Protein AF-0000000076611320 (afdb_homodimer)

Sequence (416 aa):
MTYILYSYWQSSSAWRVRIALNIKKVPYTYKAIDLITKEHFSQLYSIKNPMLQVPLLETPTFSISQSLAIFKYLEGKYKFPTMIPNDIQTEAKMWEICEIINSGIQPLQNLSLLKKIKKLGGDPMEWAQENIIKGFGFIEDLLDHKKVYSVEDFVTFADACILPQLNNAKKYGVNVEKYPKILRVCENLIKVQEIIEAMPENQPDAKKMTYILYSYWQSSSAWRVRIALNIKKVPYTYKAIDLITKEHFSQLYSIKNPMLQVPLLETPTFSISQSLAIFKYLEGKYKFPTMIPNDIQTEAKMWEICEIINSGIQPLQNLSLLKKIKKLGGDPMEWAQENIIKGFGFIEDLLDHKKVYSVEDFVTFADACILPQLNNAKKYGVNVEKYPKILRVCENLIKVQEIIEAMPENQPDAKK

Structure (mmCIF, N/CA/C/O backbone):
data_AF-0000000076611320-model_v1
#
loop_
_entity.id
_entity.type
_entity.pdbx_description
1 polymer 'Maleylacetoacetate isomerase'
#
loop_
_atom_site.group_PDB
_atom_site.id
_atom_site.type_symbol
_atom_site.label_atom_id
_atom_site.label_alt_id
_atom_site.label_comp_id
_atom_site.label_asym_id
_atom_site.label_entity_id
_atom_site.label_seq_id
_atom_site.pdbx_PDB_ins_code
_atom_site.Cartn_x
_atom_site.Cartn_y
_atom_site.Cartn_z
_atom_site.occupancy
_atom_site.B_iso_or_equiv
_atom_site.auth_seq_id
_atom_site.auth_comp_id
_atom_site.auth_asym_id
_atom_site.auth_atom_id
_atom_site.pdbx_PDB_model_num
ATOM 1 N N . MET A 1 1 ? 14.078 24.75 -7.105 1 59.41 1 MET A N 1
ATOM 2 C CA . MET A 1 1 ? 13.102 23.938 -7.812 1 59.41 1 MET A CA 1
ATOM 3 C C . MET A 1 1 ? 11.938 23.547 -6.895 1 59.41 1 MET A C 1
ATOM 5 O O . MET A 1 1 ? 12.156 23.047 -5.789 1 59.41 1 MET A O 1
ATOM 9 N N . THR A 1 2 ? 10.617 24.188 -6.949 1 86 2 THR A N 1
ATOM 10 C CA . THR A 1 2 ? 9.68 24.234 -5.832 1 86 2 THR A CA 1
ATOM 11 C C . THR A 1 2 ? 8.609 23.156 -5.969 1 86 2 THR A C 1
ATOM 13 O O . THR A 1 2 ? 8.023 22.984 -7.043 1 86 2 THR A O 1
ATOM 16 N N . TYR A 1 3 ? 8.508 22.156 -5.133 1 97.44 3 TYR A N 1
ATOM 17 C CA . TYR A 1 3 ? 7.434 21.172 -5.043 1 97.44 3 TYR A CA 1
ATOM 18 C C . TYR A 1 3 ? 6.125 21.844 -4.621 1 97.44 3 TYR A C 1
ATOM 20 O O . TYR A 1 3 ? 6.129 22.812 -3.869 1 97.44 3 TYR A O 1
ATOM 28 N N . ILE A 1 4 ? 5.066 21.375 -5.273 1 98.19 4 ILE A N 1
ATOM 29 C CA . ILE A 1 4 ? 3.736 21.703 -4.766 1 98.19 4 ILE A CA 1
ATOM 30 C C . ILE A 1 4 ? 3.086 20.438 -4.195 1 98.19 4 ILE A C 1
ATOM 32 O O . ILE A 1 4 ? 3.037 19.406 -4.859 1 98.19 4 ILE A O 1
ATOM 36 N N . LEU A 1 5 ? 2.643 20.531 -2.979 1 98.5 5 LEU A N 1
ATOM 37 C CA . LEU A 1 5 ? 1.897 19.438 -2.363 1 98.5 5 LEU A CA 1
ATOM 38 C C . LEU A 1 5 ? 0.412 19.766 -2.273 1 98.5 5 LEU A C 1
ATOM 40 O O . LEU A 1 5 ? 0.021 20.688 -1.537 1 98.5 5 LEU A O 1
ATOM 44 N N . TYR A 1 6 ? -0.415 19.125 -3.059 1 98.12 6 TYR A N 1
ATOM 45 C CA . TYR A 1 6 ? -1.858 19.156 -2.848 1 98.12 6 TYR A CA 1
ATOM 46 C C . TYR A 1 6 ? -2.256 18.281 -1.659 1 98.12 6 TYR A C 1
ATOM 48 O O . TYR A 1 6 ? -1.998 17.078 -1.649 1 98.12 6 TYR A O 1
ATOM 56 N N . SER A 1 7 ? -2.867 18.969 -0.697 1 97.75 7 SER A N 1
ATOM 57 C CA . SER A 1 7 ? -3.045 18.328 0.604 1 97.75 7 SER A CA 1
ATOM 58 C C . SER A 1 7 ? -4.383 18.719 1.227 1 97.75 7 SER A C 1
ATOM 60 O O . SER A 1 7 ? -5.113 19.547 0.683 1 97.75 7 SER A O 1
ATOM 62 N N . TYR A 1 8 ? -4.762 18.031 2.195 1 97.44 8 TYR A N 1
ATOM 63 C CA . TYR A 1 8 ? -5.852 18.312 3.125 1 97.44 8 TYR A CA 1
ATOM 64 C C . TYR A 1 8 ? -5.414 18.062 4.566 1 97.44 8 TYR A C 1
ATOM 66 O O . TYR A 1 8 ? -4.789 17.047 4.871 1 97.44 8 TYR A O 1
ATOM 74 N N . TRP A 1 9 ? -5.773 18.922 5.48 1 97.5 9 TRP A N 1
ATOM 75 C CA . TRP A 1 9 ? -5.125 18.969 6.789 1 97.5 9 TRP A CA 1
ATOM 76 C C . TRP A 1 9 ? -5.461 17.719 7.598 1 97.5 9 TRP A C 1
ATOM 78 O O . TRP A 1 9 ? -4.66 17.266 8.422 1 97.5 9 TRP A O 1
ATOM 88 N N . GLN A 1 10 ? -6.602 17.094 7.266 1 96.25 10 GLN A N 1
ATOM 89 C CA . GLN A 1 10 ? -6.996 15.961 8.086 1 96.25 10 GLN A CA 1
ATOM 90 C C . GLN A 1 10 ? -6.695 14.641 7.371 1 96.25 10 GLN A C 1
ATOM 92 O O . GLN A 1 10 ? -6.945 13.562 7.914 1 96.25 10 GLN A O 1
ATOM 97 N N . SER A 1 11 ? -6.215 14.719 6.18 1 97.06 11 SER A N 1
ATOM 98 C CA . SER A 1 11 ? -5.906 13.5 5.441 1 97.06 11 SER A CA 1
ATOM 99 C C . SER A 1 11 ? -4.691 12.789 6.031 1 97.06 11 SER A C 1
ATOM 101 O O . SER A 1 11 ? -3.598 13.352 6.078 1 97.06 11 SER A O 1
ATOM 103 N N . SER A 1 12 ? -4.941 11.531 6.457 1 98.19 12 SER A N 1
ATOM 104 C CA . SER A 1 12 ? -3.84 10.766 7.027 1 98.19 12 SER A CA 1
ATOM 105 C C . SER A 1 12 ? -2.758 10.5 5.984 1 98.19 12 SER A C 1
ATOM 107 O O . SER A 1 12 ? -1.565 10.547 6.297 1 98.19 12 SER A O 1
ATOM 109 N N . SER A 1 13 ? -3.104 10.227 4.734 1 98.31 13 SER A N 1
ATOM 110 C CA . SER A 1 13 ? -2.139 9.969 3.672 1 98.31 13 SER A CA 1
ATOM 111 C C . SER A 1 13 ? -1.339 11.219 3.33 1 98.31 13 SER A C 1
ATOM 113 O O . SER A 1 13 ? -0.138 11.141 3.062 1 98.31 13 SER A O 1
ATOM 115 N N . ALA A 1 14 ? -2.021 12.383 3.303 1 98.62 14 ALA A N 1
ATOM 116 C CA . ALA A 1 14 ? -1.305 13.633 3.061 1 98.62 14 ALA A CA 1
ATOM 117 C C . ALA A 1 14 ? -0.377 13.969 4.223 1 98.62 14 ALA A C 1
ATOM 119 O O . ALA A 1 14 ? 0.71 14.516 4.023 1 98.62 14 ALA A O 1
ATOM 120 N N . TRP A 1 15 ? -0.814 13.648 5.441 1 98.88 15 TRP A N 1
ATOM 121 C CA . TRP A 1 15 ? -0.011 13.875 6.637 1 98.88 15 TRP A CA 1
ATOM 122 C C . TRP A 1 15 ? 1.293 13.086 6.57 1 98.88 15 TRP A C 1
ATOM 124 O O . TRP A 1 15 ? 2.357 13.602 6.914 1 98.88 15 TRP A O 1
ATOM 134 N N . ARG A 1 16 ? 1.268 11.844 6.117 1 98.94 16 ARG A N 1
ATOM 135 C CA . ARG A 1 16 ? 2.465 11.031 5.902 1 98.94 16 ARG A CA 1
ATOM 136 C C . ARG A 1 16 ? 3.494 11.797 5.074 1 98.94 16 ARG A C 1
ATOM 138 O O . ARG A 1 16 ? 4.676 11.828 5.422 1 98.94 16 ARG A O 1
ATOM 145 N N . VAL A 1 17 ? 2.979 12.367 4 1 98.94 17 VAL A N 1
ATOM 146 C CA . VAL A 1 17 ? 3.861 13 3.027 1 98.94 17 VAL A CA 1
ATOM 147 C C . VAL A 1 17 ? 4.41 14.305 3.604 1 98.94 17 VAL A C 1
ATOM 149 O O . VAL A 1 17 ? 5.586 14.625 3.412 1 98.94 17 VAL A O 1
ATOM 152 N N . ARG A 1 18 ? 3.598 15.055 4.348 1 98.94 18 ARG A N 1
ATOM 153 C CA . ARG A 1 18 ? 4.102 16.25 5.012 1 98.94 18 ARG A CA 1
ATOM 154 C C . ARG A 1 18 ? 5.242 15.906 5.965 1 98.94 18 ARG A C 1
ATOM 156 O O . ARG A 1 18 ? 6.266 16.594 5.996 1 98.94 18 ARG A O 1
ATOM 163 N N . ILE A 1 19 ? 5.059 14.844 6.707 1 98.94 19 ILE A N 1
ATOM 164 C CA . ILE A 1 19 ? 6.098 14.406 7.633 1 98.94 19 ILE A CA 1
ATOM 165 C C . ILE A 1 19 ? 7.387 14.117 6.863 1 98.94 19 ILE A C 1
ATOM 167 O O . ILE A 1 19 ? 8.461 14.602 7.234 1 98.94 19 ILE A O 1
ATOM 171 N N . ALA A 1 20 ? 7.309 13.367 5.805 1 98.94 20 ALA A N 1
ATOM 172 C CA . ALA A 1 20 ? 8.484 12.992 5.027 1 98.94 20 ALA A CA 1
ATOM 173 C C . ALA A 1 20 ? 9.188 14.219 4.453 1 98.94 20 ALA A C 1
ATOM 175 O O . ALA A 1 20 ? 10.414 14.336 4.531 1 98.94 20 ALA A O 1
ATOM 176 N N . LEU A 1 21 ? 8.391 15.094 3.859 1 98.81 21 LEU A N 1
ATOM 177 C CA . LEU A 1 21 ? 8.953 16.312 3.277 1 98.81 21 LEU A CA 1
ATOM 178 C C . LEU A 1 21 ? 9.688 17.125 4.336 1 98.81 21 LEU A C 1
ATOM 180 O O . LEU A 1 21 ? 10.789 17.625 4.094 1 98.81 21 LEU A O 1
ATOM 184 N N . ASN A 1 22 ? 9.086 17.234 5.48 1 98.81 22 ASN A N 1
ATOM 185 C CA . ASN A 1 22 ? 9.68 18.031 6.559 1 98.81 22 ASN A CA 1
ATOM 186 C C . ASN A 1 22 ? 10.961 17.391 7.074 1 98.81 22 ASN A C 1
ATOM 188 O O . ASN A 1 22 ? 11.977 18.078 7.254 1 98.81 22 ASN A O 1
ATOM 192 N N . ILE A 1 23 ? 10.906 16.094 7.371 1 98.88 23 ILE A N 1
ATOM 193 C CA . ILE A 1 23 ? 12.07 15.398 7.898 1 98.88 23 ILE A CA 1
ATOM 194 C C . ILE A 1 23 ? 13.234 15.5 6.91 1 98.88 23 ILE A C 1
ATOM 196 O O . ILE A 1 23 ? 14.383 15.695 7.309 1 98.88 23 ILE A O 1
ATOM 200 N N . LYS A 1 24 ? 12.922 15.43 5.629 1 98.44 24 LYS A N 1
ATOM 201 C CA . LYS A 1 24 ? 13.953 15.453 4.594 1 98.44 24 LYS A CA 1
ATOM 202 C C . LYS A 1 24 ? 14.352 16.891 4.246 1 98.44 24 LYS A C 1
ATOM 204 O O . LYS A 1 24 ? 15.25 17.109 3.438 1 98.44 24 LYS A O 1
ATOM 209 N N . LYS A 1 25 ? 13.727 17.844 4.848 1 97.69 25 LYS A N 1
ATOM 210 C CA . LYS A 1 25 ? 14.031 19.266 4.676 1 97.69 25 LYS A CA 1
ATOM 211 C C . LYS A 1 25 ? 13.852 19.688 3.225 1 97.69 25 LYS A C 1
ATOM 213 O O . LYS A 1 25 ? 14.688 20.406 2.674 1 97.69 25 LYS A O 1
ATOM 218 N N . VAL A 1 26 ? 12.82 19.219 2.604 1 97.75 26 VAL A N 1
ATOM 219 C CA . VAL A 1 26 ? 12.484 19.578 1.23 1 97.75 26 VAL A CA 1
ATOM 220 C C . VAL A 1 26 ? 11.414 20.672 1.227 1 97.75 26 VAL A C 1
ATOM 222 O O . VAL A 1 26 ? 10.289 20.438 1.663 1 97.75 26 VAL A O 1
ATOM 225 N N . PRO A 1 27 ? 11.789 21.781 0.779 1 97.31 27 PRO A N 1
ATOM 226 C CA . PRO A 1 27 ? 10.773 22.844 0.722 1 97.31 27 PRO A CA 1
ATOM 227 C C . PRO A 1 27 ? 9.656 22.531 -0.273 1 97.31 27 PRO A C 1
ATOM 229 O O . PRO A 1 27 ? 9.906 21.953 -1.328 1 97.31 27 PRO A O 1
ATOM 232 N N . TYR A 1 28 ? 8.492 22.969 0.05 1 98.12 28 TYR A N 1
ATOM 233 C CA . TYR A 1 28 ? 7.348 22.797 -0.839 1 98.12 28 TYR A CA 1
ATOM 234 C C . TYR A 1 28 ? 6.301 23.875 -0.603 1 98.12 28 TYR A C 1
ATOM 236 O O . TYR A 1 28 ? 6.273 24.5 0.459 1 98.12 28 TYR A O 1
ATOM 244 N N . THR A 1 29 ? 5.504 24.062 -1.643 1 98.12 29 THR A N 1
ATOM 245 C CA . THR A 1 29 ? 4.309 24.891 -1.524 1 98.12 29 THR A CA 1
ATOM 246 C C . THR A 1 29 ? 3.086 24.031 -1.199 1 98.12 29 THR A C 1
ATOM 248 O O . THR A 1 29 ? 2.852 23.016 -1.841 1 98.12 29 THR A O 1
ATOM 251 N N . TYR A 1 30 ? 2.373 24.453 -0.17 1 98 30 TYR A N 1
ATOM 252 C CA . TYR A 1 30 ? 1.163 23.766 0.265 1 98 30 TYR A CA 1
ATOM 253 C C . TYR A 1 30 ? -0.063 24.297 -0.464 1 98 30 TYR A C 1
ATOM 255 O O . TYR A 1 30 ? -0.329 25.5 -0.442 1 98 30 TYR A O 1
ATOM 263 N N . LYS A 1 31 ? -0.76 23.422 -1.19 1 96.94 31 LYS A N 1
ATOM 264 C CA . LYS A 1 31 ? -2.035 23.766 -1.811 1 96.94 31 LYS A CA 1
ATOM 265 C C . LYS A 1 31 ? -3.172 22.938 -1.229 1 96.94 31 LYS A C 1
ATOM 267 O O . LYS A 1 31 ? -3.217 21.719 -1.422 1 96.94 31 LYS A O 1
ATOM 272 N N . ALA A 1 32 ? -4.129 23.594 -0.604 1 96.62 32 ALA A N 1
ATOM 273 C CA . ALA A 1 32 ? -5.227 22.922 0.083 1 96.62 32 ALA A CA 1
ATOM 274 C C . ALA A 1 32 ? -6.293 22.469 -0.907 1 96.62 32 ALA A C 1
ATOM 276 O O . ALA A 1 32 ? -6.648 23.203 -1.831 1 96.62 32 ALA A O 1
ATOM 277 N N . ILE A 1 33 ? -6.695 21.219 -0.771 1 95.06 33 ILE A N 1
ATOM 278 C CA . ILE A 1 33 ? -7.863 20.656 -1.431 1 95.06 33 ILE A CA 1
ATOM 279 C C . ILE A 1 33 ? -8.922 20.297 -0.388 1 95.06 33 ILE A C 1
ATOM 281 O O . ILE A 1 33 ? -8.75 19.328 0.371 1 95.06 33 ILE A O 1
ATOM 285 N N . ASP A 1 34 ? -10.023 21.031 -0.337 1 89.25 34 ASP A N 1
ATOM 286 C CA . ASP A 1 34 ? -11.055 20.797 0.675 1 89.25 34 ASP A CA 1
ATOM 287 C C . ASP A 1 34 ? -11.891 19.562 0.33 1 89.25 34 ASP A C 1
ATOM 289 O O . ASP A 1 34 ? -12.758 19.625 -0.546 1 89.25 34 ASP A O 1
ATOM 293 N N . LEU A 1 35 ? -11.766 18.547 1.132 1 83.88 35 LEU A N 1
ATOM 294 C CA . LEU A 1 35 ? -12.445 17.281 0.854 1 83.88 35 LEU A CA 1
ATOM 295 C C . LEU A 1 35 ? -13.898 17.328 1.327 1 83.88 35 LEU A C 1
ATOM 297 O O . LEU A 1 35 ? -14.734 16.562 0.844 1 83.88 35 LEU A O 1
ATOM 301 N N . ILE A 1 36 ? -14.164 18.203 2.262 1 81.88 36 ILE A N 1
ATOM 302 C CA . ILE A 1 36 ? -15.516 18.328 2.793 1 81.88 36 ILE A CA 1
ATOM 303 C C . ILE A 1 36 ? -16.438 18.953 1.746 1 81.88 36 ILE A C 1
ATOM 305 O O . ILE A 1 36 ? -17.547 18.484 1.516 1 81.88 36 ILE A O 1
ATOM 309 N N . THR A 1 37 ? -15.93 19.984 1.093 1 82.5 37 THR A N 1
ATOM 310 C CA . THR A 1 37 ? -16.703 20.656 0.049 1 82.5 37 THR A CA 1
ATOM 311 C C . THR A 1 37 ? -16.516 19.953 -1.293 1 82.5 37 THR A C 1
ATOM 313 O O . THR A 1 37 ? -17.031 20.406 -2.316 1 82.5 37 THR A O 1
ATOM 316 N N . LYS A 1 38 ? -15.734 18.844 -1.346 1 84.44 38 LYS A N 1
ATOM 317 C CA . LYS A 1 38 ? -15.531 17.969 -2.5 1 84.44 38 LYS A CA 1
ATOM 318 C C . LYS A 1 38 ? -14.727 18.672 -3.586 1 84.44 38 LYS A C 1
ATOM 320 O O . LYS A 1 38 ? -14.992 18.5 -4.777 1 84.44 38 LYS A O 1
ATOM 325 N N . GLU A 1 39 ? -13.914 19.484 -3.154 1 84.62 39 GLU A N 1
ATOM 326 C CA . GLU A 1 39 ? -13.055 20.188 -4.105 1 84.62 39 GLU A CA 1
ATOM 327 C C . GLU A 1 39 ? -12.227 19.219 -4.926 1 84.62 39 GLU A C 1
ATOM 329 O O . GLU A 1 39 ? -11.75 19.547 -6.012 1 84.62 39 GLU A O 1
ATOM 334 N N . HIS A 1 40 ? -12.039 18.109 -4.457 1 84.06 40 HIS A N 1
ATOM 335 C CA . HIS A 1 40 ? -11.273 17.094 -5.168 1 84.06 40 HIS A CA 1
ATOM 336 C C . HIS A 1 40 ? -12.031 16.578 -6.391 1 84.06 40 HIS A C 1
ATOM 338 O O . HIS A 1 40 ? -11.453 15.906 -7.25 1 84.06 40 HIS A O 1
ATOM 344 N N . PHE A 1 41 ? -13.242 16.953 -6.547 1 84.44 41 PHE A N 1
ATOM 345 C CA . PHE A 1 41 ? -14.031 16.609 -7.719 1 84.44 41 PHE A CA 1
ATOM 346 C C . PHE A 1 41 ? -14.031 17.734 -8.734 1 84.44 41 PHE A C 1
ATOM 348 O O . PHE A 1 41 ? -14.602 17.594 -9.82 1 84.44 41 PHE A O 1
ATOM 355 N N . SER A 1 42 ? -13.43 18.828 -8.352 1 84.69 42 SER A N 1
ATOM 356 C CA . SER A 1 42 ? -13.375 19.938 -9.297 1 84.69 42 SER A CA 1
ATOM 357 C C . SER A 1 42 ? -12.695 19.531 -10.594 1 84.69 42 SER A C 1
ATOM 359 O O . SER A 1 42 ? -11.82 18.656 -10.602 1 84.69 42 SER A O 1
ATOM 361 N N . GLN A 1 43 ? -13.078 20.188 -11.625 1 84.19 43 GLN A N 1
ATOM 362 C CA . GLN A 1 43 ? -12.531 19.891 -12.945 1 84.19 43 GLN A CA 1
ATOM 363 C C . GLN A 1 43 ? -11.023 20.062 -12.969 1 84.19 43 GLN A C 1
ATOM 365 O O . GLN A 1 43 ? -10.297 19.219 -13.5 1 84.19 43 GLN A O 1
ATOM 370 N N . LEU A 1 44 ? -10.602 21.125 -12.398 1 83.69 44 LEU A N 1
ATOM 371 C CA . LEU A 1 44 ? -9.18 21.453 -12.422 1 83.69 44 LEU A CA 1
ATOM 372 C C . LEU A 1 44 ? -8.367 20.391 -11.695 1 83.69 44 LEU A C 1
ATOM 374 O O . LEU A 1 44 ? -7.34 19.938 -12.195 1 83.69 44 LEU A O 1
ATOM 378 N N . TYR A 1 45 ? -8.836 20.016 -10.508 1 87.94 45 TYR A N 1
ATOM 379 C CA . TYR A 1 45 ? -8.062 19.047 -9.742 1 87.94 45 TYR A CA 1
ATOM 380 C C . TYR A 1 45 ? -8.18 17.641 -10.352 1 87.94 45 TYR A C 1
ATOM 382 O O . TYR A 1 45 ? -7.211 16.875 -10.352 1 87.94 45 TYR A O 1
ATOM 390 N N . SER A 1 46 ? -9.352 17.344 -10.883 1 86.88 46 SER A N 1
ATOM 391 C CA . SER A 1 46 ? -9.578 16.016 -11.453 1 86.88 46 SER A CA 1
ATOM 392 C C . SER A 1 46 ? -8.703 15.781 -12.68 1 86.88 46 SER A C 1
ATOM 394 O O . SER A 1 46 ? -8.312 14.648 -12.961 1 86.88 46 SER A O 1
ATOM 396 N N . ILE A 1 47 ? -8.359 16.797 -13.352 1 84.31 47 ILE A N 1
ATOM 397 C CA . ILE A 1 47 ? -7.453 16.703 -14.492 1 84.31 47 ILE A CA 1
ATOM 398 C C . ILE A 1 47 ? -6.043 16.375 -14 1 84.31 47 ILE A C 1
ATOM 400 O O . ILE A 1 47 ? -5.328 15.594 -14.625 1 84.31 47 ILE A O 1
ATOM 404 N N . LYS A 1 48 ? -5.715 16.938 -12.891 1 85.06 48 LYS A N 1
ATOM 405 C CA . LYS A 1 48 ? -4.383 16.734 -12.328 1 85.06 48 LYS A CA 1
ATOM 406 C C . LYS A 1 48 ? -4.254 15.359 -11.695 1 85.06 48 LYS A C 1
ATOM 408 O O . LYS A 1 48 ? -3.18 14.75 -11.727 1 85.06 48 LYS A O 1
ATOM 413 N N . ASN A 1 49 ? -5.285 14.977 -10.992 1 88.81 49 ASN A N 1
ATOM 414 C CA . ASN A 1 49 ? -5.316 13.68 -10.32 1 88.81 49 ASN A CA 1
ATOM 415 C C . ASN A 1 49 ? -6.656 12.984 -10.516 1 88.81 49 ASN A C 1
ATOM 417 O O . ASN A 1 49 ? -7.543 13.086 -9.664 1 88.81 49 ASN A O 1
ATOM 421 N N . PRO A 1 50 ? -6.707 12.188 -11.453 1 82.88 50 PRO A N 1
ATOM 422 C CA . PRO A 1 50 ? -7.977 11.531 -11.789 1 82.88 50 PRO A CA 1
ATOM 423 C C . PRO A 1 50 ? -8.461 10.594 -10.68 1 82.88 50 PRO A C 1
ATOM 425 O O . PRO A 1 50 ? -9.617 10.164 -10.695 1 82.88 50 PRO A O 1
ATOM 428 N N . MET A 1 51 ? -7.625 10.219 -9.695 1 85.5 51 MET A N 1
ATOM 429 C CA . MET A 1 51 ? -8.055 9.406 -8.562 1 85.5 51 MET A CA 1
ATOM 430 C C . MET A 1 51 ? -8.875 10.227 -7.578 1 85.5 51 MET A C 1
ATOM 432 O O . MET A 1 51 ? -9.531 9.664 -6.695 1 85.5 51 MET A O 1
ATOM 436 N N . LEU A 1 52 ? -8.805 11.539 -7.719 1 90.31 52 LEU A N 1
ATOM 437 C CA . LEU A 1 52 ? -9.594 12.461 -6.902 1 90.31 52 LEU A CA 1
ATOM 438 C C . LEU A 1 52 ? -9.242 12.312 -5.426 1 90.31 52 LEU A C 1
ATOM 440 O O . LEU A 1 52 ? -10.133 12.242 -4.578 1 90.31 52 LEU A O 1
ATOM 444 N N . GLN A 1 53 ? -7.949 12.125 -5.152 1 93.25 53 GLN A N 1
ATOM 445 C CA . GLN A 1 53 ? -7.449 11.945 -3.793 1 93.25 53 GLN A CA 1
ATOM 446 C C . GLN A 1 53 ? -6.332 12.938 -3.484 1 93.25 53 GLN A C 1
ATOM 448 O O . GLN A 1 53 ? -5.855 13.641 -4.375 1 93.25 53 GLN A O 1
ATOM 453 N N . VAL A 1 54 ? -6.055 13.117 -2.307 1 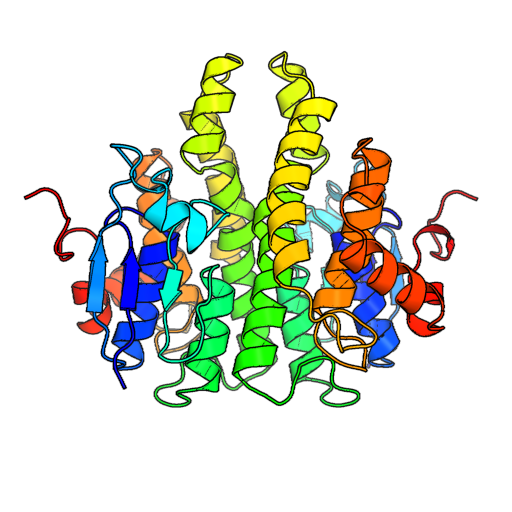96.38 54 VAL A N 1
ATOM 454 C CA . VAL A 1 54 ? -4.801 13.695 -1.833 1 96.38 54 VAL A CA 1
ATOM 455 C C . VAL A 1 54 ? -4.004 12.641 -1.062 1 96.38 54 VAL A C 1
ATOM 457 O O . VAL A 1 54 ? -4.578 11.68 -0.541 1 96.38 54 VAL A O 1
ATOM 460 N N . PRO A 1 55 ? -2.699 12.742 -1.061 1 98.12 55 PRO A N 1
ATOM 461 C CA . PRO A 1 55 ? -1.813 13.797 -1.555 1 98.12 55 PRO A CA 1
ATOM 462 C C . PRO A 1 55 ? -1.504 13.664 -3.043 1 98.12 55 PRO A C 1
ATOM 464 O O . PRO A 1 55 ? -1.648 12.57 -3.609 1 98.12 55 PRO A O 1
ATOM 467 N N . LEU A 1 56 ? -1.219 14.695 -3.66 1 98.25 56 LEU A N 1
ATOM 468 C CA . LEU A 1 56 ? -0.526 14.781 -4.941 1 98.25 56 LEU A CA 1
ATOM 469 C C . LEU A 1 56 ? 0.698 15.688 -4.84 1 98.25 56 LEU A C 1
ATOM 471 O O . LEU A 1 56 ? 0.593 16.828 -4.398 1 98.25 56 LEU A O 1
ATOM 475 N N . LEU A 1 57 ? 1.878 15.164 -5.129 1 98.5 57 LEU A N 1
ATOM 476 C CA . LEU A 1 57 ? 3.105 15.953 -5.148 1 98.5 57 LEU A CA 1
ATOM 477 C C . LEU A 1 57 ? 3.479 16.344 -6.574 1 98.5 57 LEU A C 1
ATOM 479 O O . LEU A 1 57 ? 3.734 15.469 -7.41 1 98.5 57 LEU A O 1
ATOM 483 N N . GLU A 1 58 ? 3.492 17.578 -6.844 1 97.5 58 GLU A N 1
ATOM 484 C CA . GLU A 1 58 ? 3.857 18.078 -8.164 1 97.5 58 GLU A CA 1
ATOM 485 C C . GLU A 1 58 ? 5.309 18.562 -8.188 1 97.5 58 GLU A C 1
ATOM 487 O O . GLU A 1 58 ? 5.715 19.375 -7.352 1 97.5 58 GLU A O 1
ATOM 492 N N . THR A 1 59 ? 6.074 17.969 -9.039 1 95.81 59 THR A N 1
ATOM 493 C CA . THR A 1 59 ? 7.422 18.438 -9.352 1 95.81 59 THR A CA 1
ATOM 494 C C . THR A 1 59 ? 7.41 19.375 -10.555 1 95.81 59 THR A C 1
ATOM 496 O O . THR A 1 59 ? 6.367 19.578 -11.18 1 95.81 59 THR A O 1
ATOM 499 N N . PRO A 1 60 ? 8.57 19.891 -10.898 1 91.56 60 PRO A N 1
ATOM 500 C CA . PRO A 1 60 ? 8.594 20.75 -12.086 1 91.56 60 PRO A CA 1
ATOM 501 C C . PRO A 1 60 ? 8.258 20 -13.367 1 91.56 60 PRO A C 1
ATOM 503 O O . PRO A 1 60 ? 7.707 20.578 -14.312 1 91.56 60 PRO A O 1
ATOM 506 N N . THR A 1 61 ? 8.461 18.656 -13.367 1 91.88 61 THR A N 1
ATOM 507 C CA . THR A 1 61 ? 8.359 17.953 -14.641 1 91.88 61 THR A CA 1
ATOM 508 C C . THR A 1 61 ? 7.262 16.891 -14.602 1 91.88 61 THR A C 1
ATOM 510 O O . THR A 1 61 ? 6.816 16.422 -15.641 1 91.88 61 THR A O 1
ATOM 513 N N . PHE A 1 62 ? 6.785 16.547 -13.445 1 94.38 62 PHE A N 1
ATOM 514 C CA . PHE A 1 62 ? 5.766 15.508 -13.344 1 94.38 62 PHE A CA 1
ATOM 515 C C . PHE A 1 62 ? 5.094 15.547 -11.977 1 94.38 62 PHE A C 1
ATOM 517 O O . PHE A 1 62 ? 5.477 16.344 -11.109 1 94.38 62 PHE A O 1
ATOM 524 N N . SER A 1 63 ? 4.008 14.828 -11.781 1 96.5 63 SER A N 1
ATOM 525 C CA . SER A 1 63 ? 3.314 14.695 -10.5 1 96.5 63 SER A CA 1
ATOM 526 C C . SER A 1 63 ? 3.258 13.234 -10.062 1 96.5 63 SER A C 1
ATOM 528 O O . SER A 1 63 ? 3.318 12.328 -10.891 1 96.5 63 SER A O 1
ATOM 530 N N . ILE A 1 64 ? 3.225 13.062 -8.789 1 97.81 64 ILE A N 1
ATOM 531 C CA . ILE A 1 64 ? 3.17 11.719 -8.227 1 97.81 64 ILE A CA 1
ATOM 532 C C . ILE A 1 64 ? 2.074 11.656 -7.16 1 97.81 64 ILE A C 1
ATOM 534 O O . ILE A 1 64 ? 2.029 12.492 -6.254 1 97.81 64 ILE A O 1
ATOM 538 N N . SER A 1 65 ? 1.206 10.672 -7.309 1 97.5 65 SER A N 1
ATOM 539 C CA . SER A 1 65 ? 0.2 10.391 -6.289 1 97.5 65 SER A CA 1
ATOM 540 C C . SER A 1 65 ? 0.589 9.18 -5.449 1 97.5 65 SER A C 1
ATOM 542 O O . SER A 1 65 ? 1.653 8.594 -5.656 1 97.5 65 SER A O 1
ATOM 544 N N . GLN A 1 66 ? -0.272 8.875 -4.512 1 98.31 66 GLN A N 1
ATOM 545 C CA . GLN A 1 66 ? -0.053 7.758 -3.596 1 98.31 66 GLN A CA 1
ATOM 546 C C . GLN A 1 66 ? 1.093 8.055 -2.633 1 98.31 66 GLN A C 1
ATOM 548 O O . GLN A 1 66 ? 2.24 8.219 -3.055 1 98.31 66 GLN A O 1
ATOM 553 N N . SER A 1 67 ? 0.842 7.965 -1.397 1 98.81 67 SER A N 1
ATOM 554 C CA . SER A 1 67 ? 1.777 8.445 -0.386 1 98.81 67 SER A CA 1
ATOM 555 C C . SER A 1 67 ? 3.051 7.605 -0.367 1 98.81 67 SER A C 1
ATOM 557 O O . SER A 1 67 ? 4.156 8.148 -0.312 1 98.81 67 SER A O 1
ATOM 559 N N . LEU A 1 68 ? 2.932 6.262 -0.496 1 98.88 68 LEU A N 1
ATOM 560 C CA . LEU A 1 68 ? 4.129 5.434 -0.426 1 98.88 68 LEU A CA 1
ATOM 561 C C . LEU A 1 68 ? 4.969 5.582 -1.691 1 98.88 68 LEU A C 1
ATOM 563 O O . LEU A 1 68 ? 6.195 5.453 -1.648 1 98.88 68 LEU A O 1
ATOM 567 N N . ALA A 1 69 ? 4.332 5.855 -2.842 1 98.69 69 ALA A N 1
ATOM 568 C CA . ALA A 1 69 ? 5.094 6.168 -4.047 1 98.69 69 ALA A CA 1
ATOM 569 C C . ALA A 1 69 ? 5.867 7.473 -3.889 1 98.69 69 ALA A C 1
ATOM 571 O O . ALA A 1 69 ? 7.02 7.574 -4.312 1 98.69 69 ALA A O 1
ATOM 572 N N . ILE A 1 70 ? 5.258 8.43 -3.271 1 98.81 70 ILE A N 1
ATOM 573 C CA . ILE A 1 70 ? 5.91 9.711 -3.006 1 98.81 70 ILE A CA 1
ATOM 574 C C . ILE A 1 70 ? 7.098 9.492 -2.068 1 98.81 70 ILE A C 1
ATOM 576 O O . ILE A 1 70 ? 8.164 10.086 -2.258 1 98.81 70 ILE A O 1
ATOM 580 N N . PHE A 1 71 ? 6.906 8.625 -1.024 1 98.81 71 PHE A N 1
ATOM 581 C CA . PHE A 1 71 ? 8.008 8.273 -0.137 1 98.81 71 PHE A CA 1
ATOM 582 C C . PHE A 1 71 ? 9.219 7.805 -0.936 1 98.81 71 PHE A C 1
ATOM 584 O O . PHE A 1 71 ? 10.328 8.289 -0.725 1 98.81 71 PHE A O 1
ATOM 591 N N . LYS A 1 72 ? 8.945 6.902 -1.851 1 97.81 72 LYS A N 1
ATOM 592 C CA . LYS A 1 72 ? 10.031 6.301 -2.619 1 97.81 72 LYS A CA 1
ATOM 593 C C . LYS A 1 72 ? 10.719 7.336 -3.508 1 97.81 72 LYS A C 1
ATOM 595 O O . LYS A 1 72 ? 11.945 7.344 -3.633 1 97.81 72 LYS A O 1
ATOM 600 N N . TYR A 1 73 ? 9.953 8.18 -4.09 1 98.56 73 TYR A N 1
ATOM 601 C CA . TYR A 1 73 ? 10.523 9.25 -4.898 1 98.56 73 TYR A CA 1
ATOM 602 C C . TYR A 1 73 ? 11.43 10.141 -4.066 1 98.56 73 TYR A C 1
ATOM 604 O O . TYR A 1 73 ? 12.57 10.414 -4.457 1 98.56 73 TYR A O 1
ATOM 612 N N . LEU A 1 74 ? 10.938 10.578 -2.891 1 98.44 74 LEU A N 1
ATOM 613 C CA . LEU A 1 74 ? 11.68 11.492 -2.037 1 98.44 74 LEU A CA 1
ATOM 614 C C . LEU A 1 74 ? 12.977 10.859 -1.557 1 98.44 74 LEU A C 1
ATOM 616 O O . LEU A 1 74 ? 14.023 11.516 -1.526 1 98.44 74 LEU A O 1
ATOM 620 N N . GLU A 1 75 ? 12.836 9.586 -1.183 1 97.5 75 GLU A N 1
ATOM 621 C CA . GLU A 1 75 ? 14.039 8.898 -0.713 1 97.5 75 GLU A CA 1
ATOM 622 C C . GLU A 1 75 ? 15.055 8.734 -1.84 1 97.5 75 GLU A C 1
ATOM 624 O O . GLU A 1 75 ? 16.266 8.781 -1.605 1 97.5 75 GLU A O 1
ATOM 629 N N . GLY A 1 76 ? 14.57 8.469 -3.045 1 95.94 76 GLY A N 1
ATOM 630 C CA . GLY A 1 76 ? 15.469 8.359 -4.188 1 95.94 76 GLY A CA 1
ATOM 631 C C . GLY A 1 76 ? 16.125 9.672 -4.555 1 95.94 76 GLY A C 1
ATOM 632 O O . GLY A 1 76 ? 17.297 9.695 -4.941 1 95.94 76 GLY A O 1
ATOM 633 N N . LYS A 1 77 ? 15.445 10.695 -4.414 1 96.81 77 LYS A N 1
ATOM 634 C CA . LYS A 1 77 ? 15.914 12.016 -4.828 1 96.81 77 LYS A CA 1
ATOM 635 C C . LYS A 1 77 ? 16.781 12.656 -3.746 1 96.81 77 LYS A C 1
ATOM 637 O O . LYS A 1 77 ? 17.781 13.305 -4.051 1 96.81 77 LYS A O 1
ATOM 642 N N . TYR A 1 78 ? 16.359 12.492 -2.494 1 97.06 78 TYR A N 1
ATOM 643 C CA . TYR A 1 78 ? 17.047 13.07 -1.342 1 97.06 78 TYR A CA 1
ATOM 644 C C . TYR A 1 78 ? 17.5 11.984 -0.373 1 97.06 78 TYR A C 1
ATOM 646 O O . TYR A 1 78 ? 16.766 11.648 0.569 1 97.06 78 TYR A O 1
ATOM 654 N N . LYS A 1 79 ? 18.688 11.609 -0.454 1 95 79 LYS A N 1
ATOM 655 C CA . LYS A 1 79 ? 19.188 10.445 0.267 1 95 79 LYS A CA 1
ATOM 656 C C . LYS A 1 79 ? 19.422 10.766 1.742 1 95 79 LYS A C 1
ATOM 658 O O . LYS A 1 79 ? 19.359 9.875 2.592 1 95 79 LYS A O 1
ATOM 663 N N . PHE A 1 80 ? 19.641 12.125 1.961 1 96.31 80 PHE A N 1
ATOM 664 C CA . PHE A 1 80 ? 19.859 12.531 3.344 1 96.31 80 PHE A CA 1
ATOM 665 C C . PHE A 1 80 ? 18.953 13.688 3.729 1 96.31 80 PHE A C 1
ATOM 667 O O . PHE A 1 80 ? 18.734 14.594 2.926 1 96.31 80 PHE A O 1
ATOM 674 N N . PRO A 1 81 ? 18.516 13.711 5 1 97.81 81 PRO A N 1
ATOM 675 C CA . PRO A 1 81 ? 18.609 12.562 5.906 1 97.81 81 PRO A CA 1
ATOM 676 C C . PRO A 1 81 ? 17.797 11.367 5.422 1 97.81 81 PRO A C 1
ATOM 678 O O . PRO A 1 81 ? 16.781 11.539 4.75 1 97.81 81 PRO A O 1
ATOM 681 N N . THR A 1 82 ? 18.281 10.164 5.719 1 98.19 82 THR A N 1
ATOM 682 C CA . THR A 1 82 ? 17.562 8.969 5.281 1 98.19 82 THR A CA 1
ATOM 683 C C . THR A 1 82 ? 16.375 8.68 6.199 1 98.19 82 THR A C 1
ATOM 685 O O . THR A 1 82 ? 16.438 8.953 7.402 1 98.19 82 THR A O 1
ATOM 688 N N . MET A 1 83 ? 15.375 8.164 5.633 1 98.69 83 MET A N 1
ATOM 689 C CA . MET A 1 83 ? 14.242 7.691 6.418 1 98.69 83 MET A CA 1
ATOM 690 C C . MET A 1 83 ? 14.062 6.184 6.266 1 98.69 83 MET A C 1
ATOM 692 O O . MET A 1 83 ? 12.992 5.648 6.543 1 98.69 83 MET A O 1
ATOM 696 N N . ILE A 1 84 ? 15.031 5.535 5.711 1 98.56 84 ILE A N 1
ATOM 697 C CA . ILE A 1 84 ? 15.008 4.09 5.523 1 98.56 84 ILE A CA 1
ATOM 698 C C . ILE A 1 84 ? 16.156 3.447 6.289 1 98.56 84 ILE A C 1
ATOM 700 O O . ILE A 1 84 ? 17.281 3.949 6.262 1 98.56 84 ILE A O 1
ATOM 704 N N . PRO A 1 85 ? 15.859 2.32 7 1 98.12 85 PRO A N 1
ATOM 705 C CA . PRO A 1 85 ? 16.938 1.6 7.684 1 98.12 85 PRO A CA 1
ATOM 706 C C . PRO A 1 85 ? 18.031 1.113 6.723 1 98.12 85 PRO A C 1
ATOM 708 O O . PRO A 1 85 ? 17.734 0.811 5.562 1 98.12 85 PRO A O 1
ATOM 711 N N . ASN A 1 86 ? 19.25 0.992 7.215 1 96.12 86 ASN A N 1
ATOM 712 C CA . ASN A 1 86 ? 20.375 0.486 6.422 1 96.12 86 ASN A CA 1
ATOM 713 C C . ASN A 1 86 ? 20.328 -1.036 6.316 1 96.12 86 ASN A C 1
ATOM 715 O O . ASN A 1 86 ? 20.75 -1.6 5.297 1 96.12 86 ASN A O 1
ATOM 719 N N . ASP A 1 87 ? 19.859 -1.65 7.316 1 96.62 87 ASP A N 1
ATOM 720 C CA . ASP A 1 87 ? 19.781 -3.107 7.344 1 96.62 87 ASP A CA 1
ATOM 721 C C . ASP A 1 87 ? 18.578 -3.605 6.539 1 96.62 87 ASP A C 1
ATOM 723 O O . ASP A 1 87 ? 17.453 -3.109 6.711 1 96.62 87 ASP A O 1
ATOM 727 N N . ILE A 1 88 ? 18.797 -4.57 5.738 1 96.25 88 ILE A N 1
ATOM 728 C CA . ILE A 1 88 ? 17.797 -5.059 4.785 1 96.25 88 ILE A CA 1
ATOM 729 C C . ILE A 1 88 ? 16.594 -5.617 5.535 1 96.25 88 ILE A C 1
ATOM 731 O O . ILE A 1 88 ? 15.445 -5.375 5.145 1 96.25 88 ILE A O 1
ATOM 735 N N . GLN A 1 89 ? 16.828 -6.434 6.543 1 96.25 89 GLN A N 1
ATOM 736 C CA . GLN A 1 89 ? 15.727 -7.008 7.316 1 96.25 89 GLN A CA 1
ATOM 737 C C . GLN A 1 89 ? 14.898 -5.918 7.988 1 96.25 89 GLN A C 1
ATOM 739 O O . GLN A 1 89 ? 13.672 -5.973 7.98 1 96.25 89 GLN A O 1
ATOM 744 N N . THR A 1 90 ? 15.547 -4.918 8.617 1 98 90 THR A N 1
ATOM 745 C CA . THR A 1 90 ? 14.852 -3.828 9.297 1 98 90 THR A CA 1
ATOM 746 C C . THR A 1 90 ? 14.062 -2.986 8.297 1 98 90 THR A C 1
ATOM 748 O O . THR A 1 90 ? 12.961 -2.523 8.594 1 98 90 THR A O 1
ATOM 751 N N . GLU A 1 91 ? 14.656 -2.799 7.137 1 98.19 91 GLU A N 1
ATOM 752 C CA . GLU A 1 91 ? 13.938 -2.072 6.098 1 98.19 91 GLU A CA 1
ATOM 753 C C . GLU A 1 91 ? 12.672 -2.816 5.68 1 98.19 91 GLU A C 1
ATOM 755 O O . GLU A 1 91 ? 11.617 -2.203 5.484 1 98.19 91 GLU A O 1
ATOM 760 N N . ALA A 1 92 ? 12.781 -4.09 5.516 1 97.56 92 ALA A N 1
ATOM 761 C CA . ALA A 1 92 ? 11.625 -4.902 5.152 1 97.56 92 ALA A CA 1
ATOM 762 C C . ALA A 1 92 ? 10.508 -4.77 6.188 1 97.56 92 ALA A C 1
ATOM 764 O O . ALA A 1 92 ? 9.336 -4.625 5.836 1 97.56 92 ALA A O 1
ATOM 765 N N . LYS A 1 93 ? 10.898 -4.812 7.41 1 97.5 93 LYS A N 1
ATOM 766 C CA . LYS A 1 93 ? 9.938 -4.645 8.5 1 97.5 93 LYS A CA 1
ATOM 767 C C . LYS A 1 93 ? 9.266 -3.273 8.43 1 97.5 93 LYS A C 1
ATOM 769 O O . LYS A 1 93 ? 8.062 -3.152 8.672 1 97.5 93 LYS A O 1
ATOM 774 N N . MET A 1 94 ? 10.023 -2.303 8.156 1 98.69 94 MET A N 1
ATOM 775 C CA . MET A 1 94 ? 9.508 -0.943 8.023 1 98.69 94 MET A CA 1
ATOM 776 C C . MET A 1 94 ? 8.43 -0.871 6.953 1 98.69 94 MET A C 1
ATOM 778 O O . MET A 1 94 ? 7.34 -0.357 7.199 1 98.69 94 MET A O 1
ATOM 782 N N . TRP A 1 95 ? 8.711 -1.414 5.805 1 98.75 95 TRP A N 1
ATOM 783 C CA . TRP A 1 95 ? 7.758 -1.367 4.703 1 98.75 95 TRP A CA 1
ATOM 784 C C . TRP A 1 95 ? 6.539 -2.234 5 1 98.75 95 TRP A C 1
ATOM 786 O O . TRP A 1 95 ? 5.422 -1.909 4.59 1 98.75 95 TRP A O 1
ATOM 796 N N . GLU A 1 96 ? 6.785 -3.34 5.691 1 98.56 96 GLU A N 1
ATOM 797 C CA . GLU A 1 96 ? 5.664 -4.164 6.129 1 98.56 96 GLU A CA 1
ATOM 798 C C . GLU A 1 96 ? 4.68 -3.361 6.973 1 98.56 96 GLU A C 1
ATOM 800 O O . GLU A 1 96 ? 3.469 -3.416 6.746 1 98.56 96 GLU A O 1
ATOM 805 N N . ILE A 1 97 ? 5.219 -2.582 7.93 1 98.75 97 ILE A N 1
ATOM 806 C CA . ILE A 1 97 ? 4.395 -1.731 8.781 1 98.75 97 ILE A CA 1
ATOM 807 C C . ILE A 1 97 ? 3.66 -0.701 7.926 1 98.75 97 ILE A C 1
ATOM 809 O O . ILE A 1 97 ? 2.453 -0.501 8.086 1 98.75 97 ILE A O 1
ATOM 813 N N . CYS A 1 98 ? 4.359 -0.068 6.988 1 98.94 98 CYS A N 1
ATOM 814 C CA . CYS A 1 98 ? 3.744 0.909 6.098 1 98.94 98 CYS A CA 1
ATOM 815 C C . CYS A 1 98 ? 2.566 0.297 5.352 1 98.94 98 CYS A C 1
ATOM 817 O O . CYS A 1 98 ? 1.485 0.888 5.297 1 98.94 98 CYS A O 1
ATOM 819 N N . GLU A 1 99 ? 2.734 -0.881 4.871 1 98.81 99 GLU A N 1
ATOM 820 C CA . GLU A 1 99 ? 1.733 -1.5 4.004 1 98.81 99 GLU A CA 1
ATOM 821 C C . GLU A 1 99 ? 0.534 -1.989 4.812 1 98.81 99 GLU A C 1
ATOM 823 O O . GLU A 1 99 ? -0.599 -1.965 4.328 1 98.81 99 GLU A O 1
ATOM 828 N N . ILE A 1 100 ? 0.771 -2.471 6.039 1 98.5 100 ILE A N 1
ATOM 829 C CA . ILE A 1 100 ? -0.343 -2.859 6.898 1 98.5 100 ILE A CA 1
ATOM 830 C C . ILE A 1 100 ? -1.292 -1.676 7.078 1 98.5 100 ILE A C 1
ATOM 832 O O . ILE A 1 100 ? -2.514 -1.846 7.07 1 98.5 100 ILE A O 1
ATOM 836 N N . ILE A 1 101 ? -0.735 -0.537 7.195 1 98.81 101 ILE A N 1
ATOM 837 C CA . ILE A 1 101 ? -1.556 0.657 7.359 1 98.81 101 ILE A CA 1
ATOM 838 C C . ILE A 1 101 ? -2.1 1.101 6.004 1 98.81 101 ILE A C 1
ATOM 840 O O . ILE A 1 101 ? -3.312 1.242 5.832 1 98.81 101 ILE A O 1
ATOM 844 N N . ASN A 1 102 ? -1.269 1.245 5.012 1 98.81 102 ASN A N 1
ATOM 845 C CA . ASN A 1 102 ? -1.559 1.864 3.723 1 98.81 102 ASN A CA 1
ATOM 846 C C . ASN A 1 102 ? -2.537 1.025 2.906 1 98.81 102 ASN A C 1
ATOM 848 O O . ASN A 1 102 ? -3.375 1.568 2.184 1 98.81 102 ASN A O 1
ATOM 852 N N . SER A 1 103 ? -2.41 -0.265 3.02 1 98.25 103 SER A N 1
ATOM 853 C CA . SER A 1 103 ? -3.246 -1.135 2.199 1 98.25 103 SER A CA 1
ATOM 854 C C . SER A 1 103 ? -4.184 -1.976 3.062 1 98.25 103 SER A C 1
ATOM 856 O O . SER A 1 103 ? -5.242 -2.404 2.602 1 98.25 103 SER A O 1
ATOM 858 N N . GLY A 1 104 ? -3.838 -2.145 4.289 1 97.5 104 GLY A N 1
ATOM 859 C CA . GLY A 1 104 ? -4.586 -3.08 5.117 1 97.5 104 GLY A CA 1
ATOM 860 C C . GLY A 1 104 ? -5.594 -2.402 6.023 1 97.5 104 GLY A C 1
ATOM 861 O O . GLY A 1 104 ? -6.578 -3.02 6.434 1 97.5 104 GLY A O 1
ATOM 862 N N . ILE A 1 105 ? -5.371 -1.141 6.406 1 98.38 105 ILE A N 1
ATOM 863 C CA . ILE A 1 105 ? -6.258 -0.44 7.332 1 98.38 105 ILE A CA 1
ATOM 864 C C . ILE A 1 105 ? -6.922 0.737 6.617 1 98.38 105 ILE A C 1
ATOM 866 O O . ILE A 1 105 ? -8.141 0.765 6.453 1 98.38 105 ILE A O 1
ATOM 870 N N . GLN A 1 106 ? -6.137 1.617 6.051 1 98.12 106 GLN A N 1
ATOM 871 C CA . GLN A 1 106 ? -6.57 2.945 5.629 1 98.12 106 GLN A CA 1
ATOM 872 C C . GLN A 1 106 ? -7.648 2.857 4.555 1 98.12 106 GLN A C 1
ATOM 874 O O . GLN A 1 106 ? -8.695 3.504 4.66 1 98.12 106 GLN A O 1
ATOM 879 N N . PRO A 1 107 ? -7.523 2.047 3.508 1 97.62 107 PRO A N 1
ATOM 880 C CA . PRO A 1 107 ? -8.57 2.008 2.484 1 97.62 107 PRO A CA 1
ATOM 881 C C . PRO A 1 107 ? -9.906 1.492 3.021 1 97.62 107 PRO A C 1
ATOM 883 O O . PRO A 1 107 ? -10.961 1.824 2.482 1 97.62 107 PRO A O 1
ATOM 886 N N . LEU A 1 108 ? -9.836 0.74 4.121 1 97.88 108 LEU A N 1
ATOM 887 C CA . LEU A 1 108 ? -11.016 0.086 4.668 1 97.88 108 LEU A CA 1
ATOM 888 C C . LEU A 1 108 ? -11.68 0.96 5.73 1 97.88 108 LEU A C 1
ATOM 890 O O . LEU A 1 108 ? -12.758 0.634 6.223 1 97.88 108 LEU A O 1
ATOM 894 N N . GLN A 1 109 ? -11.031 2.076 6.031 1 97.5 109 GLN A N 1
ATOM 895 C CA . GLN A 1 109 ? -11.633 2.982 7.004 1 97.5 109 GLN A CA 1
ATOM 896 C C . GLN A 1 109 ? -11.766 4.395 6.434 1 97.5 109 GLN A C 1
ATOM 898 O O . GLN A 1 109 ? -12.086 5.336 7.16 1 97.5 109 GLN A O 1
ATOM 903 N N . ASN A 1 110 ? -11.406 4.547 5.195 1 94.31 110 ASN A N 1
ATOM 904 C CA . ASN A 1 110 ? -11.547 5.855 4.57 1 94.31 110 ASN A CA 1
ATOM 905 C C . ASN A 1 110 ? -13.008 6.312 4.559 1 94.31 110 ASN A C 1
ATOM 907 O O . ASN A 1 110 ? -13.922 5.488 4.5 1 94.31 110 ASN A O 1
ATOM 911 N N . LEU A 1 111 ? -13.203 7.625 4.547 1 91.81 111 LEU A N 1
ATOM 912 C CA . LEU A 1 111 ? -14.523 8.227 4.688 1 91.81 111 LEU A CA 1
ATOM 913 C C . LEU A 1 111 ? -15.445 7.789 3.551 1 91.81 111 LEU A C 1
ATOM 915 O O . LEU A 1 111 ? -16.625 7.508 3.773 1 91.81 111 LEU A O 1
ATOM 919 N N . SER A 1 112 ? -14.93 7.758 2.316 1 91.62 112 SER A N 1
ATOM 920 C CA . SER A 1 112 ? -15.742 7.387 1.165 1 91.62 112 SER A CA 1
ATOM 921 C C . SER A 1 112 ? -16.297 5.973 1.31 1 91.62 112 SER A C 1
ATOM 923 O O . SER A 1 112 ? -17.453 5.719 0.984 1 91.62 112 SER A O 1
ATOM 925 N N . LEU A 1 113 ? -15.484 5.059 1.772 1 96.12 113 LEU A N 1
ATOM 926 C CA . LEU A 1 113 ? -15.938 3.691 2.002 1 96.12 113 LEU A CA 1
ATOM 927 C C . LEU A 1 113 ? -16.953 3.643 3.135 1 96.12 113 LEU A C 1
ATOM 929 O O . LEU A 1 113 ? -18 2.984 3.016 1 96.12 113 LEU A O 1
ATOM 933 N N . LEU A 1 114 ? -16.734 4.328 4.246 1 97.12 114 LEU A N 1
ATOM 934 C CA . LEU A 1 114 ? -17.609 4.285 5.418 1 97.12 114 LEU A CA 1
ATOM 935 C C . LEU A 1 114 ? -18.984 4.859 5.102 1 97.12 114 LEU A C 1
ATOM 937 O O . LEU A 1 114 ? -19.984 4.387 5.625 1 97.12 114 LEU A O 1
ATOM 941 N N . LYS A 1 115 ? -18.984 5.879 4.258 1 96 115 LYS A N 1
ATOM 942 C CA . LYS A 1 115 ? -20.266 6.426 3.812 1 96 115 LYS A CA 1
ATOM 943 C C . LYS A 1 115 ? -21.078 5.379 3.057 1 96 115 LYS A C 1
ATOM 945 O O . LYS A 1 115 ? -22.297 5.281 3.232 1 96 115 LYS A O 1
ATOM 950 N N . LYS A 1 116 ? -20.422 4.602 2.225 1 96.88 116 LYS A N 1
ATOM 951 C CA . LYS A 1 116 ? -21.094 3.551 1.469 1 96.88 116 LYS A CA 1
ATOM 952 C C . LYS A 1 116 ? -21.578 2.436 2.391 1 96.88 116 LYS A C 1
ATOM 954 O O . LYS A 1 116 ? -22.656 1.881 2.186 1 96.88 116 LYS A O 1
ATOM 959 N N . ILE A 1 117 ? -20.797 2.107 3.402 1 98 117 ILE A N 1
ATOM 960 C CA . ILE A 1 117 ? -21.172 1.101 4.391 1 98 117 ILE A CA 1
ATOM 961 C C . ILE A 1 117 ? -22.438 1.545 5.125 1 98 117 ILE A C 1
ATOM 963 O O . ILE A 1 117 ? -23.359 0.75 5.32 1 98 117 ILE A O 1
ATOM 967 N N . LYS A 1 118 ? -22.438 2.814 5.465 1 98 118 LYS A N 1
ATOM 968 C CA . LYS A 1 118 ? -23.594 3.361 6.152 1 98 118 LYS A CA 1
ATOM 969 C C . LYS A 1 118 ? -24.844 3.277 5.277 1 98 118 LYS A C 1
ATOM 971 O O . LYS A 1 118 ? -25.922 2.906 5.754 1 98 118 LYS A O 1
ATOM 976 N N . LYS A 1 119 ? -24.703 3.568 4.062 1 97.88 119 LYS A N 1
ATOM 977 C CA . LYS A 1 119 ? -25.812 3.521 3.113 1 97.88 119 LYS A CA 1
ATOM 978 C C . LYS A 1 119 ? -26.359 2.104 2.975 1 97.88 119 LYS A C 1
ATOM 980 O O . LYS A 1 119 ? -27.547 1.914 2.734 1 97.88 119 LYS A O 1
ATOM 985 N N . LEU A 1 120 ? -25.547 1.099 3.184 1 97.69 120 LEU A N 1
ATOM 986 C CA . LEU A 1 120 ? -25.938 -0.302 3.066 1 97.69 120 LEU A CA 1
ATOM 987 C C . LEU A 1 120 ? -26.516 -0.819 4.383 1 97.69 120 LEU A C 1
ATOM 989 O O . LEU A 1 120 ? -26.875 -1.991 4.488 1 97.69 120 LEU A O 1
ATOM 993 N N . GLY A 1 121 ? -26.484 0.077 5.367 1 97.75 121 GLY A N 1
ATOM 994 C CA . GLY A 1 121 ? -27.078 -0.291 6.641 1 97.75 121 GLY A CA 1
ATOM 995 C C . GLY A 1 121 ? -26.062 -0.781 7.656 1 97.75 121 GLY A C 1
ATOM 996 O O . GLY A 1 121 ? -26.438 -1.265 8.727 1 97.75 121 GLY A O 1
ATOM 997 N N . GLY A 1 122 ? -24.781 -0.664 7.266 1 97.75 122 GLY A N 1
ATOM 998 C CA . GLY A 1 122 ? -23.75 -1.04 8.211 1 97.75 122 GLY A CA 1
ATOM 999 C C . GLY A 1 122 ? -23.391 0.073 9.18 1 97.75 122 GLY A C 1
ATOM 1000 O O . GLY A 1 122 ? -23.828 1.211 9.016 1 97.75 122 GLY A O 1
ATOM 1001 N N . ASP A 1 123 ? -22.656 -0.253 10.227 1 97.94 123 ASP A N 1
ATOM 1002 C CA . ASP A 1 123 ? -22.141 0.72 11.18 1 97.94 123 ASP A CA 1
ATOM 1003 C C . ASP A 1 123 ? -20.719 1.131 10.82 1 97.94 123 ASP A C 1
ATOM 1005 O O . ASP A 1 123 ? -19.766 0.383 11.07 1 97.94 123 ASP A O 1
ATOM 1009 N N . PRO A 1 124 ? -20.578 2.33 10.32 1 97.44 124 PRO A N 1
ATOM 1010 C CA . PRO A 1 124 ? -19.25 2.752 9.875 1 97.44 124 PRO A CA 1
ATOM 1011 C C . PRO A 1 124 ? -18.219 2.744 11.008 1 97.44 124 PRO A C 1
ATOM 1013 O O . PRO A 1 124 ? -17.047 2.455 10.773 1 97.44 124 PRO A O 1
ATOM 1016 N N . MET A 1 125 ? -18.625 3.041 12.203 1 97.5 125 MET A N 1
ATOM 1017 C CA . MET A 1 125 ? -17.703 3.061 13.336 1 97.5 125 MET A CA 1
ATOM 1018 C C . MET A 1 125 ? -17.203 1.655 13.656 1 97.5 125 MET A C 1
ATOM 1020 O O . MET A 1 125 ? -16 1.438 13.812 1 97.5 125 MET A O 1
ATOM 1024 N N . GLU A 1 126 ? -18.062 0.747 13.703 1 97.94 126 GLU A N 1
ATOM 1025 C CA . GLU A 1 126 ? -17.672 -0.64 13.953 1 97.94 126 GLU A CA 1
ATOM 1026 C C . GLU A 1 126 ? -16.797 -1.182 12.836 1 97.94 126 GLU A C 1
ATOM 1028 O O . GLU A 1 126 ? -15.836 -1.912 13.102 1 97.94 126 GLU A O 1
ATOM 1033 N N . TRP A 1 127 ? -17.203 -0.806 11.633 1 98.12 127 TRP A N 1
ATOM 1034 C CA . TRP A 1 127 ? -16.438 -1.232 10.469 1 98.12 127 TRP A CA 1
ATOM 1035 C C . TRP A 1 127 ? -14.992 -0.74 10.555 1 98.12 127 TRP A C 1
ATOM 1037 O O . TRP A 1 127 ? -14.047 -1.518 10.383 1 98.12 127 TRP A O 1
ATOM 1047 N N . ALA A 1 128 ? -14.844 0.55 10.844 1 98.38 128 ALA A N 1
ATOM 1048 C CA . ALA A 1 128 ? -13.523 1.147 10.969 1 98.38 128 ALA A CA 1
ATOM 1049 C C . ALA A 1 128 ? -12.734 0.515 12.109 1 98.38 128 ALA A C 1
ATOM 1051 O O . ALA A 1 128 ? -11.562 0.176 11.953 1 98.38 128 ALA A O 1
ATOM 1052 N N . GLN A 1 129 ? -13.375 0.301 13.219 1 98.56 129 GLN A N 1
ATOM 1053 C CA . GLN A 1 129 ? -12.727 -0.239 14.406 1 98.56 129 GLN A CA 1
ATOM 1054 C C . GLN A 1 129 ? -12.195 -1.646 14.148 1 98.56 129 GLN A C 1
ATOM 1056 O O . GLN A 1 129 ? -11.078 -1.971 14.547 1 98.56 129 GLN A O 1
ATOM 1061 N N . GLU A 1 130 ? -12.93 -2.439 13.523 1 97.12 130 GLU A N 1
ATOM 1062 C CA . GLU A 1 130 ? -12.516 -3.811 13.242 1 97.12 130 GLU A CA 1
ATOM 1063 C C . GLU A 1 130 ? -11.219 -3.848 12.445 1 97.12 130 GLU A C 1
ATOM 1065 O O . GLU A 1 130 ? -10.312 -4.617 12.766 1 97.12 130 GLU A O 1
ATOM 1070 N N . ASN A 1 131 ? -11.219 -3.037 11.438 1 96.75 131 ASN A N 1
ATOM 1071 C CA . ASN A 1 131 ? -10.039 -3.027 10.578 1 96.75 131 ASN A CA 1
ATOM 1072 C C . ASN A 1 131 ? -8.828 -2.432 11.289 1 96.75 131 ASN A C 1
ATOM 1074 O O . ASN A 1 131 ? -7.707 -2.918 11.133 1 96.75 131 ASN A O 1
ATOM 1078 N N . ILE A 1 132 ? -9.016 -1.394 12.047 1 98.44 132 ILE A N 1
ATOM 1079 C CA . ILE A 1 132 ? -7.926 -0.761 12.781 1 98.44 132 ILE A CA 1
ATOM 1080 C C . ILE A 1 132 ? -7.391 -1.725 13.836 1 98.44 132 ILE A C 1
ATOM 1082 O O . ILE A 1 132 ? -6.176 -1.891 13.977 1 98.44 132 ILE A O 1
ATOM 1086 N N . ILE A 1 133 ? -8.273 -2.412 14.57 1 97.81 133 ILE A N 1
ATOM 1087 C CA . ILE A 1 133 ? -7.895 -3.32 15.641 1 97.81 133 ILE A CA 1
ATOM 1088 C C . ILE A 1 133 ? -7.062 -4.469 15.078 1 97.81 133 ILE A C 1
ATOM 1090 O O . ILE A 1 133 ? -6.016 -4.816 15.641 1 97.81 133 ILE A O 1
ATOM 1094 N N . LYS A 1 134 ? -7.484 -4.977 13.977 1 94.12 134 LYS A N 1
ATOM 1095 C CA . LYS A 1 134 ? -6.75 -6.066 13.336 1 94.12 134 LYS A CA 1
ATOM 1096 C C . LYS A 1 134 ? -5.34 -5.629 12.953 1 94.12 134 LYS A C 1
ATOM 1098 O O . LYS A 1 134 ? -4.363 -6.305 13.281 1 94.12 134 LYS A O 1
ATOM 1103 N N . GLY A 1 135 ? -5.191 -4.504 12.289 1 96.94 135 GLY A N 1
ATOM 1104 C CA . GLY A 1 135 ? -3.898 -4.02 11.844 1 96.94 135 GLY A CA 1
ATOM 1105 C C . GLY A 1 135 ? -2.994 -3.588 12.984 1 96.94 135 GLY A C 1
ATOM 1106 O O . GLY A 1 135 ? -1.79 -3.852 12.961 1 96.94 135 GLY A O 1
ATOM 1107 N N . PHE A 1 136 ? -3.578 -2.896 13.992 1 98 136 PHE A N 1
ATOM 1108 C CA . PHE A 1 136 ? -2.795 -2.385 15.109 1 98 136 PHE A CA 1
ATOM 1109 C C . PHE A 1 136 ? -2.219 -3.527 15.938 1 98 136 PHE A C 1
ATOM 1111 O O . PHE A 1 136 ? -1.107 -3.424 16.453 1 98 136 PHE A O 1
ATOM 1118 N N . GLY A 1 137 ? -3.008 -4.559 16.062 1 95.69 137 GLY A N 1
ATOM 1119 C CA . GLY A 1 137 ? -2.469 -5.715 16.75 1 95.69 137 GLY A CA 1
ATOM 1120 C C . GLY A 1 137 ? -1.194 -6.246 16.125 1 95.69 137 GLY A C 1
ATOM 1121 O O . GLY A 1 137 ? -0.21 -6.5 16.828 1 95.69 137 GLY A O 1
ATOM 1122 N N . PHE A 1 138 ? -1.184 -6.336 14.852 1 94.69 138 PHE A N 1
ATOM 1123 C CA . PHE A 1 138 ? -0.023 -6.844 14.133 1 94.69 138 PHE A CA 1
ATOM 1124 C C . PHE A 1 138 ? 1.138 -5.859 14.211 1 94.69 138 PHE A C 1
ATOM 1126 O O . PHE A 1 138 ? 2.279 -6.254 14.461 1 94.69 138 PHE A O 1
ATOM 1133 N N . ILE A 1 139 ? 0.861 -4.621 14.039 1 97.88 139 ILE A N 1
ATOM 1134 C CA . ILE A 1 139 ? 1.893 -3.592 14.078 1 97.88 139 ILE A CA 1
ATOM 1135 C C . ILE A 1 139 ? 2.541 -3.561 15.461 1 97.88 139 ILE A C 1
ATOM 1137 O O . ILE A 1 139 ? 3.764 -3.453 15.578 1 97.88 139 ILE A O 1
ATOM 1141 N N . GLU A 1 140 ? 1.754 -3.658 16.516 1 97.62 140 GLU A N 1
ATOM 1142 C CA . GLU A 1 140 ? 2.26 -3.676 17.875 1 97.62 140 GLU A CA 1
ATOM 1143 C C . GLU A 1 140 ? 3.311 -4.766 18.062 1 97.62 140 GLU A C 1
ATOM 1145 O O . GLU A 1 140 ? 4.336 -4.543 18.703 1 97.62 140 GLU A O 1
ATOM 1150 N N . ASP A 1 141 ? 3.07 -5.848 17.422 1 93.94 141 ASP A N 1
ATOM 1151 C CA . ASP A 1 141 ? 3.971 -6.988 17.547 1 93.94 141 ASP A CA 1
ATOM 1152 C C . ASP A 1 141 ? 5.254 -6.766 16.75 1 93.94 141 ASP A C 1
ATOM 1154 O O . ASP A 1 141 ? 6.309 -7.305 17.094 1 93.94 141 ASP A O 1
ATOM 1158 N N . LEU A 1 142 ? 5.211 -5.961 15.75 1 95.69 142 LEU A N 1
ATOM 1159 C CA . LEU A 1 142 ? 6.34 -5.773 14.844 1 95.69 142 LEU A CA 1
ATOM 1160 C C . LEU A 1 142 ? 7.289 -4.703 15.375 1 95.69 142 LEU A C 1
ATOM 1162 O O . LEU A 1 142 ? 8.445 -4.633 14.961 1 95.69 142 LEU A O 1
ATOM 1166 N N . LEU A 1 143 ? 6.816 -3.848 16.219 1 97.69 143 LEU A N 1
ATOM 1167 C CA . LEU A 1 143 ? 7.629 -2.725 16.672 1 97.69 143 LEU A CA 1
ATOM 1168 C C . LEU A 1 143 ? 8.82 -3.213 17.484 1 97.69 143 LEU A C 1
ATOM 1170 O O . LEU A 1 143 ? 8.703 -4.18 18.25 1 97.69 143 LEU A O 1
ATOM 1174 N N . ASP A 1 144 ? 9.945 -2.566 17.297 1 94.69 144 ASP A N 1
ATOM 1175 C CA . ASP A 1 144 ? 11.156 -2.855 18.062 1 94.69 144 ASP A CA 1
ATOM 1176 C C . ASP A 1 144 ? 11.18 -2.068 19.375 1 94.69 144 ASP A C 1
ATOM 1178 O O . ASP A 1 144 ? 11.453 -0.866 19.375 1 94.69 144 ASP A O 1
ATOM 1182 N N . HIS A 1 145 ? 11.109 -2.727 20.453 1 91.44 145 HIS A N 1
ATOM 1183 C CA . HIS A 1 145 ? 10.992 -2.076 21.75 1 91.44 145 HIS A CA 1
ATOM 1184 C C . HIS A 1 145 ? 12.32 -1.463 22.188 1 91.44 145 HIS A C 1
ATOM 1186 O O . HIS A 1 145 ? 12.359 -0.652 23.109 1 91.44 145 HIS A O 1
ATOM 1192 N N . LYS A 1 146 ? 13.352 -1.817 21.484 1 95.12 146 LYS A N 1
ATOM 1193 C CA . LYS A 1 146 ? 14.68 -1.323 21.859 1 95.12 146 LYS A CA 1
ATOM 1194 C C . LYS A 1 146 ? 15 -0.023 21.125 1 95.12 146 LYS A C 1
ATOM 1196 O O . LYS A 1 146 ? 16.031 0.594 21.375 1 95.12 146 LYS A O 1
ATOM 1201 N N . LYS A 1 147 ? 14.117 0.407 20.281 1 97.19 147 LYS A N 1
ATOM 1202 C CA . LYS A 1 147 ? 14.367 1.594 19.453 1 97.19 147 LYS A CA 1
ATOM 1203 C C . LYS A 1 147 ? 13.523 2.773 19.938 1 97.19 147 LYS A C 1
ATOM 1205 O O . LYS A 1 147 ? 12.461 2.584 20.531 1 97.19 147 LYS A O 1
ATOM 1210 N N . VAL A 1 148 ? 13.977 3.959 19.672 1 98.06 148 VAL A N 1
ATOM 1211 C CA . VAL A 1 148 ? 13.312 5.191 20.078 1 98.06 148 VAL A CA 1
ATOM 1212 C C . VAL A 1 148 ? 11.984 5.336 19.312 1 98.06 148 VAL A C 1
ATOM 1214 O O . VAL A 1 148 ? 10.992 5.789 19.891 1 98.06 148 VAL A O 1
ATOM 1217 N N . TYR A 1 149 ? 11.992 4.957 18.125 1 98.62 149 TYR A N 1
ATOM 1218 C CA . TYR A 1 149 ? 10.789 5.062 17.312 1 98.62 149 TYR A CA 1
ATOM 1219 C C . TYR A 1 149 ? 10.273 3.686 16.922 1 98.62 149 TYR A C 1
ATOM 1221 O O . TYR A 1 149 ? 10.164 2.791 17.766 1 98.62 149 TYR A O 1
ATOM 1229 N N . SER A 1 150 ? 9.844 3.486 15.68 1 98.75 150 SER A N 1
ATOM 1230 C CA . SER A 1 150 ? 9.234 2.213 15.32 1 98.75 150 SER A CA 1
ATOM 1231 C C . SER A 1 150 ? 10.281 1.123 15.133 1 98.75 150 SER A C 1
ATOM 1233 O O . SER A 1 150 ? 10.297 0.136 15.875 1 98.75 150 SER A O 1
ATOM 1235 N N . VAL A 1 151 ? 11.281 1.408 14.164 1 98.62 151 VAL A N 1
ATOM 1236 C CA . VAL A 1 151 ? 12.211 0.337 13.82 1 98.62 151 VAL A CA 1
ATOM 1237 C C . VAL A 1 151 ? 13.648 0.833 13.977 1 98.62 151 VAL A C 1
ATOM 1239 O O . VAL A 1 151 ? 14.594 0.043 13.914 1 98.62 151 VAL A O 1
ATOM 1242 N N . GLU A 1 152 ? 13.859 2.121 14.148 1 98.62 152 GLU A N 1
ATOM 1243 C CA . GLU A 1 152 ? 15.156 2.77 14.273 1 98.62 152 GLU A CA 1
ATOM 1244 C C . GLU A 1 152 ? 15.141 3.838 15.359 1 98.62 152 GLU A C 1
ATOM 1246 O O . GLU A 1 152 ? 14.094 4.121 15.945 1 98.62 152 GLU A O 1
ATOM 1251 N N . ASP A 1 153 ? 16.375 4.352 15.586 1 98.56 153 ASP A N 1
ATOM 1252 C CA . ASP A 1 153 ? 16.469 5.469 16.516 1 98.56 153 ASP A CA 1
ATOM 1253 C C . ASP A 1 153 ? 16.344 6.805 15.789 1 98.56 153 ASP A C 1
ATOM 1255 O O . ASP A 1 153 ? 16.516 7.867 16.391 1 98.56 153 ASP A O 1
ATOM 1259 N N . PHE A 1 154 ? 16.047 6.816 14.508 1 98.62 154 PHE A N 1
ATOM 1260 C CA . PHE A 1 154 ? 15.648 7.98 13.727 1 98.62 154 PHE A CA 1
ATOM 1261 C C . PHE A 1 154 ? 14.297 7.758 13.07 1 98.62 154 PHE A C 1
ATOM 1263 O O . PHE A 1 154 ? 13.82 6.621 12.969 1 9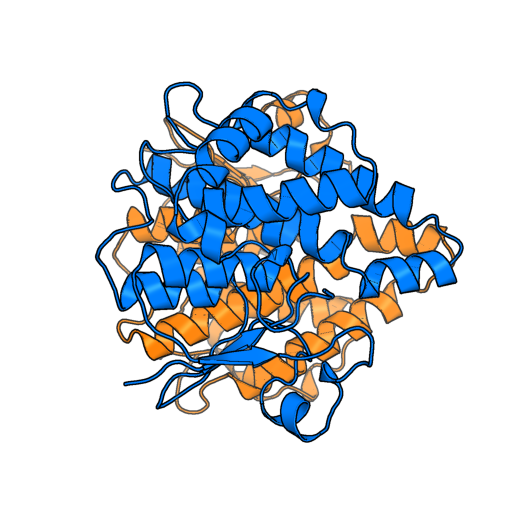8.62 154 PHE A O 1
ATOM 1270 N N . VAL A 1 155 ? 13.648 8.82 12.641 1 98.81 155 VAL A N 1
ATOM 1271 C CA . VAL A 1 155 ? 12.297 8.758 12.086 1 98.81 155 VAL A CA 1
ATOM 1272 C C . VAL A 1 155 ? 12.336 8.078 10.719 1 98.81 155 VAL A C 1
ATOM 1274 O O . VAL A 1 155 ? 13.078 8.5 9.828 1 98.81 155 VAL A O 1
ATOM 1277 N N . THR A 1 156 ? 11.602 7.012 10.562 1 98.94 156 THR A N 1
ATOM 1278 C CA . THR A 1 156 ? 11.5 6.312 9.281 1 98.94 156 THR A CA 1
ATOM 1279 C C . THR A 1 156 ? 10.117 6.512 8.672 1 98.94 156 THR A C 1
ATOM 1281 O O . THR A 1 156 ? 9.25 7.152 9.273 1 98.94 156 THR A O 1
ATOM 1284 N N . PHE A 1 157 ? 9.852 5.922 7.496 1 98.94 157 PHE A N 1
ATOM 1285 C CA . PHE A 1 157 ? 8.562 6.023 6.824 1 98.94 157 PHE A CA 1
ATOM 1286 C C . PHE A 1 157 ? 7.484 5.289 7.609 1 98.94 157 PHE A C 1
ATOM 1288 O O . PHE A 1 157 ? 6.312 5.66 7.559 1 98.94 157 PHE A O 1
ATOM 1295 N N . ALA A 1 158 ? 7.867 4.242 8.336 1 98.94 158 ALA A N 1
ATOM 1296 C CA . ALA A 1 158 ? 6.898 3.57 9.195 1 98.94 158 ALA A CA 1
ATOM 1297 C C . ALA A 1 158 ? 6.324 4.531 10.234 1 98.94 158 ALA A C 1
ATOM 1299 O O . ALA A 1 158 ? 5.125 4.5 10.516 1 98.94 158 ALA A O 1
ATOM 1300 N N . ASP A 1 159 ? 7.16 5.371 10.781 1 98.94 159 ASP A N 1
ATOM 1301 C CA . ASP A 1 159 ? 6.715 6.352 11.766 1 98.94 159 ASP A CA 1
ATOM 1302 C C . ASP A 1 159 ? 5.727 7.34 11.156 1 98.94 159 ASP A C 1
ATOM 1304 O O . ASP A 1 159 ? 4.719 7.684 11.773 1 98.94 159 ASP A O 1
ATOM 1308 N N . ALA A 1 160 ? 6.039 7.734 9.93 1 98.94 160 ALA A N 1
ATOM 1309 C CA . ALA A 1 160 ? 5.176 8.664 9.211 1 98.94 160 ALA A CA 1
ATOM 1310 C C . ALA A 1 160 ? 3.811 8.047 8.93 1 98.94 160 ALA A C 1
ATOM 1312 O O . ALA A 1 160 ? 2.832 8.758 8.703 1 98.94 160 ALA A O 1
ATOM 1313 N N . CYS A 1 161 ? 3.705 6.75 8.914 1 98.94 161 CYS A N 1
ATOM 1314 C CA . CYS A 1 161 ? 2.438 6.062 8.703 1 98.94 161 CYS A CA 1
ATOM 1315 C C . CYS A 1 161 ? 1.72 5.824 10.023 1 98.94 161 CYS A C 1
ATOM 1317 O O . CYS A 1 161 ? 0.496 5.945 10.102 1 98.94 161 CYS A O 1
ATOM 1319 N N . ILE A 1 162 ? 2.5 5.508 11.062 1 98.94 162 ILE A N 1
ATOM 1320 C CA . ILE A 1 162 ? 1.938 5.094 12.344 1 98.94 162 ILE A CA 1
ATOM 1321 C C . ILE A 1 162 ? 1.232 6.273 13 1 98.94 162 ILE A C 1
ATOM 1323 O O . ILE A 1 162 ? 0.107 6.141 13.492 1 98.94 162 ILE A O 1
ATOM 1327 N N . LEU A 1 163 ? 1.818 7.422 13 1 98.94 163 LEU A N 1
ATOM 1328 C CA . LEU A 1 163 ? 1.31 8.555 13.766 1 98.94 163 LEU A CA 1
ATOM 1329 C C . LEU A 1 163 ? -0.051 9 13.234 1 98.94 163 LEU A C 1
ATOM 1331 O O . LEU A 1 163 ? -1.016 9.094 14 1 98.94 163 LEU A O 1
ATOM 1335 N N . PRO A 1 164 ? -0.214 9.273 11.898 1 98.94 164 PRO A N 1
ATOM 1336 C CA . PRO A 1 164 ? -1.549 9.617 11.406 1 98.94 164 PRO A CA 1
ATOM 1337 C C . PRO A 1 164 ? -2.578 8.523 11.672 1 98.94 164 PRO A C 1
ATOM 1339 O O . PRO A 1 164 ? -3.744 8.82 11.938 1 98.94 164 PRO A O 1
ATOM 1342 N N . GLN A 1 165 ? -2.168 7.273 11.609 1 98.94 165 GLN A N 1
ATOM 1343 C CA . GLN A 1 165 ? -3.111 6.18 11.812 1 98.94 165 GLN A CA 1
ATOM 1344 C C . GLN A 1 165 ? -3.57 6.113 13.266 1 98.94 165 GLN A C 1
ATOM 1346 O O . GLN A 1 165 ? -4.719 5.758 13.547 1 98.94 165 GLN A O 1
ATOM 1351 N N . LEU A 1 166 ? -2.639 6.367 14.195 1 98.88 166 LEU A N 1
ATOM 1352 C CA . LEU A 1 166 ? -3.053 6.438 15.594 1 98.88 166 LEU A CA 1
ATOM 1353 C C . LEU A 1 166 ? -4.145 7.484 15.781 1 98.88 166 LEU A C 1
ATOM 1355 O O . LEU A 1 166 ? -5.102 7.262 16.531 1 98.88 166 LEU A O 1
ATOM 1359 N N . ASN A 1 167 ? -3.992 8.609 15.148 1 98.38 167 ASN A N 1
ATOM 1360 C CA . ASN A 1 167 ? -5.016 9.648 15.203 1 98.38 167 ASN A CA 1
ATOM 1361 C C . ASN A 1 167 ? -6.355 9.148 14.68 1 98.38 167 ASN A C 1
ATOM 1363 O O . ASN A 1 167 ? -7.402 9.438 15.258 1 98.38 167 ASN A O 1
ATOM 1367 N N . ASN A 1 168 ? -6.344 8.43 13.594 1 98.38 168 ASN A N 1
ATOM 1368 C CA . ASN A 1 168 ? -7.57 7.844 13.07 1 98.38 168 ASN A CA 1
ATOM 1369 C C . ASN A 1 168 ? -8.18 6.852 14.055 1 98.38 168 ASN A C 1
ATOM 1371 O O . ASN A 1 168 ? -9.406 6.777 14.188 1 98.38 168 ASN A O 1
ATOM 1375 N N . ALA A 1 169 ? -7.305 6.027 14.68 1 98.75 169 ALA A N 1
ATOM 1376 C CA . ALA A 1 169 ? -7.785 5.078 15.672 1 98.75 169 ALA A CA 1
ATOM 1377 C C . ALA A 1 169 ? -8.555 5.785 16.781 1 98.75 169 ALA A C 1
ATOM 1379 O O . ALA A 1 169 ? -9.641 5.344 17.172 1 98.75 169 ALA A O 1
ATOM 1380 N N . LYS A 1 170 ? -8 6.887 17.25 1 98.44 170 LYS A N 1
ATOM 1381 C CA . LYS A 1 170 ? -8.664 7.68 18.281 1 98.44 170 LYS A CA 1
ATOM 1382 C C . LYS A 1 170 ? -9.977 8.258 17.766 1 98.44 170 LYS A C 1
ATOM 1384 O O . LYS A 1 170 ? -11 8.203 18.453 1 98.44 170 LYS A O 1
ATOM 1389 N N . LYS A 1 171 ? -9.945 8.789 16.578 1 97.25 171 LYS A N 1
ATOM 1390 C CA . LYS A 1 171 ? -11.125 9.383 15.953 1 97.25 171 LYS A CA 1
ATOM 1391 C C . LYS A 1 171 ? -12.266 8.375 15.875 1 97.25 171 LYS A C 1
ATOM 1393 O O . LYS A 1 171 ? -13.43 8.734 16.062 1 97.25 171 LYS A O 1
ATOM 1398 N N . TYR A 1 172 ? -11.953 7.094 15.625 1 97.88 172 TYR A N 1
ATOM 1399 C CA . TYR A 1 172 ? -12.984 6.078 15.438 1 97.88 172 TYR A CA 1
ATOM 1400 C C . TYR A 1 172 ? -13.234 5.309 16.734 1 97.88 172 TYR A C 1
ATOM 1402 O O . TYR A 1 172 ? -13.891 4.262 16.719 1 97.88 172 TYR A O 1
ATOM 1410 N N . GLY A 1 173 ? -12.625 5.75 17.797 1 98 173 GLY A N 1
ATOM 1411 C CA . GLY A 1 173 ? -13 5.25 19.109 1 98 173 GLY A CA 1
ATOM 1412 C C . GLY A 1 173 ? -12.305 3.953 19.469 1 98 173 GLY A C 1
ATOM 1413 O O . GLY A 1 173 ? -12.781 3.203 20.328 1 98 173 GLY A O 1
ATOM 1414 N N . VAL A 1 174 ? -11.25 3.629 18.828 1 98.62 174 VAL A N 1
ATOM 1415 C CA . VAL A 1 174 ? -10.461 2.455 19.188 1 98.62 174 VAL A CA 1
ATOM 1416 C C . VAL A 1 174 ? -9.742 2.703 20.516 1 98.62 174 VAL A C 1
ATOM 1418 O O . VAL A 1 174 ? -9.219 3.797 20.75 1 98.62 174 VAL A O 1
ATOM 1421 N N . ASN A 1 175 ? -9.758 1.741 21.438 1 98.5 175 ASN A N 1
ATOM 1422 C CA . ASN A 1 175 ? -9 1.843 22.672 1 98.5 175 ASN A CA 1
ATOM 1423 C C . ASN A 1 175 ? -7.5 1.715 22.422 1 98.5 175 ASN A C 1
ATOM 1425 O O . ASN A 1 175 ? -6.949 0.613 22.469 1 98.5 175 ASN A O 1
ATOM 1429 N N . VAL A 1 176 ? -6.832 2.801 22.281 1 98.56 176 VAL A N 1
ATOM 1430 C CA . VAL A 1 176 ? -5.445 2.814 21.828 1 98.56 176 VAL A CA 1
ATOM 1431 C C . VAL A 1 176 ? -4.52 2.428 22.984 1 98.56 176 VAL A C 1
ATOM 1433 O O . VAL A 1 176 ? -3.344 2.125 22.766 1 98.56 176 VAL A O 1
ATOM 1436 N N . GLU A 1 177 ? -4.984 2.354 24.219 1 98.44 177 GLU A N 1
ATOM 1437 C CA . GLU A 1 177 ? -4.18 1.936 25.359 1 98.44 177 GLU A CA 1
ATOM 1438 C C . GLU A 1 177 ? -3.746 0.479 25.219 1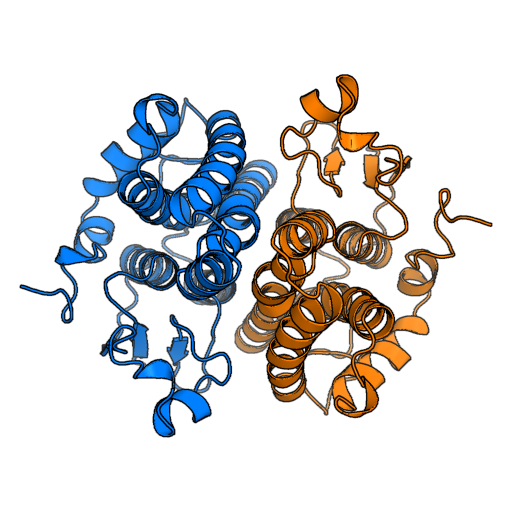 98.44 177 GLU A C 1
ATOM 1440 O O . GLU A 1 177 ? -2.803 0.045 25.891 1 98.44 177 GLU A O 1
ATOM 1445 N N . LYS A 1 178 ? -4.395 -0.263 24.391 1 98.31 178 LYS A N 1
ATOM 1446 C CA . LYS A 1 178 ? -4.074 -1.668 24.141 1 98.31 178 LYS A CA 1
ATOM 1447 C C . LYS A 1 178 ? -2.799 -1.811 23.328 1 98.31 178 LYS A C 1
ATOM 1449 O O . LYS A 1 178 ? -2.266 -2.912 23.188 1 98.31 178 LYS A O 1
ATOM 1454 N N . TYR A 1 179 ? -2.279 -0.711 22.906 1 98.44 179 TYR A N 1
ATOM 1455 C CA . TYR A 1 179 ? -1.102 -0.718 22.047 1 98.44 179 TYR A CA 1
ATOM 1456 C C . TYR A 1 179 ? -0.011 0.187 22.609 1 98.44 179 TYR A C 1
ATOM 1458 O O . TYR A 1 179 ? 0.334 1.203 22 1 98.44 179 TYR A O 1
ATOM 1466 N N . PRO A 1 180 ? 0.619 -0.255 23.656 1 98.31 180 PRO A N 1
ATOM 1467 C CA . PRO A 1 180 ? 1.564 0.608 24.359 1 98.31 180 PRO A CA 1
ATOM 1468 C C . PRO A 1 180 ? 2.809 0.925 23.531 1 98.31 180 PRO A C 1
ATOM 1470 O O . PRO A 1 180 ? 3.393 2.004 23.688 1 98.31 180 PRO A O 1
ATOM 1473 N N . LYS A 1 181 ? 3.293 -0.006 22.75 1 98.5 181 LYS A N 1
ATOM 1474 C CA . LYS A 1 181 ? 4.469 0.284 21.938 1 98.5 181 LYS A CA 1
ATOM 1475 C C . LYS A 1 181 ? 4.164 1.354 20.891 1 98.5 181 LYS A C 1
ATOM 1477 O O . LYS A 1 181 ? 4.984 2.242 20.641 1 98.5 181 LYS A O 1
ATOM 1482 N N . ILE A 1 182 ? 2.963 1.27 20.234 1 98.81 182 ILE A N 1
ATOM 1483 C CA . ILE A 1 182 ? 2.541 2.287 19.28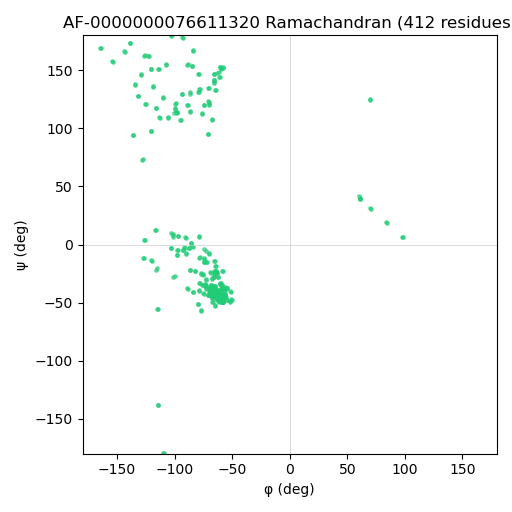1 1 98.81 182 ILE A CA 1
ATOM 1484 C C . ILE A 1 182 ? 2.455 3.645 19.984 1 98.81 182 ILE A C 1
ATOM 1486 O O . ILE A 1 182 ? 2.939 4.648 19.453 1 98.81 182 ILE A O 1
ATOM 1490 N N . LEU A 1 183 ? 1.867 3.68 21.141 1 98.69 183 LEU A N 1
ATOM 1491 C CA . LEU A 1 183 ? 1.724 4.922 21.891 1 98.69 183 LEU A CA 1
ATOM 1492 C C . LEU A 1 183 ? 3.088 5.52 22.219 1 98.69 183 LEU A C 1
ATOM 1494 O O . LEU A 1 183 ? 3.289 6.727 22.094 1 98.69 183 LEU A O 1
ATOM 1498 N N . ARG A 1 184 ? 3.986 4.691 22.641 1 98.44 184 ARG A N 1
ATOM 1499 C CA . ARG A 1 184 ? 5.332 5.156 22.969 1 98.44 184 ARG A CA 1
ATOM 1500 C C . ARG A 1 184 ? 6 5.801 21.766 1 98.44 184 ARG A C 1
ATOM 1502 O O . ARG A 1 184 ? 6.594 6.875 21.875 1 98.44 184 ARG A O 1
ATOM 1509 N N . VAL A 1 185 ? 5.949 5.094 20.672 1 98.81 185 VAL A N 1
ATOM 1510 C CA . VAL A 1 185 ? 6.535 5.617 19.438 1 98.81 185 VAL A CA 1
ATOM 1511 C C . VAL A 1 185 ? 5.949 6.992 19.125 1 98.81 185 VAL A C 1
ATOM 1513 O O . VAL A 1 185 ? 6.688 7.945 18.859 1 98.81 185 VAL A O 1
ATOM 1516 N N . CYS A 1 186 ? 4.633 7.113 19.188 1 98.81 186 CYS A N 1
ATOM 1517 C CA . CYS A 1 186 ? 3.957 8.352 18.828 1 98.81 186 CYS A CA 1
ATOM 1518 C C . CYS A 1 186 ? 4.262 9.461 19.828 1 98.81 186 CYS A C 1
ATOM 1520 O O . CYS A 1 186 ? 4.383 10.625 19.438 1 98.81 186 CYS A O 1
ATOM 1522 N N . GLU A 1 187 ? 4.375 9.141 21.078 1 98.56 187 GLU A N 1
ATOM 1523 C CA . GLU A 1 187 ? 4.758 10.117 22.094 1 98.56 187 GLU A CA 1
ATOM 1524 C C . GLU A 1 187 ? 6.137 10.703 21.812 1 98.56 187 GLU A C 1
ATOM 1526 O O . GLU A 1 187 ? 6.387 11.883 22.078 1 98.56 187 GLU A O 1
ATOM 1531 N N . ASN A 1 188 ? 7.02 9.898 21.344 1 98.75 188 ASN A N 1
ATOM 1532 C CA . ASN A 1 188 ? 8.352 10.367 20.984 1 98.75 188 ASN A CA 1
ATOM 1533 C C . ASN A 1 188 ? 8.328 11.195 19.703 1 98.75 188 ASN A C 1
ATOM 1535 O O . ASN A 1 188 ? 9.07 12.172 19.562 1 98.75 188 ASN A O 1
ATOM 1539 N N . LEU A 1 189 ? 7.469 10.828 18.781 1 98.88 189 LEU A N 1
ATOM 1540 C CA . LEU A 1 189 ? 7.41 11.492 17.484 1 98.88 189 LEU A CA 1
ATOM 1541 C C . LEU A 1 189 ? 6.934 12.93 17.625 1 98.88 189 LEU A C 1
ATOM 1543 O O . LEU A 1 189 ? 7.457 13.836 16.969 1 98.88 189 LEU A O 1
ATOM 1547 N N . ILE A 1 190 ? 6.02 13.188 18.484 1 98.5 190 ILE A N 1
ATOM 1548 C CA . ILE A 1 190 ? 5.398 14.508 18.562 1 98.5 190 ILE A CA 1
ATOM 1549 C C . ILE A 1 190 ? 6.32 15.469 19.312 1 98.5 190 ILE A C 1
ATOM 1551 O O . ILE A 1 190 ? 5.949 16.609 19.578 1 98.5 190 ILE A O 1
ATOM 1555 N N . LYS A 1 191 ? 7.527 15.047 19.625 1 98.44 191 LYS A N 1
ATOM 1556 C CA . LYS A 1 191 ? 8.555 15.914 20.188 1 98.44 191 LYS A CA 1
ATOM 1557 C C . LYS A 1 191 ? 9.516 16.406 19.125 1 98.44 191 LYS A C 1
ATOM 1559 O O . LYS A 1 191 ? 10.344 17.281 19.375 1 98.44 191 LYS A O 1
ATOM 1564 N N . VAL A 1 192 ? 9.422 15.883 17.969 1 98.62 192 VAL A N 1
ATOM 1565 C CA . VAL A 1 192 ? 10.289 16.25 16.859 1 98.62 192 VAL A CA 1
ATOM 1566 C C . VAL A 1 192 ? 9.711 17.453 16.125 1 98.62 192 VAL A C 1
ATOM 1568 O O . VAL A 1 192 ? 8.555 17.438 15.695 1 98.62 192 VAL A O 1
ATOM 1571 N N . GLN A 1 193 ? 10.477 18.484 15.883 1 98.69 193 GLN A N 1
ATOM 1572 C CA . GLN A 1 193 ? 10 19.734 15.32 1 98.69 193 GLN A CA 1
ATOM 1573 C C . GLN A 1 193 ? 9.391 19.531 13.945 1 98.69 193 GLN A C 1
ATOM 1575 O O . GLN A 1 193 ? 8.328 20.078 13.641 1 98.69 193 GLN A O 1
ATOM 1580 N N . GLU A 1 194 ? 10.039 18.766 13.086 1 98.75 194 GLU A N 1
ATOM 1581 C CA . GLU A 1 194 ? 9.562 18.5 11.734 1 98.75 194 GLU A CA 1
ATOM 1582 C C . GLU A 1 194 ? 8.203 17.812 11.766 1 98.75 194 GLU A C 1
ATOM 1584 O O . GLU A 1 194 ? 7.383 18 10.859 1 98.75 194 GLU A O 1
ATOM 1589 N N . ILE A 1 195 ? 7.953 16.984 12.781 1 98.88 195 ILE A N 1
ATOM 1590 C CA . ILE A 1 195 ? 6.691 16.266 12.922 1 98.88 195 ILE A CA 1
ATOM 1591 C C . ILE A 1 195 ? 5.621 17.203 13.477 1 98.88 195 ILE A C 1
ATOM 1593 O O . ILE A 1 195 ? 4.477 17.188 13.023 1 98.88 195 ILE A O 1
ATOM 1597 N N . ILE A 1 196 ? 5.996 18.047 14.422 1 98.81 196 ILE A N 1
ATOM 1598 C CA . ILE A 1 196 ? 5.078 19.047 14.961 1 98.81 196 ILE A CA 1
ATOM 1599 C C . ILE A 1 196 ? 4.562 19.938 13.836 1 98.81 196 ILE A C 1
ATOM 1601 O O . ILE A 1 196 ? 3.361 20.188 13.734 1 98.81 196 ILE A O 1
ATOM 1605 N N . GLU A 1 197 ? 5.426 20.328 12.984 1 98.69 197 GLU A N 1
ATOM 1606 C CA . GLU A 1 197 ? 5.074 21.219 11.875 1 98.69 197 GLU A CA 1
ATOM 1607 C C . GLU A 1 197 ? 4.113 20.531 10.906 1 98.69 197 GLU A C 1
ATOM 1609 O O . GLU A 1 197 ? 3.334 21.203 10.227 1 98.69 197 GLU A O 1
ATOM 1614 N N . ALA A 1 198 ? 4.141 19.219 10.859 1 98.81 198 ALA A N 1
ATOM 1615 C CA . ALA A 1 198 ? 3.326 18.453 9.914 1 98.81 198 ALA A CA 1
ATOM 1616 C C . ALA A 1 198 ? 1.965 18.109 10.516 1 98.81 198 ALA A C 1
ATOM 1618 O O . ALA A 1 198 ? 1.085 17.594 9.828 1 98.81 198 ALA A O 1
ATOM 1619 N N . MET A 1 199 ? 1.743 18.391 11.805 1 98.75 199 MET A N 1
ATOM 1620 C CA . MET A 1 199 ? 0.505 18.047 12.492 1 98.75 199 MET A CA 1
ATOM 1621 C C . MET A 1 199 ? -0.691 18.734 11.852 1 98.75 199 MET A C 1
ATOM 1623 O O . MET A 1 199 ? -0.581 19.875 11.391 1 98.75 199 MET A O 1
ATOM 1627 N N . PRO A 1 200 ? -1.851 18.031 11.82 1 98.19 200 PRO A N 1
ATOM 1628 C CA . PRO A 1 200 ? -3.043 18.594 11.18 1 98.19 200 PRO A CA 1
ATOM 1629 C C . PRO A 1 200 ? -3.371 20 11.688 1 98.19 200 PRO A C 1
ATOM 1631 O O . PRO A 1 200 ? -3.645 20.891 10.883 1 98.19 200 PRO A O 1
ATOM 1634 N N . GLU A 1 201 ? -3.244 20.25 12.922 1 97.81 201 GLU A N 1
ATOM 1635 C CA . GLU A 1 201 ? -3.652 21.516 13.516 1 97.81 201 GLU A CA 1
ATOM 1636 C C . GLU A 1 201 ? -2.697 22.641 13.125 1 97.81 201 GLU A C 1
ATOM 1638 O O . GLU A 1 201 ? -3.012 23.828 13.297 1 97.81 201 GLU A O 1
ATOM 1643 N N . ASN A 1 202 ? -1.536 22.328 12.609 1 98.31 202 ASN A N 1
ATOM 1644 C CA . ASN A 1 202 ? -0.53 23.312 12.258 1 98.31 202 ASN A CA 1
ATOM 1645 C C . ASN A 1 202 ? -0.519 23.594 10.75 1 98.31 202 ASN A C 1
ATOM 1647 O O . ASN A 1 202 ? 0.37 24.266 10.25 1 98.31 202 ASN A O 1
ATOM 1651 N N . GLN A 1 203 ? -1.494 23.016 10 1 98.5 203 GLN A N 1
ATOM 1652 C CA . GLN A 1 203 ? -1.549 23.234 8.555 1 98.5 203 GLN A CA 1
ATOM 1653 C C . GLN A 1 203 ? -2.363 24.469 8.203 1 98.5 203 GLN A C 1
ATOM 1655 O O . GLN A 1 203 ? -3.229 24.891 8.977 1 98.5 203 GLN A O 1
ATOM 1660 N N . PRO A 1 204 ? -2.059 25.047 7.027 1 97.31 204 PRO A N 1
ATOM 1661 C CA . PRO A 1 204 ? -2.688 26.328 6.664 1 97.31 204 PRO A CA 1
ATOM 1662 C C . PRO A 1 204 ? -4.203 26.219 6.512 1 97.31 204 PRO A C 1
ATOM 1664 O O . PRO A 1 204 ? -4.918 27.203 6.66 1 97.31 204 PRO A O 1
ATOM 1667 N N . ASP A 1 205 ? -4.73 25.016 6.223 1 97.25 205 ASP A N 1
ATOM 1668 C CA . ASP A 1 205 ? -6.16 24.844 5.98 1 97.25 205 ASP A CA 1
ATOM 1669 C C . ASP A 1 205 ? -6.848 24.219 7.195 1 97.25 205 ASP A C 1
ATOM 1671 O O . ASP A 1 205 ? -8.008 23.812 7.113 1 97.25 205 ASP A O 1
ATOM 1675 N N . ALA A 1 206 ? -6.094 24.141 8.312 1 96.06 206 ALA A N 1
ATOM 1676 C CA . ALA A 1 206 ? -6.707 23.625 9.531 1 96.06 206 ALA A CA 1
ATOM 1677 C C . ALA A 1 206 ? -7.832 24.531 10.016 1 96.06 206 ALA A C 1
ATOM 1679 O O . ALA A 1 206 ? -7.73 25.766 9.906 1 96.06 206 ALA A O 1
ATOM 1680 N N . LYS A 1 207 ? -8.867 23.938 10.312 1 86.5 207 LYS A N 1
ATOM 1681 C CA . LYS A 1 207 ? -9.945 24.766 10.836 1 86.5 207 LYS A CA 1
ATOM 1682 C C . LYS A 1 207 ? -9.578 25.344 12.203 1 86.5 207 LYS A C 1
ATOM 1684 O O . LYS A 1 207 ? -9.086 24.625 13.07 1 86.5 207 LYS A O 1
ATOM 1689 N N . LYS A 1 208 ? -9.289 26.781 12.203 1 67.25 208 LYS A N 1
ATOM 1690 C CA . LYS A 1 208 ? -8.961 27.547 13.406 1 67.25 208 LYS A CA 1
ATOM 1691 C C . LYS A 1 208 ? -10.125 27.547 14.398 1 67.25 208 LYS A C 1
ATOM 1693 O O . LYS A 1 208 ? -11.289 27.469 13.992 1 67.25 208 LYS A O 1
ATOM 1698 N N . MET B 1 1 ? 20.422 -21.266 1.07 1 58.91 1 MET B N 1
ATOM 1699 C CA . MET B 1 1 ? 19.547 -20.625 2.057 1 58.91 1 MET B CA 1
ATOM 1700 C C . MET B 1 1 ? 18.125 -20.547 1.546 1 58.91 1 MET B C 1
ATOM 1702 O O . MET B 1 1 ? 17.875 -20.062 0.434 1 58.91 1 MET B O 1
ATOM 1706 N N . THR B 1 2 ? 17.016 -21.422 1.991 1 85.81 2 THR B N 1
ATOM 1707 C CA . THR B 1 2 ? 15.82 -21.734 1.218 1 85.81 2 THR B CA 1
ATOM 1708 C C . THR B 1 2 ? 14.641 -20.891 1.689 1 85.81 2 THR B C 1
ATOM 1710 O O . THR B 1 2 ? 14.383 -20.781 2.891 1 85.81 2 THR B O 1
ATOM 1713 N N . TYR B 1 3 ? 14.094 -19.984 0.941 1 97.38 3 TYR B N 1
ATOM 1714 C CA . TYR B 1 3 ? 12.852 -19.25 1.196 1 97.38 3 TYR B CA 1
ATOM 1715 C C . TYR B 1 3 ? 11.648 -20.188 1.159 1 97.38 3 TYR B C 1
ATOM 1717 O O . TYR B 1 3 ? 11.633 -21.156 0.403 1 97.38 3 TYR B O 1
ATOM 1725 N N . ILE B 1 4 ? 10.758 -19.938 2.111 1 98.19 4 ILE B N 1
ATOM 1726 C CA . ILE B 1 4 ? 9.438 -20.547 2.014 1 98.19 4 ILE B CA 1
ATOM 1727 C C . ILE B 1 4 ? 8.398 -19.484 1.702 1 98.19 4 ILE B C 1
ATOM 1729 O O . ILE B 1 4 ? 8.328 -18.453 2.387 1 98.19 4 ILE B O 1
ATOM 1733 N N . LEU B 1 5 ? 7.645 -19.703 0.674 1 98.5 5 LEU B N 1
ATOM 1734 C CA . LEU B 1 5 ? 6.535 -18.812 0.343 1 98.5 5 LEU B CA 1
ATOM 1735 C C . LEU B 1 5 ? 5.199 -19.469 0.69 1 98.5 5 LEU B C 1
ATOM 1737 O O . LEU B 1 5 ? 4.809 -20.453 0.073 1 98.5 5 LEU B O 1
ATOM 1741 N N . TYR B 1 6 ? 4.527 -18.984 1.699 1 98.12 6 TYR B N 1
ATOM 1742 C CA . TYR B 1 6 ? 3.129 -19.328 1.93 1 98.12 6 TYR B CA 1
ATOM 1743 C C . TYR B 1 6 ? 2.219 -18.609 0.942 1 98.12 6 TYR B C 1
ATOM 1745 O O . TYR B 1 6 ? 2.197 -17.375 0.895 1 98.12 6 TYR B O 1
ATOM 1753 N N . SER B 1 7 ? 1.505 -19.438 0.194 1 97.75 7 SER B N 1
ATOM 1754 C CA . SER B 1 7 ? 0.815 -18.891 -0.974 1 97.75 7 SER B CA 1
ATOM 1755 C C . SER B 1 7 ? -0.534 -19.578 -1.182 1 97.75 7 SER B C 1
ATOM 1757 O O . SER B 1 7 ? -0.873 -20.531 -0.471 1 97.75 7 SER B O 1
ATOM 1759 N N . TYR B 1 8 ? -1.318 -19.031 -1.976 1 97.38 8 TYR B N 1
ATOM 1760 C CA . TYR B 1 8 ? -2.551 -19.562 -2.547 1 97.38 8 TYR B CA 1
ATOM 1761 C C . TYR B 1 8 ? -2.619 -19.297 -4.043 1 97.38 8 TYR B C 1
ATOM 1763 O O . TYR B 1 8 ? -2.346 -18.172 -4.492 1 97.38 8 TYR B O 1
ATOM 1771 N N . TRP B 1 9 ? -3.041 -20.234 -4.844 1 97.44 9 TRP B N 1
ATOM 1772 C CA . TRP B 1 9 ? -2.818 -20.172 -6.281 1 97.44 9 TRP B CA 1
ATOM 1773 C C . TRP B 1 9 ? -3.639 -19.062 -6.918 1 97.44 9 TRP B C 1
ATOM 1775 O O . TRP B 1 9 ? -3.232 -18.484 -7.926 1 97.44 9 TRP B O 1
ATOM 1785 N N . GLN B 1 10 ? -4.727 -18.688 -6.246 1 96.19 10 GLN B N 1
ATOM 1786 C CA . GLN B 1 10 ? -5.582 -17.688 -6.871 1 96.19 10 GLN B CA 1
ATOM 1787 C C . GLN B 1 10 ? -5.371 -16.312 -6.242 1 96.19 10 GLN B C 1
ATOM 1789 O O . GLN B 1 10 ? -6 -15.336 -6.652 1 96.19 10 GLN B O 1
ATOM 1794 N N . SER B 1 11 ? -4.555 -16.25 -5.246 1 96.94 11 SER B N 1
ATOM 1795 C CA . SER B 1 11 ? -4.312 -14.961 -4.598 1 96.94 11 SER B CA 1
ATOM 1796 C C . SER B 1 11 ? -3.512 -14.031 -5.5 1 96.94 11 SER B C 1
ATOM 1798 O O . SER B 1 11 ? -2.387 -14.352 -5.891 1 96.94 11 SER B O 1
ATOM 1800 N N . SER B 1 12 ? -4.137 -12.867 -5.797 1 98.12 12 SER B N 1
ATOM 1801 C CA . SER B 1 12 ? -3.447 -11.898 -6.645 1 98.12 12 SER B CA 1
ATOM 1802 C C . SER B 1 12 ? -2.188 -11.367 -5.969 1 98.12 12 SER B C 1
ATOM 1804 O O . SER B 1 12 ? -1.161 -11.172 -6.621 1 98.12 12 SER B O 1
ATOM 1806 N N . SER B 1 13 ? -2.201 -11.141 -4.652 1 98.25 13 SER B N 1
ATOM 1807 C CA . SER B 1 13 ? -1.043 -10.641 -3.92 1 98.25 13 SER B CA 1
ATOM 1808 C C . SER B 1 13 ? 0.07 -11.68 -3.865 1 98.25 13 SER B C 1
ATOM 1810 O O . SER B 1 13 ? 1.251 -11.336 -3.963 1 98.25 13 SER B O 1
ATOM 1812 N N . ALA B 1 14 ? -0.302 -12.961 -3.68 1 98.56 14 ALA B N 1
ATOM 1813 C CA . ALA B 1 14 ? 0.707 -14.016 -3.697 1 98.56 14 ALA B CA 1
ATOM 1814 C C . ALA B 1 14 ? 1.297 -14.188 -5.094 1 98.56 14 ALA B C 1
ATOM 1816 O O . ALA B 1 14 ? 2.486 -14.477 -5.242 1 98.56 14 ALA B O 1
ATOM 1817 N N . TRP B 1 15 ? 0.461 -14.008 -6.113 1 98.88 15 TRP B N 1
ATOM 1818 C CA . TRP B 1 15 ? 0.901 -14.094 -7.504 1 98.88 15 TRP B CA 1
ATOM 1819 C C . TRP B 1 15 ? 1.964 -13.039 -7.805 1 98.88 15 TRP B C 1
ATOM 1821 O O . TRP B 1 15 ? 2.965 -13.336 -8.461 1 98.88 15 TRP B O 1
ATOM 1831 N N . ARG B 1 16 ? 1.819 -11.812 -7.324 1 98.94 16 ARG B N 1
ATOM 1832 C CA . ARG B 1 16 ? 2.824 -10.758 -7.445 1 98.94 16 ARG B CA 1
ATOM 1833 C C . ARG B 1 16 ? 4.191 -11.25 -6.984 1 98.94 16 ARG B C 1
ATOM 1835 O O . ARG B 1 16 ? 5.195 -11.039 -7.664 1 98.94 16 ARG B O 1
ATOM 1842 N N . VAL B 1 17 ? 4.145 -11.891 -5.832 1 98.94 17 VAL B N 1
ATOM 1843 C CA . VAL B 1 17 ? 5.387 -12.289 -5.184 1 98.94 17 VAL B CA 1
ATOM 1844 C C . VAL B 1 17 ? 6.012 -13.461 -5.938 1 98.94 17 VAL B C 1
ATOM 1846 O O . VAL B 1 17 ? 7.23 -13.516 -6.113 1 98.94 17 VAL B O 1
ATOM 1849 N N . ARG B 1 18 ? 5.191 -14.398 -6.43 1 98.94 18 ARG B N 1
ATOM 1850 C CA . ARG B 1 18 ? 5.723 -15.477 -7.25 1 98.94 18 ARG B CA 1
ATOM 1851 C C . ARG B 1 18 ? 6.426 -14.93 -8.492 1 98.94 18 ARG B C 1
ATOM 1853 O O . ARG B 1 18 ? 7.516 -15.383 -8.844 1 98.94 18 ARG B O 1
ATOM 1860 N N . ILE B 1 19 ? 5.812 -13.945 -9.109 1 98.94 19 ILE B N 1
ATOM 1861 C CA . ILE B 1 19 ? 6.41 -13.328 -10.281 1 98.94 19 ILE B CA 1
ATOM 1862 C C . ILE B 1 19 ? 7.777 -12.75 -9.922 1 98.94 19 ILE B C 1
ATOM 1864 O O . ILE B 1 19 ? 8.766 -13.008 -10.617 1 98.94 19 ILE B O 1
ATOM 1868 N N . ALA B 1 20 ? 7.852 -12 -8.867 1 98.94 20 ALA B N 1
ATOM 1869 C CA . ALA B 1 20 ? 9.102 -11.352 -8.461 1 98.94 20 ALA B CA 1
ATOM 1870 C C . ALA B 1 20 ? 10.18 -12.383 -8.156 1 98.94 20 ALA B C 1
ATOM 1872 O O . ALA B 1 20 ? 11.32 -12.242 -8.602 1 98.94 20 ALA B O 1
ATOM 1873 N N . LEU B 1 21 ? 9.805 -13.398 -7.391 1 98.81 21 LEU B N 1
ATOM 1874 C CA . LEU B 1 21 ? 10.766 -14.445 -7.043 1 98.81 21 LEU B CA 1
ATOM 1875 C C . LEU B 1 21 ? 11.305 -15.125 -8.297 1 98.81 21 LEU B C 1
ATOM 1877 O O . LEU B 1 21 ? 12.508 -15.359 -8.406 1 98.81 21 LEU B O 1
ATOM 1881 N N . ASN B 1 22 ? 10.43 -15.391 -9.211 1 98.81 22 ASN B N 1
ATOM 1882 C CA . ASN B 1 22 ? 10.828 -16.062 -10.445 1 98.81 22 ASN B CA 1
ATOM 1883 C C . ASN B 1 22 ? 11.734 -15.188 -11.297 1 98.81 22 ASN B C 1
ATOM 1885 O O . ASN B 1 22 ? 12.766 -15.641 -11.789 1 98.81 22 ASN B O 1
ATOM 1889 N N . ILE B 1 23 ? 11.32 -13.945 -11.523 1 98.81 23 ILE B N 1
ATOM 1890 C CA . ILE B 1 23 ? 12.094 -13.023 -12.344 1 98.81 23 ILE B CA 1
ATOM 1891 C C . ILE B 1 23 ? 13.492 -12.844 -11.742 1 98.81 23 ILE B C 1
ATOM 1893 O O . ILE B 1 23 ? 14.484 -12.805 -12.477 1 98.81 23 ILE B O 1
ATOM 1897 N N . LYS B 1 24 ? 13.57 -12.797 -10.422 1 98.38 24 LYS B N 1
ATOM 1898 C CA . LYS B 1 24 ? 14.844 -12.562 -9.742 1 98.38 24 LYS B CA 1
ATOM 1899 C C . LYS B 1 24 ? 15.617 -13.867 -9.57 1 98.38 24 LYS B C 1
ATOM 1901 O O . LYS B 1 24 ? 16.75 -13.859 -9.062 1 98.38 24 LYS B O 1
ATOM 1906 N N . LYS B 1 25 ? 15.07 -14.961 -10 1 97.69 25 LYS B N 1
ATOM 1907 C CA . LYS B 1 25 ? 15.719 -16.266 -9.969 1 97.69 25 LYS B CA 1
ATOM 1908 C C . LYS B 1 25 ? 16.062 -16.688 -8.539 1 97.69 25 LYS B C 1
ATOM 1910 O O . LYS B 1 25 ? 17.172 -17.172 -8.289 1 97.69 25 LYS B O 1
ATOM 1915 N N . VAL B 1 26 ? 15.188 -16.422 -7.625 1 97.69 26 VAL B N 1
ATOM 1916 C CA . VAL B 1 26 ? 15.359 -16.797 -6.223 1 97.69 26 VAL B CA 1
ATOM 1917 C C . VAL B 1 26 ? 14.594 -18.094 -5.941 1 97.69 26 VAL B C 1
ATOM 1919 O O . VAL B 1 26 ? 13.359 -18.125 -6.016 1 97.69 26 VAL B O 1
ATOM 1922 N N . PRO B 1 27 ? 15.32 -19.094 -5.664 1 97.31 27 PRO B N 1
ATOM 1923 C CA . PRO B 1 27 ? 14.617 -20.344 -5.348 1 97.31 27 PRO B CA 1
ATOM 1924 C C . PRO B 1 27 ? 13.805 -20.25 -4.055 1 97.31 27 PRO B C 1
ATOM 1926 O O . PRO B 1 27 ? 14.227 -19.594 -3.104 1 97.31 27 PRO B O 1
ATOM 1929 N N . TYR B 1 28 ? 12.711 -20.938 -4.031 1 98.12 28 TYR B N 1
ATOM 1930 C CA . TYR B 1 28 ? 11.875 -20.969 -2.838 1 98.12 28 TYR B CA 1
ATOM 1931 C C . TYR B 1 28 ? 11.055 -22.266 -2.787 1 98.12 28 TYR B C 1
ATOM 1933 O O . TYR B 1 28 ? 10.852 -22.922 -3.812 1 98.12 28 TYR B O 1
ATOM 1941 N N . THR B 1 29 ? 10.672 -22.578 -1.568 1 98.12 29 THR B N 1
ATOM 1942 C CA . THR B 1 29 ? 9.703 -23.656 -1.351 1 98.12 29 THR B CA 1
ATOM 1943 C C . THR B 1 29 ? 8.289 -23.094 -1.27 1 98.12 29 THR B C 1
ATOM 1945 O O . THR B 1 29 ? 8.039 -22.109 -0.555 1 98.12 29 THR B O 1
ATOM 1948 N N . TYR B 1 30 ? 7.391 -23.688 -2.047 1 97.94 30 TYR B N 1
ATOM 1949 C CA . TYR B 1 30 ? 5.988 -23.281 -2.082 1 97.94 30 TYR B CA 1
ATOM 1950 C C . TYR B 1 30 ? 5.18 -24.047 -1.036 1 97.94 30 TYR B C 1
ATOM 1952 O O . TYR B 1 30 ? 5.184 -25.281 -1.014 1 97.94 30 TYR B O 1
ATOM 1960 N N . LYS B 1 31 ? 4.566 -23.312 -0.11 1 96.94 31 LYS B N 1
ATOM 1961 C CA . LYS B 1 31 ? 3.635 -23.906 0.852 1 96.94 31 LYS B CA 1
ATOM 1962 C C . LYS B 1 31 ? 2.227 -23.344 0.661 1 96.94 31 LYS B C 1
ATOM 1964 O O . LYS B 1 31 ? 1.983 -22.156 0.896 1 96.94 31 LYS 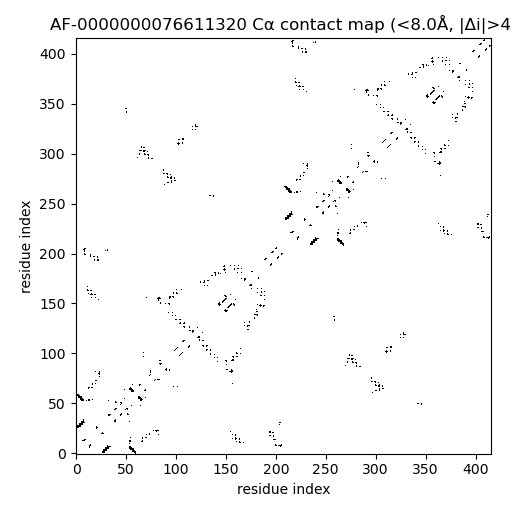B O 1
ATOM 1969 N N . ALA B 1 32 ? 1.298 -24.219 0.321 1 96.62 32 ALA B N 1
ATOM 1970 C CA . ALA B 1 32 ? -0.073 -23.828 0.015 1 96.62 32 ALA B CA 1
ATOM 1971 C C . ALA B 1 32 ? -0.869 -23.578 1.292 1 96.62 32 ALA B C 1
ATOM 1973 O O . ALA B 1 32 ? -0.77 -24.344 2.254 1 96.62 32 ALA B O 1
ATOM 1974 N N . ILE B 1 33 ? -1.54 -22.453 1.325 1 95 33 ILE B N 1
ATOM 1975 C CA . ILE B 1 33 ? -2.555 -22.125 2.32 1 95 33 ILE B CA 1
ATOM 1976 C C . ILE B 1 33 ? -3.926 -22.047 1.651 1 95 33 ILE B C 1
ATOM 1978 O O . ILE B 1 33 ? -4.199 -21.109 0.897 1 95 33 ILE B O 1
ATOM 1982 N N . ASP B 1 34 ? -4.812 -23 1.906 1 89.12 34 ASP B N 1
ATOM 1983 C CA . ASP B 1 34 ? -6.117 -23.031 1.256 1 89.12 34 ASP B CA 1
ATOM 1984 C C . ASP B 1 34 ? -7.059 -22 1.872 1 89.12 34 ASP B C 1
ATOM 1986 O O . ASP B 1 34 ? -7.582 -22.203 2.971 1 89.12 34 ASP B O 1
ATOM 1990 N N . LEU B 1 35 ? -7.406 -21 1.112 1 83.94 35 LEU B N 1
ATOM 1991 C CA . LEU B 1 35 ? -8.227 -19.906 1.616 1 83.94 35 LEU B CA 1
ATOM 1992 C C . LEU B 1 35 ? -9.703 -20.281 1.596 1 83.94 35 LEU B C 1
ATOM 1994 O O . LEU B 1 35 ? -10.508 -19.719 2.332 1 83.94 35 LEU B O 1
ATOM 1998 N N . ILE B 1 36 ? -10.047 -21.234 0.759 1 81.75 36 ILE B N 1
ATOM 1999 C CA . ILE B 1 36 ? -11.438 -21.672 0.654 1 81.75 36 ILE B CA 1
ATOM 2000 C C . ILE B 1 36 ? -11.836 -22.453 1.907 1 81.75 36 ILE B C 1
ATOM 2002 O O . ILE B 1 36 ? -12.898 -22.219 2.479 1 81.75 36 ILE B O 1
ATOM 2006 N N . THR B 1 37 ? -10.961 -23.328 2.344 1 82.5 37 THR B N 1
ATOM 2007 C CA . THR B 1 37 ? -11.219 -24.094 3.553 1 82.5 37 THR B CA 1
ATOM 2008 C C . THR B 1 37 ? -10.797 -23.328 4.793 1 82.5 37 THR B C 1
ATOM 2010 O O . THR B 1 37 ? -10.867 -23.844 5.91 1 82.5 37 THR B O 1
ATOM 2013 N N . LYS B 1 38 ? -10.289 -22.078 4.645 1 84.5 38 LYS B N 1
ATOM 2014 C CA . LYS B 1 38 ? -9.953 -21.141 5.707 1 84.5 38 LYS B CA 1
ATOM 2015 C C . LYS B 1 38 ? -8.719 -21.609 6.48 1 84.5 38 LYS B C 1
ATOM 2017 O O . LYS B 1 38 ? -8.648 -21.453 7.703 1 84.5 38 LYS B O 1
ATOM 2022 N N . GLU B 1 39 ? -7.918 -22.25 5.809 1 84.62 39 GLU B N 1
ATOM 2023 C CA . GLU B 1 39 ? -6.688 -22.703 6.438 1 84.62 39 GLU B CA 1
ATOM 2024 C C . GLU B 1 39 ? -5.883 -21.547 7.008 1 84.62 39 GLU B C 1
ATOM 2026 O O . GLU B 1 39 ? -5.047 -21.734 7.891 1 84.62 39 GLU B O 1
ATOM 2031 N N . HIS B 1 40 ? -6.094 -20.438 6.527 1 84.19 40 HIS B N 1
ATOM 2032 C CA . HIS B 1 40 ? -5.383 -19.266 7.008 1 84.19 40 HIS B CA 1
ATOM 2033 C C . HIS B 1 40 ? -5.84 -18.875 8.414 1 84.19 40 HIS B C 1
ATOM 2035 O O . HIS B 1 40 ? -5.191 -18.062 9.078 1 84.19 40 HIS B O 1
ATOM 2041 N N . PHE B 1 41 ? -6.836 -19.5 8.914 1 84.44 41 PHE B N 1
ATOM 2042 C CA . PHE B 1 41 ? -7.305 -19.281 10.281 1 84.44 41 PHE B CA 1
ATOM 2043 C C . PHE B 1 41 ? -6.758 -20.344 11.219 1 84.44 41 PHE B C 1
ATOM 2045 O O . PHE B 1 41 ? -6.988 -20.297 12.43 1 84.44 41 PHE B O 1
ATOM 2052 N N . SER B 1 42 ? -6.07 -21.297 10.648 1 84.69 42 SER B N 1
ATOM 2053 C CA . SER B 1 42 ? -5.5 -22.328 11.5 1 84.69 42 SER B CA 1
ATOM 2054 C C . SER B 1 42 ? -4.578 -21.734 12.555 1 84.69 42 SER B C 1
ATOM 2056 O O . SER B 1 42 ? -3.957 -20.688 12.328 1 84.69 42 SER B O 1
ATOM 2058 N N . GLN B 1 43 ? -4.477 -22.406 13.625 1 84.5 43 GLN B N 1
ATOM 2059 C CA . GLN B 1 43 ? -3.645 -21.938 14.734 1 84.5 43 GLN B CA 1
ATOM 2060 C C . GLN B 1 43 ? -2.189 -21.7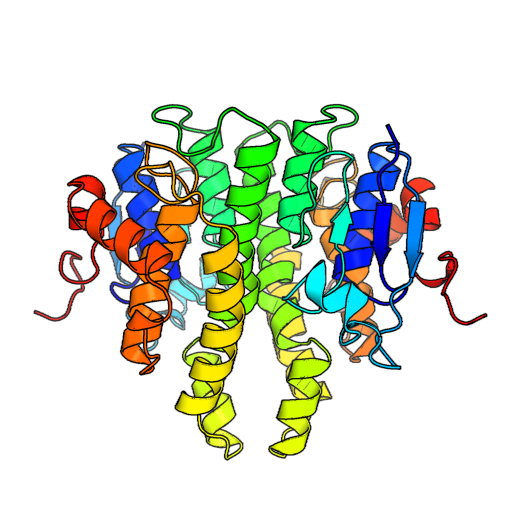97 14.297 1 84.5 43 GLN B C 1
ATOM 2062 O O . GLN B 1 43 ? -1.545 -20.781 14.617 1 84.5 43 GLN B O 1
ATOM 2067 N N . LEU B 1 44 ? -1.741 -22.766 13.602 1 84 44 LEU B N 1
ATOM 2068 C CA . LEU B 1 44 ? -0.34 -22.766 13.195 1 84 44 LEU B CA 1
ATOM 2069 C C . LEU B 1 44 ? -0.034 -21.578 12.289 1 84 44 LEU B C 1
ATOM 2071 O O . LEU B 1 44 ? 0.969 -20.891 12.484 1 84 44 LEU B O 1
ATOM 2075 N N . TYR B 1 45 ? -0.901 -21.359 11.297 1 88.69 45 TYR B N 1
ATOM 2076 C CA . TYR B 1 45 ? -0.618 -20.281 10.367 1 88.69 45 TYR B CA 1
ATOM 2077 C C . TYR B 1 45 ? -0.856 -18.922 11.016 1 88.69 45 TYR B C 1
ATOM 2079 O O . TYR B 1 45 ? -0.131 -17.953 10.75 1 88.69 45 TYR B O 1
ATOM 2087 N N . SER B 1 46 ? -1.846 -18.859 11.891 1 87 46 SER B N 1
ATOM 2088 C CA . SER B 1 46 ? -2.186 -17.594 12.539 1 87 46 SER B CA 1
ATOM 2089 C C . SER B 1 46 ? -1.06 -17.125 13.453 1 87 46 SER B C 1
ATOM 2091 O O . SER B 1 46 ? -0.871 -15.922 13.641 1 87 46 SER B O 1
ATOM 2093 N N . ILE B 1 47 ? -0.324 -18.016 13.961 1 84.44 47 ILE B N 1
ATOM 2094 C CA . ILE B 1 47 ? 0.833 -17.672 14.781 1 84.44 47 ILE B CA 1
ATOM 2095 C C . ILE B 1 47 ? 1.927 -17.062 13.906 1 84.44 47 ILE B C 1
ATOM 2097 O O . ILE B 1 47 ? 2.602 -16.125 14.32 1 84.44 47 ILE B O 1
ATOM 2101 N N . LYS B 1 48 ? 2.033 -17.594 12.742 1 85 48 LYS B N 1
ATOM 2102 C CA . LYS B 1 48 ? 3.066 -17.125 11.82 1 85 48 LYS B CA 1
ATOM 2103 C C . LYS B 1 48 ? 2.699 -15.773 11.219 1 85 48 LYS B C 1
ATOM 2105 O O . LYS B 1 48 ? 3.576 -14.953 10.945 1 85 48 LYS B O 1
ATOM 2110 N N . ASN B 1 49 ? 1.459 -15.656 10.859 1 89 49 ASN B N 1
ATOM 2111 C CA . ASN B 1 49 ? 0.947 -14.422 10.266 1 89 49 ASN B CA 1
ATOM 2112 C C . ASN B 1 49 ? -0.4 -14.031 10.859 1 89 49 ASN B C 1
ATOM 2114 O O . ASN B 1 49 ? -1.45 -14.352 10.297 1 89 49 ASN B O 1
ATOM 2118 N N . PRO B 1 50 ? -0.365 -13.234 11.805 1 83.25 50 PRO B N 1
ATOM 2119 C CA . PRO B 1 50 ? -1.591 -12.859 12.516 1 83.25 50 PRO B CA 1
ATOM 2120 C C . PRO B 1 50 ? -2.57 -12.086 11.633 1 83.25 50 PRO B C 1
ATOM 2122 O O . PRO B 1 50 ? -3.738 -11.922 11.992 1 83.25 50 PRO B O 1
ATOM 2125 N N . MET B 1 51 ? -2.166 -11.578 10.461 1 85.94 51 MET B N 1
ATOM 2126 C CA . MET B 1 51 ? -3.074 -10.914 9.523 1 85.94 51 MET B CA 1
ATOM 2127 C C . MET B 1 51 ? -3.949 -11.938 8.797 1 85.94 51 MET B C 1
ATOM 2129 O O . MET B 1 51 ? -4.941 -11.57 8.172 1 85.94 51 MET B O 1
ATOM 2133 N N . LEU B 1 52 ? -3.555 -13.195 8.883 1 90.44 52 LEU B N 1
ATOM 2134 C CA . LEU B 1 52 ? -4.324 -14.297 8.312 1 90.44 52 LEU B CA 1
ATOM 2135 C C . LEU B 1 52 ? -4.457 -14.141 6.805 1 90.44 52 LEU B C 1
ATOM 2137 O O . LEU B 1 52 ? -5.547 -14.305 6.254 1 90.44 52 LEU B O 1
ATOM 2141 N N . GLN B 1 53 ? -3.373 -13.688 6.164 1 93.25 53 GLN B N 1
ATOM 2142 C CA . GLN B 1 53 ? -3.346 -13.453 4.727 1 93.25 53 GLN B CA 1
ATOM 2143 C C . GLN B 1 53 ? -2.186 -14.195 4.07 1 93.25 53 GLN B C 1
ATOM 2145 O O . GLN B 1 53 ? -1.339 -14.773 4.758 1 93.25 53 GLN B O 1
ATOM 2150 N N . VAL B 1 54 ? -2.236 -14.344 2.854 1 96.38 54 VAL B N 1
ATOM 2151 C CA . VAL B 1 54 ? -1.085 -14.656 2.012 1 96.38 54 VAL B CA 1
ATOM 2152 C C . VAL B 1 54 ? -0.798 -13.484 1.074 1 96.38 54 VAL B C 1
ATOM 2154 O O . VAL B 1 54 ? -1.691 -12.688 0.775 1 96.38 54 VAL B O 1
ATOM 2157 N N . PRO B 1 55 ? 0.441 -13.297 0.678 1 98.19 55 PRO B N 1
ATOM 2158 C CA . PRO B 1 55 ? 1.637 -14.125 0.852 1 98.19 55 PRO B CA 1
ATOM 2159 C C . PRO B 1 55 ? 2.34 -13.875 2.184 1 98.19 55 PRO B C 1
ATOM 2161 O O . PRO B 1 55 ? 2.139 -12.828 2.805 1 98.19 55 PRO B O 1
ATOM 2164 N N . LEU B 1 56 ? 3.01 -14.812 2.658 1 98.25 56 LEU B N 1
ATOM 2165 C CA . LEU B 1 56 ? 4.055 -14.703 3.672 1 98.25 56 LEU B CA 1
ATOM 2166 C C . LEU B 1 56 ? 5.355 -15.328 3.182 1 98.25 56 LEU B C 1
ATOM 2168 O O . LEU B 1 56 ? 5.371 -16.484 2.748 1 98.25 56 LEU B O 1
ATOM 2172 N N . LEU B 1 57 ? 6.426 -14.555 3.121 1 98.5 57 LEU B N 1
ATOM 2173 C CA . LEU B 1 57 ? 7.742 -15.062 2.75 1 98.5 57 LEU B CA 1
ATOM 2174 C C . LEU B 1 57 ? 8.602 -15.312 3.988 1 98.5 57 LEU B C 1
ATOM 2176 O O . LEU B 1 57 ? 8.898 -14.375 4.738 1 98.5 57 LEU B O 1
ATOM 2180 N N . GLU B 1 58 ? 8.961 -16.5 4.203 1 97.44 58 GLU B N 1
ATOM 2181 C CA . GLU B 1 58 ? 9.805 -16.875 5.336 1 97.44 58 GLU B CA 1
ATOM 2182 C C . GLU B 1 58 ? 11.266 -17.031 4.91 1 97.44 58 GLU B C 1
ATOM 2184 O O . GLU B 1 58 ? 11.562 -17.766 3.959 1 97.44 58 GLU B O 1
ATOM 2189 N N . THR B 1 59 ? 12.109 -16.281 5.516 1 95.81 59 THR B N 1
ATOM 2190 C CA . THR B 1 59 ? 13.555 -16.438 5.395 1 95.81 59 THR B CA 1
ATOM 2191 C C . THR B 1 59 ? 14.094 -17.312 6.516 1 95.81 59 THR B C 1
ATOM 2193 O O . THR B 1 59 ? 13.359 -17.703 7.418 1 95.81 59 THR B O 1
ATOM 2196 N N . PRO B 1 60 ? 15.398 -17.547 6.484 1 91.44 60 PRO B N 1
ATOM 2197 C CA . PRO B 1 60 ? 15.953 -18.344 7.582 1 91.44 60 PRO B CA 1
ATOM 2198 C C . PRO B 1 60 ? 15.859 -17.625 8.93 1 91.44 60 PRO B C 1
ATOM 2200 O O . PRO B 1 60 ? 15.766 -18.281 9.969 1 91.44 60 PRO B O 1
ATOM 2203 N N . THR B 1 61 ? 15.766 -16.281 8.914 1 91.88 61 THR B N 1
ATOM 2204 C CA . THR B 1 61 ? 15.906 -15.586 10.188 1 91.88 61 THR B CA 1
ATOM 2205 C C . THR B 1 61 ? 14.648 -14.781 10.5 1 91.88 61 THR B C 1
ATOM 2207 O O . THR B 1 61 ? 14.438 -14.375 11.648 1 91.88 61 THR B O 1
ATOM 2210 N N . PHE B 1 62 ? 13.773 -14.586 9.562 1 94.38 62 PHE B N 1
ATOM 2211 C CA . PHE B 1 62 ? 12.57 -13.797 9.797 1 94.38 62 PHE B CA 1
ATOM 2212 C C . PHE B 1 62 ? 11.547 -14.023 8.695 1 94.38 62 PHE B C 1
ATOM 2214 O O . PHE B 1 62 ? 11.82 -14.75 7.73 1 94.38 62 PHE B O 1
ATOM 2221 N N . SER B 1 63 ? 10.328 -13.562 8.852 1 96.5 63 SER B N 1
ATOM 2222 C CA . SER B 1 63 ? 9.273 -13.617 7.84 1 96.5 63 SER B CA 1
ATOM 2223 C C . SER B 1 63 ? 8.773 -12.219 7.484 1 96.5 63 SER B C 1
ATOM 2225 O O . SER B 1 63 ? 8.883 -11.289 8.289 1 96.5 63 SER B O 1
ATOM 2227 N N . ILE B 1 64 ? 8.328 -12.102 6.285 1 97.81 64 ILE B N 1
ATOM 2228 C CA . ILE B 1 64 ? 7.82 -10.82 5.809 1 97.81 64 ILE B CA 1
ATOM 2229 C C . ILE B 1 64 ? 6.473 -11.023 5.125 1 97.81 64 ILE B C 1
ATOM 2231 O O . ILE B 1 64 ? 6.336 -11.875 4.246 1 97.81 64 ILE B O 1
ATOM 2235 N N . SER B 1 65 ? 5.5 -10.242 5.555 1 97.56 65 SER B N 1
ATOM 2236 C CA . SER B 1 65 ? 4.199 -10.219 4.895 1 97.56 65 SER B CA 1
ATOM 2237 C C . SER B 1 65 ? 4.055 -8.977 4.012 1 97.56 65 SER B C 1
ATOM 2239 O O . SER B 1 65 ? 4.98 -8.172 3.91 1 97.56 65 SER B O 1
ATOM 2241 N N . GLN B 1 66 ? 2.908 -8.898 3.385 1 98.31 66 GLN B N 1
ATOM 2242 C CA . GLN B 1 66 ? 2.602 -7.793 2.482 1 98.31 66 GLN B CA 1
ATOM 2243 C C . GLN B 1 66 ? 3.445 -7.871 1.212 1 98.31 66 GLN B C 1
ATOM 2245 O O . GLN B 1 66 ? 4.672 -7.77 1.268 1 98.31 66 GLN B O 1
ATOM 2250 N N . SER B 1 67 ? 2.82 -7.875 0.121 1 98.81 67 SER B N 1
ATOM 2251 C CA . SER B 1 67 ? 3.488 -8.18 -1.141 1 98.81 67 SER B CA 1
ATOM 2252 C C . SER B 1 67 ? 4.488 -7.09 -1.512 1 98.81 67 SER B C 1
ATOM 2254 O O . SER B 1 67 ? 5.617 -7.383 -1.911 1 98.81 67 SER B O 1
ATOM 2256 N N . LEU B 1 68 ? 4.129 -5.801 -1.315 1 98.88 68 LEU B N 1
ATOM 2257 C CA . LEU B 1 68 ? 5.047 -4.738 -1.714 1 98.88 68 LEU B CA 1
ATOM 2258 C C . LEU B 1 68 ? 6.234 -4.656 -0.761 1 98.88 68 LEU B C 1
ATOM 2260 O O . LEU B 1 68 ? 7.332 -4.27 -1.162 1 98.88 68 LEU B O 1
ATOM 2264 N N . ALA B 1 69 ? 6.047 -5.016 0.522 1 98.69 69 ALA B N 1
ATOM 2265 C CA . ALA B 1 69 ? 7.184 -5.113 1.436 1 98.69 69 ALA B CA 1
ATOM 2266 C C . ALA B 1 69 ? 8.133 -6.227 1.008 1 98.69 69 ALA B C 1
ATOM 2268 O O . ALA B 1 69 ? 9.359 -6.066 1.065 1 98.69 69 ALA B O 1
ATOM 2269 N N . ILE B 1 70 ? 7.59 -7.324 0.569 1 98.81 70 ILE B N 1
ATOM 2270 C CA . ILE B 1 70 ? 8.391 -8.438 0.079 1 98.81 70 ILE B CA 1
ATOM 2271 C C . ILE B 1 70 ? 9.172 -8.008 -1.161 1 98.81 70 ILE B C 1
ATOM 2273 O O . ILE B 1 70 ? 10.344 -8.352 -1.315 1 98.81 70 ILE B O 1
ATOM 2277 N N . PHE B 1 71 ? 8.5 -7.23 -2.072 1 98.81 71 PHE B N 1
ATOM 2278 C CA . PHE B 1 71 ? 9.18 -6.68 -3.236 1 98.81 71 PHE B CA 1
ATOM 2279 C C . PHE B 1 71 ? 10.445 -5.938 -2.82 1 98.81 71 PHE B C 1
ATOM 2281 O O . PHE B 1 71 ? 11.523 -6.18 -3.369 1 98.81 71 PHE B O 1
ATOM 2288 N N . LYS B 1 72 ? 10.273 -5.082 -1.84 1 97.75 72 LYS B N 1
ATOM 2289 C CA . LYS B 1 72 ? 11.383 -4.234 -1.409 1 97.75 72 LYS B CA 1
ATOM 2290 C C . LYS B 1 72 ? 12.508 -5.066 -0.799 1 97.75 72 LYS B C 1
ATOM 2292 O O . LYS B 1 72 ? 13.68 -4.805 -1.043 1 97.75 72 LYS B O 1
ATOM 2297 N N . TYR B 1 73 ? 12.148 -6.039 -0.045 1 98.56 73 TYR B N 1
ATOM 2298 C CA . TYR B 1 73 ? 13.148 -6.938 0.526 1 98.56 73 TYR B CA 1
ATOM 2299 C C . TYR B 1 73 ? 13.938 -7.641 -0.57 1 98.56 73 TYR B C 1
ATOM 2301 O O . TYR B 1 73 ? 15.172 -7.648 -0.548 1 98.56 73 TYR B O 1
ATOM 2309 N N . LEU B 1 74 ? 13.211 -8.211 -1.565 1 98.44 74 LEU B N 1
ATOM 2310 C CA . LEU B 1 74 ? 13.852 -8.984 -2.631 1 98.44 74 LEU B CA 1
ATOM 2311 C C . LEU B 1 74 ? 14.781 -8.102 -3.457 1 98.44 74 LEU B C 1
ATOM 2313 O O . LEU B 1 74 ? 15.883 -8.523 -3.818 1 98.44 74 LEU B O 1
ATOM 2317 N N . GLU B 1 75 ? 14.266 -6.898 -3.723 1 97.5 75 GLU B N 1
ATOM 2318 C CA . GLU B 1 75 ? 15.094 -5.992 -4.504 1 97.5 75 GLU B CA 1
ATOM 2319 C C . GLU B 1 75 ? 16.344 -5.574 -3.727 1 97.5 75 GLU B C 1
ATOM 2321 O O . GLU B 1 75 ? 17.406 -5.371 -4.312 1 97.5 75 GLU B O 1
ATOM 2326 N N . GLY B 1 76 ? 16.203 -5.371 -2.426 1 95.94 76 GLY B N 1
ATOM 2327 C CA . GLY B 1 76 ? 17.344 -5.031 -1.597 1 95.94 76 GLY B CA 1
ATOM 2328 C C . GLY B 1 76 ? 18.359 -6.16 -1.485 1 95.94 76 GLY B C 1
ATOM 2329 O O . GLY B 1 76 ? 19.562 -5.918 -1.465 1 95.94 76 GLY B O 1
ATOM 2330 N N . LYS B 1 77 ? 17.891 -7.309 -1.45 1 96.75 77 LYS B N 1
ATOM 2331 C CA . LYS B 1 77 ? 18.734 -8.484 -1.237 1 96.75 77 LYS B CA 1
ATOM 2332 C C . LYS B 1 77 ? 19.359 -8.961 -2.549 1 96.75 77 LYS B C 1
ATOM 2334 O O . LYS B 1 77 ? 20.516 -9.367 -2.582 1 96.75 77 LYS B O 1
ATOM 2339 N N . TYR B 1 78 ? 18.562 -8.938 -3.617 1 97.06 78 TYR B N 1
ATOM 2340 C CA . TYR B 1 78 ? 18.969 -9.391 -4.941 1 97.06 78 TYR B CA 1
ATOM 2341 C C . TYR B 1 78 ? 18.859 -8.266 -5.965 1 97.06 78 TYR B C 1
ATOM 2343 O O . TYR B 1 78 ? 17.844 -8.125 -6.637 1 97.06 78 TYR B O 1
ATOM 2351 N N . LYS B 1 79 ? 19.922 -7.652 -6.23 1 94.94 79 LYS B N 1
ATOM 2352 C CA . LYS B 1 79 ? 19.922 -6.434 -7.031 1 94.94 79 LYS B CA 1
ATOM 2353 C C . LYS B 1 79 ? 19.75 -6.75 -8.516 1 94.94 79 LYS B C 1
ATOM 2355 O O . LYS B 1 79 ? 19.25 -5.922 -9.281 1 94.94 79 LYS B O 1
ATOM 2360 N N . PHE B 1 80 ? 20.188 -8.039 -8.836 1 96.31 80 PHE B N 1
ATOM 2361 C CA . PHE B 1 80 ? 20.062 -8.422 -10.242 1 96.31 80 PHE B CA 1
ATOM 2362 C C . PHE B 1 80 ? 19.359 -9.766 -10.375 1 96.31 80 PHE B C 1
ATOM 2364 O O . PHE B 1 80 ? 19.594 -10.672 -9.578 1 96.31 80 PHE B O 1
ATOM 2371 N N . PRO B 1 81 ? 18.594 -9.906 -11.453 1 97.75 81 PRO B N 1
ATOM 2372 C CA . PRO B 1 81 ? 18.156 -8.789 -12.305 1 97.75 81 PRO B CA 1
ATOM 2373 C C . PRO B 1 81 ? 17.297 -7.781 -11.555 1 97.75 81 PRO B C 1
ATOM 2375 O O . PRO B 1 81 ? 16.578 -8.148 -10.617 1 97.75 81 PRO B O 1
ATOM 2378 N N . THR B 1 82 ? 17.391 -6.52 -11.945 1 98.19 82 THR B N 1
ATOM 2379 C CA . THR B 1 82 ? 16.609 -5.492 -11.273 1 98.19 82 THR B CA 1
ATOM 2380 C C . THR B 1 82 ? 15.164 -5.492 -11.789 1 98.19 82 THR B C 1
ATOM 2382 O O . THR B 1 82 ? 14.922 -5.781 -12.969 1 98.19 82 THR B O 1
ATOM 2385 N N . MET B 1 83 ? 14.297 -5.188 -10.938 1 98.69 83 MET B N 1
ATOM 2386 C CA . MET B 1 83 ? 12.898 -4.996 -11.336 1 98.69 83 MET B CA 1
ATOM 2387 C C . MET B 1 83 ? 12.461 -3.557 -11.086 1 98.69 83 MET B C 1
ATOM 2389 O O . MET B 1 83 ? 11.266 -3.275 -11.016 1 98.69 83 MET B O 1
ATOM 2393 N N . ILE B 1 84 ? 13.383 -2.699 -10.82 1 98.5 84 ILE B N 1
ATOM 2394 C CA . ILE B 1 84 ? 13.102 -1.288 -10.586 1 98.5 84 ILE B CA 1
ATOM 2395 C C . ILE B 1 84 ? 13.812 -0.438 -11.641 1 98.5 84 ILE B C 1
ATOM 2397 O O . ILE B 1 84 ? 14.977 -0.691 -11.969 1 98.5 84 ILE B O 1
ATOM 2401 N N . PRO B 1 85 ? 13.078 0.582 -12.195 1 98.19 85 PRO B N 1
ATOM 2402 C CA . PRO B 1 85 ? 13.727 1.494 -13.141 1 98.19 85 PRO B CA 1
ATOM 2403 C C . PRO B 1 85 ? 14.922 2.229 -12.539 1 98.19 85 PRO B C 1
ATOM 2405 O O . PRO B 1 85 ? 14.938 2.5 -11.336 1 98.19 85 PRO B O 1
ATOM 2408 N N . ASN B 1 86 ? 15.891 2.588 -13.352 1 96.12 86 ASN B N 1
ATOM 2409 C CA . ASN B 1 86 ? 17.062 3.346 -1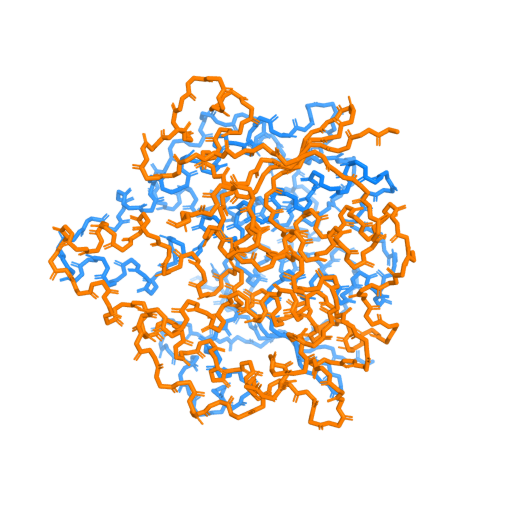2.914 1 96.12 86 ASN B CA 1
ATOM 2410 C C . ASN B 1 86 ? 16.734 4.828 -12.75 1 96.12 86 ASN B C 1
ATOM 2412 O O . ASN B 1 86 ? 17.281 5.496 -11.875 1 96.12 86 ASN B O 1
ATOM 2416 N N . ASP B 1 87 ? 15.867 5.297 -13.555 1 96.69 87 ASP B N 1
ATOM 2417 C CA . ASP B 1 87 ? 15.469 6.699 -13.508 1 96.69 87 ASP B CA 1
ATOM 2418 C C . ASP B 1 87 ? 14.484 6.953 -12.359 1 96.69 87 ASP B C 1
ATOM 2420 O O . ASP B 1 87 ? 13.5 6.223 -12.211 1 96.69 87 ASP B O 1
ATOM 2424 N N . ILE B 1 88 ? 14.711 7.973 -11.633 1 96.25 88 ILE B N 1
ATOM 2425 C CA . ILE B 1 88 ? 13.977 8.266 -10.414 1 96.25 88 ILE B CA 1
ATOM 2426 C C . ILE B 1 88 ? 12.508 8.531 -10.742 1 96.25 88 ILE B C 1
ATOM 2428 O O . ILE B 1 88 ? 11.609 8.062 -10.039 1 96.25 88 ILE B O 1
ATOM 2432 N N . GLN B 1 89 ? 12.25 9.344 -11.75 1 96.38 89 GLN B N 1
ATOM 2433 C CA . GLN B 1 89 ? 10.875 9.648 -12.141 1 96.38 89 GLN B CA 1
ATOM 2434 C C . GLN B 1 89 ? 10.141 8.383 -12.578 1 96.38 89 GLN B C 1
ATOM 2436 O O . GLN B 1 89 ? 8.984 8.18 -12.203 1 96.38 89 GLN B O 1
ATOM 2441 N N . THR B 1 90 ? 10.766 7.527 -13.398 1 98.06 90 THR B N 1
ATOM 2442 C CA . THR B 1 90 ? 10.156 6.289 -13.875 1 98.06 90 THR B CA 1
ATOM 2443 C C . THR B 1 90 ? 9.898 5.332 -12.711 1 98.06 90 THR B C 1
ATOM 2445 O O . THR B 1 90 ? 8.883 4.637 -12.688 1 98.06 90 THR B O 1
ATOM 2448 N N . GLU B 1 91 ? 10.836 5.312 -11.797 1 98.19 91 GLU B N 1
ATOM 2449 C CA . GLU B 1 91 ? 10.633 4.48 -10.609 1 98.19 91 GLU B CA 1
ATOM 2450 C C . GLU B 1 91 ? 9.422 4.949 -9.812 1 98.19 91 GLU B C 1
ATOM 2452 O O . GLU B 1 91 ? 8.633 4.133 -9.328 1 98.19 91 GLU B O 1
ATOM 2457 N N . ALA B 1 92 ? 9.297 6.227 -9.648 1 97.56 92 ALA B N 1
ATOM 2458 C CA . ALA B 1 92 ? 8.156 6.785 -8.93 1 97.56 92 ALA B CA 1
ATOM 2459 C C . ALA B 1 92 ? 6.84 6.379 -9.594 1 97.56 92 ALA B C 1
ATOM 2461 O O . ALA B 1 92 ? 5.883 6 -8.914 1 97.56 92 ALA B O 1
ATOM 2462 N N . LYS B 1 93 ? 6.832 6.469 -10.875 1 97.56 93 LYS B N 1
ATOM 2463 C CA . LYS B 1 93 ? 5.652 6.059 -11.633 1 97.56 93 LYS B CA 1
ATOM 2464 C C . LYS B 1 93 ? 5.344 4.582 -11.414 1 97.56 93 LYS B C 1
ATOM 2466 O O . LYS B 1 93 ? 4.176 4.199 -11.289 1 97.56 93 LYS B O 1
ATOM 2471 N N . MET B 1 94 ? 6.336 3.801 -11.406 1 98.69 94 MET B N 1
ATOM 2472 C CA . MET B 1 94 ? 6.188 2.367 -11.172 1 98.69 94 MET B CA 1
ATOM 2473 C C . MET B 1 94 ? 5.516 2.104 -9.828 1 98.69 94 MET B C 1
ATOM 2475 O O . MET B 1 94 ? 4.535 1.361 -9.75 1 98.69 94 MET B O 1
ATOM 2479 N N . TRP B 1 95 ? 6 2.732 -8.797 1 98.75 95 TRP B N 1
ATOM 2480 C CA . TRP B 1 95 ? 5.449 2.521 -7.465 1 98.75 95 TRP B CA 1
ATOM 2481 C C . TRP B 1 95 ? 4.039 3.096 -7.359 1 98.75 95 TRP B C 1
ATOM 2483 O O . TRP B 1 95 ? 3.191 2.555 -6.645 1 98.75 95 TRP B O 1
ATOM 2493 N N . GLU B 1 96 ? 3.824 4.199 -8.055 1 98.5 96 GLU B N 1
ATOM 2494 C CA . GLU B 1 96 ? 2.475 4.754 -8.109 1 98.5 96 GLU B CA 1
ATOM 2495 C C . GLU B 1 96 ? 1.48 3.729 -8.648 1 98.5 96 GLU B C 1
ATOM 2497 O O . GLU B 1 96 ? 0.41 3.529 -8.07 1 98.5 96 GLU B O 1
ATOM 2502 N N . ILE B 1 97 ? 1.868 3.053 -9.75 1 98.75 97 ILE B N 1
ATOM 2503 C CA . ILE B 1 97 ? 1.031 2.018 -10.344 1 98.75 97 ILE B CA 1
ATOM 2504 C C . ILE B 1 97 ? 0.823 0.883 -9.344 1 98.75 97 ILE B C 1
ATOM 2506 O O . ILE B 1 97 ? -0.303 0.422 -9.148 1 98.75 97 ILE B O 1
ATOM 2510 N N . CYS B 1 98 ? 1.888 0.448 -8.688 1 98.94 98 CYS B N 1
ATOM 2511 C CA . CYS B 1 98 ? 1.786 -0.608 -7.684 1 98.94 98 CYS B CA 1
ATOM 2512 C C . CYS B 1 98 ? 0.78 -0.239 -6.602 1 98.94 98 CYS B C 1
ATOM 2514 O O . CYS B 1 98 ? -0.082 -1.045 -6.25 1 98.94 98 CYS B O 1
ATOM 2516 N N . GLU B 1 99 ? 0.827 0.956 -6.145 1 98.81 99 GLU B N 1
ATOM 2517 C CA . GLU B 1 99 ? 0.02 1.376 -5.004 1 98.81 99 GLU B CA 1
ATOM 2518 C C . GLU B 1 99 ? -1.44 1.571 -5.402 1 98.81 99 GLU B C 1
ATOM 2520 O O . GLU B 1 99 ? -2.346 1.322 -4.602 1 98.81 99 GLU B O 1
ATOM 2525 N N . ILE B 1 100 ? -1.687 2.053 -6.625 1 98.5 100 ILE B N 1
ATOM 2526 C CA . ILE B 1 100 ? -3.062 2.162 -7.102 1 98.5 100 ILE B CA 1
ATOM 2527 C C . ILE B 1 100 ? -3.746 0.799 -7.023 1 98.5 100 ILE B C 1
ATOM 2529 O O . ILE B 1 100 ? -4.918 0.706 -6.656 1 98.5 100 ILE B O 1
ATOM 2533 N N . ILE B 1 101 ? -3.016 -0.19 -7.336 1 98.81 101 ILE B N 1
ATOM 2534 C CA . ILE B 1 101 ? -3.572 -1.537 -7.285 1 98.81 101 ILE B CA 1
ATOM 2535 C C . ILE B 1 101 ? -3.578 -2.039 -5.844 1 98.81 101 ILE B C 1
ATOM 2537 O O . ILE B 1 101 ? -4.625 -2.424 -5.316 1 98.81 101 ILE B O 1
ATOM 2541 N N . ASN B 1 102 ? -2.479 -1.973 -5.148 1 98.81 102 ASN B N 1
ATOM 2542 C CA . ASN B 1 102 ? -2.236 -2.596 -3.852 1 98.81 102 ASN B CA 1
ATOM 2543 C C . ASN B 1 102 ? -3.076 -1.952 -2.752 1 98.81 102 ASN B C 1
ATOM 2545 O O . ASN B 1 102 ? -3.527 -2.635 -1.829 1 98.81 102 ASN B O 1
ATOM 2549 N N . SER B 1 103 ? -3.252 -0.671 -2.85 1 98.25 103 SER B N 1
ATOM 2550 C CA . SER B 1 103 ? -3.965 0.029 -1.787 1 98.25 103 SER B CA 1
ATOM 2551 C C . SER B 1 103 ? -5.273 0.625 -2.299 1 98.25 103 SER B C 1
ATOM 2553 O O . SER B 1 103 ? -6.199 0.859 -1.52 1 98.25 103 SER B O 1
ATOM 2555 N N . GLY B 1 104 ? -5.371 0.802 -3.57 1 97.44 104 GLY B N 1
ATOM 2556 C CA . GLY B 1 104 ? -6.512 1.526 -4.102 1 97.44 104 GLY B CA 1
ATOM 2557 C C . GLY B 1 104 ? -7.582 0.616 -4.68 1 97.44 104 GLY B C 1
ATOM 2558 O O . GLY B 1 104 ? -8.758 0.983 -4.734 1 97.44 104 GLY B O 1
ATOM 2559 N N . ILE B 1 105 ? -7.219 -0.573 -5.172 1 98.31 105 ILE B N 1
ATOM 2560 C CA . ILE B 1 105 ? -8.172 -1.478 -5.809 1 98.31 105 ILE B CA 1
ATOM 2561 C C . ILE B 1 105 ? -8.32 -2.744 -4.969 1 98.31 105 ILE B C 1
ATOM 2563 O O . ILE B 1 105 ? -9.406 -3.029 -4.453 1 98.31 105 ILE B O 1
ATOM 2567 N N . GLN B 1 106 ? -7.238 -3.416 -4.691 1 98.12 106 GLN B N 1
ATOM 2568 C CA . GLN B 1 106 ? -7.234 -4.789 -4.203 1 98.12 106 GLN B CA 1
ATOM 2569 C C . GLN B 1 106 ? -7.938 -4.895 -2.852 1 98.12 106 GLN B C 1
ATOM 2571 O O . GLN B 1 106 ? -8.797 -5.758 -2.658 1 98.12 106 GLN B O 1
ATOM 2576 N N . PRO B 1 107 ? -7.676 -4.031 -1.867 1 97.56 107 PRO B N 1
ATOM 2577 C CA . PRO B 1 107 ? -8.352 -4.18 -0.577 1 97.56 107 PRO B CA 1
ATOM 2578 C C . PRO B 1 107 ? -9.867 -3.988 -0.679 1 97.56 107 PRO B C 1
ATOM 2580 O O . PRO B 1 107 ? -10.617 -4.52 0.144 1 97.56 107 PRO B O 1
ATOM 2583 N N . LEU B 1 108 ? -10.289 -3.273 -1.724 1 97.88 108 LEU B N 1
ATOM 2584 C CA . LEU B 1 108 ? -11.695 -2.914 -1.872 1 97.88 108 LEU B CA 1
ATOM 2585 C C . LEU B 1 108 ? -12.43 -3.947 -2.713 1 97.88 108 LEU B C 1
ATOM 2587 O O . LEU B 1 108 ? -13.656 -3.887 -2.844 1 97.88 108 LEU B O 1
ATOM 2591 N N . GLN B 1 109 ? -11.68 -4.902 -3.234 1 97.38 109 GLN B N 1
ATOM 2592 C CA . GLN B 1 109 ? -12.344 -5.945 -4.012 1 97.38 109 GLN B CA 1
ATOM 2593 C C . GLN B 1 109 ? -11.984 -7.332 -3.486 1 97.38 109 GLN B C 1
ATOM 2595 O O . GLN B 1 109 ? -12.297 -8.344 -4.121 1 97.38 109 GLN B O 1
ATOM 2600 N N . ASN B 1 110 ? -11.25 -7.383 -2.428 1 94.06 110 ASN B N 1
ATOM 2601 C CA . ASN B 1 110 ? -10.922 -8.672 -1.834 1 94.06 110 ASN B CA 1
ATOM 2602 C C . ASN B 1 110 ? -12.172 -9.43 -1.4 1 94.06 110 ASN B C 1
ATOM 2604 O O . ASN B 1 110 ? -13.18 -8.812 -1.042 1 94.06 110 ASN B O 1
ATOM 2608 N N . LEU B 1 111 ? -12.078 -10.75 -1.377 1 91.62 111 LEU B N 1
ATOM 2609 C CA . LEU B 1 111 ? -13.219 -11.617 -1.141 1 91.62 111 LEU B CA 1
ATOM 2610 C C . LEU B 1 111 ? -13.828 -11.352 0.233 1 91.62 111 LEU B C 1
ATOM 2612 O O . LEU B 1 111 ? -15.055 -11.336 0.381 1 91.62 111 LEU B O 1
ATOM 2616 N N . SER B 1 112 ? -12.992 -11.188 1.259 1 91.44 112 SER B N 1
ATOM 2617 C CA . SER B 1 112 ? -13.492 -10.961 2.613 1 91.44 112 SER B CA 1
ATOM 2618 C C . SER B 1 112 ? -14.344 -9.703 2.689 1 91.44 112 SER B C 1
ATOM 2620 O O . SER B 1 112 ? -15.383 -9.688 3.355 1 91.44 112 SER B O 1
ATOM 2622 N N . LEU B 1 113 ? -13.922 -8.641 2.043 1 96.06 113 LEU B N 1
ATOM 2623 C CA . LEU B 1 113 ? -14.703 -7.414 2.006 1 96.06 113 LEU B CA 1
ATOM 2624 C C . LEU B 1 113 ? -16 -7.617 1.233 1 96.06 113 LEU B C 1
ATOM 2626 O O . LEU B 1 113 ? -17.078 -7.188 1.679 1 96.06 113 LEU B O 1
ATOM 2630 N N . LEU B 1 114 ? -15.977 -8.273 0.086 1 97.06 114 LEU B N 1
ATOM 2631 C CA . LEU B 1 114 ? -17.141 -8.453 -0.775 1 97.06 114 LEU B CA 1
ATOM 2632 C C . LEU B 1 114 ? -18.203 -9.297 -0.083 1 97.06 114 LEU B C 1
ATOM 2634 O O . LEU B 1 114 ? -19.406 -9.07 -0.263 1 97.06 114 LEU B O 1
ATOM 2638 N N . LYS B 1 115 ? -17.75 -10.266 0.697 1 96 115 LYS B N 1
ATOM 2639 C CA . LYS B 1 115 ? -18.688 -11.062 1.484 1 96 115 LYS B CA 1
ATOM 2640 C C . LYS B 1 115 ? -19.438 -10.188 2.482 1 96 115 LYS B C 1
ATOM 2642 O O . LYS B 1 115 ? -20.641 -10.352 2.682 1 96 115 LYS B O 1
ATOM 2647 N N . LYS B 1 116 ? -18.75 -9.258 3.107 1 96.88 116 LYS B N 1
ATOM 2648 C CA . LYS B 1 116 ? -19.375 -8.352 4.062 1 96.88 116 LYS B CA 1
ATOM 2649 C C . LYS B 1 116 ? -20.344 -7.395 3.367 1 96.88 116 LYS B C 1
ATOM 2651 O O . LYS B 1 116 ? -21.406 -7.078 3.904 1 96.88 116 LYS B O 1
ATOM 2656 N N . ILE B 1 117 ? -19.969 -6.941 2.178 1 98 117 ILE B N 1
ATOM 2657 C CA . ILE B 1 117 ? -20.828 -6.07 1.382 1 98 117 ILE B CA 1
ATOM 2658 C C . ILE B 1 117 ? -22.125 -6.801 1.043 1 98 117 ILE B C 1
ATOM 2660 O O . ILE B 1 117 ? -23.219 -6.227 1.154 1 98 117 ILE B O 1
ATOM 2664 N N . LYS B 1 118 ? -21.969 -8.047 0.677 1 98 118 LYS B N 1
ATOM 2665 C CA . LYS B 1 118 ? -23.141 -8.859 0.352 1 98 118 LYS B CA 1
ATOM 2666 C C . LYS B 1 118 ? -24.047 -9.016 1.563 1 98 118 LYS B C 1
ATOM 2668 O O . LYS B 1 118 ? -25.281 -8.898 1.444 1 98 118 LYS B O 1
ATOM 2673 N N . LYS B 1 119 ? -23.5 -9.234 2.67 1 97.88 119 LYS B N 1
ATOM 2674 C CA . LYS B 1 119 ? -24.266 -9.391 3.906 1 97.88 119 LYS B CA 1
ATOM 2675 C C . LYS B 1 119 ? -25.031 -8.125 4.25 1 97.88 119 LYS B C 1
ATOM 2677 O O . LYS B 1 119 ? -26.109 -8.188 4.84 1 97.88 119 LYS B O 1
ATOM 2682 N N . LEU B 1 120 ? -24.547 -6.973 3.846 1 97.69 120 LEU B N 1
ATOM 2683 C CA . LEU B 1 120 ? -25.188 -5.688 4.121 1 97.69 120 LEU B CA 1
ATOM 2684 C C . LEU B 1 120 ? -26.219 -5.344 3.055 1 97.69 120 LEU B C 1
ATOM 2686 O O . LEU B 1 120 ? -26.844 -4.285 3.107 1 97.69 120 LEU B O 1
ATOM 2690 N N . GLY B 1 121 ? -26.281 -6.238 2.07 1 97.69 121 GLY B N 1
ATOM 2691 C CA . GLY B 1 121 ? -27.297 -6.047 1.047 1 97.69 121 GLY B CA 1
ATOM 2692 C C . GLY B 1 121 ? -26.766 -5.387 -0.209 1 97.69 121 GLY B C 1
ATOM 2693 O O . GLY B 1 121 ? -27.531 -5.031 -1.104 1 97.69 121 GLY B O 1
ATOM 2694 N N . GLY B 1 122 ? -25.438 -5.215 -0.221 1 97.75 122 GLY B N 1
ATOM 2695 C CA . GLY B 1 122 ? -24.828 -4.656 -1.42 1 97.75 122 GLY B CA 1
ATOM 2696 C C . GLY B 1 122 ? -24.547 -5.699 -2.486 1 97.75 122 GLY B C 1
ATOM 2697 O O . GLY B 1 122 ? -24.672 -6.902 -2.236 1 97.75 122 GLY B O 1
ATOM 2698 N N . ASP B 1 123 ? -24.25 -5.254 -3.697 1 97.94 123 ASP B N 1
ATOM 2699 C CA . ASP B 1 123 ? -23.844 -6.125 -4.797 1 97.94 123 ASP B CA 1
ATOM 2700 C C . ASP B 1 123 ? -22.328 -6.211 -4.895 1 97.94 123 ASP B C 1
ATOM 2702 O O . ASP B 1 123 ? -21.672 -5.285 -5.391 1 97.94 123 ASP B O 1
ATOM 2706 N N . PRO B 1 124 ? -21.797 -7.348 -4.496 1 97.44 124 PRO B N 1
ATOM 2707 C CA . PRO B 1 124 ? -20.328 -7.461 -4.484 1 97.44 124 PRO B CA 1
ATOM 2708 C C . PRO B 1 124 ? -19.719 -7.27 -5.871 1 97.44 124 PRO B C 1
ATOM 2710 O O . PRO B 1 124 ? -18.625 -6.727 -5.992 1 97.44 124 PRO B O 1
ATOM 2713 N N . MET B 1 125 ? -20.375 -7.684 -6.902 1 97.56 125 MET B N 1
ATOM 2714 C CA . MET B 1 125 ? -19.859 -7.543 -8.258 1 97.56 125 MET B CA 1
ATOM 2715 C C . MET B 1 125 ? -19.797 -6.078 -8.672 1 97.56 125 MET B C 1
ATOM 2717 O O . MET B 1 125 ? -18.766 -5.613 -9.164 1 97.56 125 MET B O 1
ATOM 2721 N N . GLU B 1 126 ? -20.797 -5.375 -8.422 1 97.94 126 GLU B N 1
ATOM 2722 C CA . GLU B 1 126 ? -20.812 -3.949 -8.727 1 97.94 126 GLU B CA 1
ATOM 2723 C C . GLU B 1 126 ? -19.766 -3.195 -7.914 1 97.94 126 GLU B C 1
ATOM 2725 O O . GLU B 1 126 ? -19.109 -2.285 -8.43 1 97.94 126 GLU B O 1
ATOM 2730 N N . TRP B 1 127 ? -19.719 -3.605 -6.645 1 98.12 127 TRP B N 1
ATOM 2731 C CA . TRP B 1 127 ? -18.734 -2.988 -5.754 1 98.12 127 TRP B CA 1
ATOM 2732 C C . TRP B 1 127 ? -17.328 -3.166 -6.289 1 98.12 127 TRP B C 1
ATOM 2734 O O . TRP B 1 127 ? -16.562 -2.201 -6.375 1 98.12 127 TRP B O 1
ATOM 2744 N N . ALA B 1 128 ? -17 -4.398 -6.656 1 98.38 128 ALA B N 1
ATOM 2745 C CA . ALA B 1 128 ? -15.672 -4.703 -7.191 1 98.38 128 ALA B CA 1
ATOM 2746 C C . ALA B 1 128 ? -15.422 -3.959 -8.5 1 98.38 128 ALA B C 1
ATOM 2748 O O . ALA B 1 128 ? -14.352 -3.375 -8.695 1 98.38 128 ALA B O 1
ATOM 2749 N N . GLN B 1 129 ? -16.391 -3.924 -9.344 1 98.5 129 GLN B N 1
ATOM 2750 C CA . GLN B 1 129 ? -16.266 -3.295 -10.656 1 98.5 129 GLN B CA 1
ATOM 2751 C C . GLN B 1 129 ? -15.984 -1.8 -10.523 1 98.5 129 GLN B C 1
ATOM 2753 O O . GLN B 1 129 ? -15.125 -1.257 -11.227 1 98.5 129 GLN B O 1
ATOM 2758 N N . GLU B 1 130 ? -16.656 -1.158 -9.68 1 97.12 130 GLU B N 1
ATOM 2759 C CA . GLU B 1 130 ? -16.484 0.279 -9.492 1 97.12 130 GLU B CA 1
ATOM 2760 C C . GLU B 1 130 ? -15.055 0.618 -9.109 1 97.12 130 GLU B C 1
ATOM 2762 O O . GLU B 1 130 ? -14.461 1.552 -9.656 1 97.12 130 GLU B O 1
ATOM 2767 N N . ASN B 1 131 ? -14.57 -0.143 -8.188 1 96.75 131 ASN B N 1
ATOM 2768 C CA . ASN B 1 131 ? -13.219 0.128 -7.711 1 96.75 131 ASN B CA 1
ATOM 2769 C C . ASN B 1 131 ? -12.172 -0.22 -8.766 1 96.75 131 ASN B C 1
ATOM 2771 O O . ASN B 1 131 ? -11.188 0.501 -8.93 1 96.75 131 ASN B O 1
ATOM 2775 N N . ILE B 1 132 ? -12.344 -1.3 -9.453 1 98.38 132 ILE B N 1
ATOM 2776 C CA . ILE B 1 132 ? -11.414 -1.709 -10.5 1 98.38 132 ILE B CA 1
ATOM 2777 C C . ILE B 1 132 ? -11.43 -0.69 -11.641 1 98.38 132 ILE B C 1
ATOM 2779 O O . ILE B 1 132 ? -10.383 -0.273 -12.125 1 98.38 132 ILE B O 1
ATOM 2783 N N . ILE B 1 133 ? -12.617 -0.241 -12.062 1 97.81 133 ILE B N 1
ATOM 2784 C CA . ILE B 1 133 ? -12.781 0.689 -13.172 1 97.81 133 ILE B CA 1
ATOM 2785 C C . ILE B 1 133 ? -12.086 2.01 -12.852 1 97.81 133 ILE B C 1
ATOM 2787 O O . ILE B 1 133 ? -11.352 2.553 -13.68 1 97.81 133 ILE B O 1
ATOM 2791 N N . LYS B 1 134 ? -12.258 2.457 -11.648 1 94.12 134 LYS B N 1
ATOM 2792 C CA . LYS B 1 134 ? -11.617 3.699 -11.227 1 94.12 134 LYS B CA 1
ATOM 2793 C C . LYS B 1 134 ? -10.102 3.59 -11.289 1 94.12 134 LYS B C 1
ATOM 2795 O O . LYS B 1 134 ? -9.438 4.445 -11.875 1 94.12 134 LYS B O 1
ATOM 2800 N N . GLY B 1 135 ? -9.531 2.541 -10.742 1 96.88 135 GLY B N 1
ATOM 2801 C CA . GLY B 1 135 ? -8.094 2.359 -10.711 1 96.88 135 GLY B CA 1
ATOM 2802 C C . GLY B 1 135 ? -7.496 2.092 -12.086 1 96.88 135 GLY B C 1
ATOM 2803 O O . GLY B 1 135 ? -6.43 2.609 -12.414 1 96.88 135 GLY B O 1
ATOM 2804 N N . PHE B 1 136 ? -8.188 1.264 -12.891 1 98.06 136 PHE B N 1
ATOM 2805 C CA . PHE B 1 136 ? -7.684 0.894 -14.211 1 98.06 136 PHE B CA 1
ATOM 2806 C C . PHE B 1 136 ? -7.637 2.105 -15.133 1 98.06 136 PHE B C 1
ATOM 2808 O O . PHE B 1 136 ? -6.734 2.227 -15.961 1 98.06 136 PHE B O 1
ATOM 2815 N N . GLY B 1 137 ? -8.633 2.938 -14.992 1 95.69 137 GLY B N 1
ATOM 2816 C CA . GLY B 1 137 ? -8.586 4.16 -15.773 1 95.69 137 GLY B CA 1
ATOM 2817 C C . GLY B 1 137 ? -7.332 4.977 -15.539 1 95.69 137 GLY B C 1
ATOM 2818 O O . GLY B 1 137 ? -6.68 5.414 -16.484 1 95.69 137 GLY B O 1
ATOM 2819 N N . PHE B 1 138 ? -6.957 5.094 -14.312 1 94.62 138 PHE B N 1
ATOM 2820 C CA . PHE B 1 138 ? -5.77 5.863 -13.953 1 94.62 138 PHE B CA 1
ATOM 2821 C C . PHE B 1 138 ? -4.504 5.152 -14.406 1 94.62 138 PHE B C 1
ATOM 2823 O O . PHE B 1 138 ? -3.604 5.777 -14.969 1 94.62 138 PHE B O 1
ATOM 2830 N N . ILE B 1 139 ? -4.445 3.896 -14.211 1 97.88 139 ILE B N 1
ATOM 2831 C CA . ILE B 1 139 ? -3.277 3.113 -14.594 1 97.88 139 ILE B CA 1
ATOM 2832 C C . ILE B 1 139 ? -3.082 3.18 -16.109 1 97.88 139 ILE B C 1
ATOM 2834 O O . ILE B 1 139 ? -1.957 3.338 -16.578 1 97.88 139 ILE B O 1
ATOM 2838 N N . GLU B 1 140 ? -4.152 3.068 -16.859 1 97.69 140 GLU B N 1
ATOM 2839 C CA . GLU B 1 140 ? -4.098 3.148 -18.328 1 97.69 140 GLU B CA 1
ATOM 2840 C C . GLU B 1 140 ? -3.412 4.434 -18.781 1 97.69 140 GLU B C 1
ATOM 2842 O O . GLU B 1 140 ? -2.604 4.418 -19.703 1 97.69 140 GLU B O 1
ATOM 2847 N N . ASP B 1 141 ? -3.68 5.461 -18.062 1 93.88 141 ASP B N 1
ATOM 2848 C CA . ASP B 1 141 ? -3.131 6.766 -18.406 1 93.88 141 ASP B CA 1
ATOM 2849 C C . ASP B 1 141 ? -1.649 6.855 -18.047 1 93.88 141 ASP B C 1
ATOM 2851 O O . ASP B 1 141 ? -0.893 7.598 -18.672 1 93.88 141 ASP B O 1
ATOM 2855 N N . LEU B 1 142 ? -1.211 6.09 -17.094 1 95.69 142 LEU B N 1
ATOM 2856 C CA . LEU B 1 142 ? 0.15 6.184 -16.578 1 95.69 142 LEU B CA 1
ATOM 2857 C C . LEU B 1 142 ? 1.104 5.328 -17.406 1 95.69 142 LEU B C 1
ATOM 2859 O O . LEU B 1 142 ? 2.32 5.527 -17.359 1 95.69 142 LEU B O 1
ATOM 2863 N N . LEU B 1 143 ? 0.604 4.371 -18.094 1 97.69 143 LEU B N 1
ATOM 2864 C CA . LEU B 1 143 ? 1.464 3.434 -18.812 1 97.69 143 LEU B CA 1
ATOM 2865 C C . LEU B 1 143 ? 2.225 4.137 -19.922 1 97.69 143 LEU B C 1
ATOM 2867 O O . LEU B 1 143 ? 1.688 5.035 -20.578 1 97.69 143 LEU B O 1
ATOM 2871 N N . ASP B 1 144 ? 3.469 3.746 -20.094 1 94.69 144 ASP B N 1
ATOM 2872 C CA . ASP B 1 144 ? 4.305 4.262 -21.188 1 94.69 144 ASP B CA 1
ATOM 2873 C C . ASP B 1 144 ? 4.105 3.457 -22.469 1 94.69 144 ASP B C 1
ATOM 2875 O O . ASP B 1 144 ? 4.613 2.34 -22.578 1 94.69 144 ASP B O 1
ATOM 2879 N N . HIS B 1 145 ? 3.59 4.051 -23.453 1 91.38 145 HIS B N 1
ATOM 2880 C CA . HIS B 1 145 ? 3.238 3.35 -24.688 1 91.38 145 HIS B CA 1
ATOM 2881 C C . HIS B 1 145 ? 4.48 3.02 -25.516 1 91.38 145 HIS B C 1
ATOM 2883 O O . HIS B 1 145 ? 4.418 2.207 -26.438 1 91.38 145 HIS B O 1
ATOM 2889 N N . LYS B 1 146 ? 5.57 3.607 -25.141 1 95.12 146 LYS B N 1
ATOM 2890 C CA . LYS B 1 146 ? 6.801 3.396 -25.891 1 95.12 146 LYS B CA 1
ATOM 2891 C C . LYS B 1 146 ? 7.594 2.219 -25.328 1 95.12 146 LYS B C 1
ATOM 2893 O O . LYS B 1 146 ? 8.625 1.837 -25.891 1 95.12 146 LYS B O 1
ATOM 2898 N N . LYS B 1 147 ? 7.113 1.638 -24.281 1 97.31 147 LYS B N 1
ATOM 2899 C CA . LYS B 1 147 ? 7.836 0.557 -23.609 1 97.31 147 LYS B CA 1
ATOM 2900 C C . LYS B 1 147 ? 7.164 -0.79 -23.859 1 97.31 147 LYS B C 1
ATOM 2902 O O . LYS B 1 147 ? 5.957 -0.85 -24.109 1 97.31 147 LYS B O 1
ATOM 2907 N N . VAL B 1 148 ? 7.922 -1.837 -23.766 1 98.12 148 VAL B N 1
ATOM 2908 C CA . VAL B 1 148 ? 7.441 -3.195 -24 1 98.12 148 VAL B CA 1
ATOM 2909 C C . VAL B 1 148 ? 6.465 -3.59 -22.891 1 98.12 148 VAL B C 1
ATOM 2911 O O . VAL B 1 148 ? 5.461 -4.262 -23.141 1 98.12 148 VAL B O 1
ATOM 2914 N N . TYR B 1 149 ? 6.754 -3.178 -21.75 1 98.62 149 TYR B N 1
ATOM 2915 C CA . TYR B 1 149 ? 5.895 -3.512 -20.609 1 98.62 149 TYR B CA 1
ATOM 2916 C C . TYR B 1 149 ? 5.238 -2.262 -20.047 1 98.62 149 TYR B C 1
ATOM 2918 O O . TYR B 1 149 ? 4.711 -1.434 -20.781 1 98.62 149 TYR B O 1
ATOM 2926 N N . SER B 1 150 ? 5.156 -2.117 -18.719 1 98.75 150 SER B N 1
ATOM 2927 C CA . SER B 1 150 ? 4.418 -0.995 -18.156 1 98.75 150 SER B CA 1
ATOM 2928 C C . SER B 1 150 ? 5.219 0.3 -18.25 1 98.75 150 SER B C 1
ATOM 2930 O O . SER B 1 150 ? 4.797 1.247 -18.922 1 98.75 150 SER B O 1
ATOM 2932 N N . VAL B 1 151 ? 6.5 0.259 -17.641 1 98.69 151 VAL B N 1
ATOM 2933 C CA . VAL B 1 151 ? 7.238 1.514 -17.547 1 98.69 151 VAL B CA 1
ATOM 2934 C C . VAL B 1 151 ? 8.641 1.329 -18.141 1 98.69 151 VAL B C 1
ATOM 2936 O O . VAL B 1 151 ? 9.367 2.303 -18.344 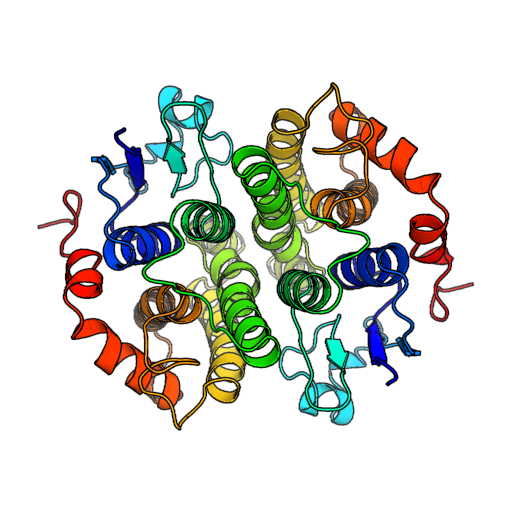1 98.69 151 VAL B O 1
ATOM 2939 N N . GLU B 1 152 ? 9.047 0.11 -18.406 1 98.62 152 GLU B N 1
ATOM 2940 C CA . GLU B 1 152 ? 10.359 -0.25 -18.938 1 98.62 152 GLU B CA 1
ATOM 2941 C C . GLU B 1 152 ? 10.25 -1.334 -20 1 98.62 152 GLU B C 1
ATOM 2943 O O . GLU B 1 152 ? 9.156 -1.854 -20.25 1 98.62 152 GLU B O 1
ATOM 2948 N N . ASP B 1 153 ? 11.445 -1.577 -20.594 1 98.56 153 ASP B N 1
ATOM 2949 C CA . ASP B 1 153 ? 11.5 -2.678 -21.562 1 98.56 153 ASP B CA 1
ATOM 2950 C C . ASP B 1 153 ? 11.867 -3.988 -20.875 1 98.56 153 ASP B C 1
ATOM 2952 O O . ASP B 1 153 ? 12.062 -5.012 -21.531 1 98.56 153 ASP B O 1
ATOM 2956 N N . PHE B 1 154 ? 11.977 -4.008 -19.562 1 98.62 154 PHE B N 1
ATOM 2957 C CA . PHE B 1 154 ? 12.094 -5.207 -18.734 1 98.62 154 PHE B CA 1
ATOM 2958 C C . PHE B 1 154 ? 10.977 -5.258 -17.703 1 98.62 154 PHE B C 1
ATOM 2960 O O . PHE B 1 154 ? 10.328 -4.246 -17.438 1 98.62 154 PHE B O 1
ATOM 2967 N N . VAL B 1 155 ? 10.734 -6.43 -17.125 1 98.81 155 VAL B N 1
ATOM 2968 C CA . VAL B 1 155 ? 9.633 -6.637 -16.188 1 98.81 155 VAL B CA 1
ATOM 2969 C C . VAL B 1 155 ? 9.93 -5.918 -14.883 1 98.81 155 VAL B C 1
ATOM 2971 O O . VAL B 1 155 ? 10.977 -6.148 -14.266 1 98.81 155 VAL B O 1
ATOM 2974 N N . THR B 1 156 ? 9.055 -5.043 -14.477 1 98.94 156 THR B N 1
ATOM 2975 C CA . THR B 1 156 ? 9.188 -4.34 -13.203 1 98.94 156 THR B CA 1
ATOM 2976 C C . THR B 1 156 ? 8.133 -4.812 -12.211 1 98.94 156 THR B C 1
ATOM 2978 O O . THR B 1 156 ? 7.285 -5.641 -12.547 1 98.94 156 THR B O 1
ATOM 2981 N N . PHE B 1 157 ? 8.117 -4.254 -10.992 1 98.94 157 PHE B N 1
ATOM 2982 C CA . PHE B 1 157 ? 7.137 -4.605 -9.977 1 98.94 157 PHE B CA 1
ATOM 2983 C C . PHE B 1 157 ? 5.742 -4.141 -10.375 1 98.94 157 PHE B C 1
ATOM 2985 O O . PHE B 1 157 ? 4.742 -4.754 -10 1 98.94 157 PHE B O 1
ATOM 2992 N N . ALA B 1 158 ? 5.652 -3.061 -11.148 1 98.94 158 ALA B N 1
ATOM 2993 C CA . ALA B 1 158 ? 4.352 -2.639 -11.656 1 98.94 158 ALA B CA 1
ATOM 2994 C C . ALA B 1 158 ? 3.713 -3.732 -12.508 1 98.94 158 ALA B C 1
ATOM 2996 O O . ALA B 1 158 ? 2.506 -3.973 -12.422 1 98.94 158 ALA B O 1
ATOM 2997 N N . ASP B 1 159 ? 4.516 -4.391 -13.312 1 98.94 159 ASP B N 1
ATOM 2998 C CA . ASP B 1 159 ? 4.02 -5.477 -14.148 1 98.94 159 ASP B CA 1
ATOM 2999 C C . ASP B 1 159 ? 3.496 -6.633 -13.305 1 98.94 159 ASP B C 1
ATOM 3001 O O . ASP B 1 159 ? 2.447 -7.207 -13.602 1 98.94 159 ASP B O 1
ATOM 3005 N N . ALA B 1 160 ? 4.238 -6.91 -12.242 1 98.94 160 ALA B N 1
ATOM 3006 C CA . ALA B 1 160 ? 3.854 -7.98 -11.328 1 98.94 160 ALA B CA 1
ATOM 3007 C C . ALA B 1 160 ? 2.529 -7.664 -10.641 1 98.94 160 ALA B C 1
ATOM 3009 O O . ALA B 1 160 ? 1.841 -8.57 -10.156 1 98.94 160 ALA B O 1
ATOM 3010 N N . CYS B 1 161 ? 2.158 -6.418 -10.539 1 98.94 161 CYS B N 1
ATOM 3011 C CA . CYS B 1 161 ? 0.891 -6.016 -9.945 1 98.94 161 CYS B CA 1
ATOM 3012 C C . CYS B 1 161 ? -0.221 -5.984 -10.984 1 98.94 161 CYS B C 1
ATOM 3014 O O . CYS B 1 161 ? -1.354 -6.375 -10.703 1 98.94 161 CYS B O 1
ATOM 3016 N N . ILE B 1 162 ? 0.126 -5.535 -12.195 1 98.94 162 ILE B N 1
ATOM 3017 C CA . ILE B 1 162 ? -0.866 -5.293 -13.234 1 98.94 162 ILE B CA 1
ATOM 3018 C C . ILE B 1 162 ? -1.465 -6.621 -13.695 1 98.94 162 ILE B C 1
ATOM 3020 O O . ILE B 1 162 ? -2.686 -6.75 -13.82 1 98.94 162 ILE B O 1
ATOM 3024 N N . LEU B 1 163 ? -0.675 -7.617 -13.898 1 98.94 163 LEU B N 1
ATOM 3025 C CA . LEU B 1 163 ? -1.13 -8.859 -14.516 1 98.94 163 LEU B CA 1
ATOM 3026 C C . LEU B 1 163 ? -2.145 -9.562 -13.617 1 98.94 163 LEU B C 1
ATOM 3028 O O . LEU B 1 163 ? -3.248 -9.891 -14.062 1 98.94 163 LEU B O 1
ATOM 3032 N N . PRO B 1 164 ? -1.837 -9.82 -12.312 1 98.94 164 PRO B N 1
ATOM 3033 C CA . PRO B 1 164 ? -2.857 -10.43 -11.461 1 98.94 164 PRO B CA 1
ATOM 3034 C C . PRO B 1 164 ? -4.129 -9.586 -11.367 1 98.94 164 PRO B C 1
ATOM 3036 O O . PRO B 1 164 ? -5.23 -10.133 -11.289 1 98.94 164 PRO B O 1
ATOM 3039 N N . GLN B 1 165 ? -3.996 -8.281 -11.383 1 98.94 165 GLN B N 1
ATOM 3040 C CA . GLN B 1 165 ? -5.168 -7.418 -11.258 1 98.94 165 GLN B CA 1
ATOM 3041 C C . GLN B 1 165 ? -6.043 -7.504 -12.508 1 98.94 165 GLN B C 1
ATOM 3043 O O . GLN B 1 165 ? -7.27 -7.414 -12.422 1 98.94 165 GLN B O 1
ATOM 3048 N N . LEU B 1 166 ? -5.398 -7.582 -13.68 1 98.88 166 LEU B N 1
ATOM 3049 C CA . LEU B 1 166 ? -6.184 -7.785 -14.891 1 98.88 166 LEU B CA 1
ATOM 3050 C C . LEU B 1 166 ? -7.035 -9.047 -14.781 1 98.88 166 LEU B C 1
ATOM 3052 O O . LEU B 1 166 ? -8.195 -9.062 -15.203 1 98.88 166 LEU B O 1
ATOM 3056 N N . ASN B 1 167 ? -6.461 -10.102 -14.25 1 98.31 167 ASN B N 1
ATOM 3057 C CA . ASN B 1 167 ? -7.207 -11.336 -14.039 1 98.31 167 ASN B CA 1
ATOM 3058 C C . ASN B 1 167 ? -8.406 -11.109 -13.117 1 98.31 167 ASN B C 1
ATOM 3060 O O . ASN B 1 167 ? -9.492 -11.641 -13.367 1 98.31 167 ASN B O 1
ATOM 3064 N N . ASN B 1 168 ? -8.227 -10.375 -12.062 1 98.38 168 ASN B N 1
ATOM 3065 C CA . ASN B 1 168 ? -9.336 -10.039 -11.18 1 98.38 168 ASN B CA 1
ATOM 3066 C C . ASN B 1 168 ? -10.414 -9.234 -11.906 1 98.38 168 ASN B C 1
ATOM 3068 O O . ASN B 1 168 ? -11.602 -9.422 -11.664 1 98.38 168 ASN B O 1
ATOM 3072 N N . ALA B 1 169 ? -9.953 -8.258 -12.734 1 98.75 169 ALA B N 1
ATOM 3073 C CA . ALA B 1 169 ? -10.898 -7.469 -13.508 1 98.75 169 ALA B CA 1
ATOM 3074 C C . ALA B 1 169 ? -11.797 -8.359 -14.359 1 98.75 169 ALA B C 1
ATOM 3076 O O . ALA B 1 169 ? -13.016 -8.18 -14.391 1 98.75 169 ALA B O 1
ATOM 3077 N N . LYS B 1 170 ? -11.195 -9.336 -15.016 1 98.44 170 LYS B N 1
ATOM 3078 C CA . LYS B 1 170 ? -11.953 -10.289 -15.82 1 98.44 170 LYS B CA 1
ATOM 3079 C C . LYS B 1 170 ? -12.898 -11.117 -14.953 1 98.44 170 LYS B C 1
ATOM 3081 O O . LYS B 1 170 ? -14.062 -11.305 -15.297 1 98.44 170 LYS B O 1
ATOM 3086 N N . LYS B 1 171 ? -12.391 -11.594 -13.836 1 97.19 171 LYS B N 1
ATOM 3087 C CA . LYS B 1 171 ? -13.172 -12.398 -12.906 1 97.19 171 LYS B CA 1
ATOM 3088 C C . LYS B 1 171 ? -14.43 -11.656 -12.461 1 97.19 171 LYS B C 1
ATOM 3090 O O . LYS B 1 171 ? -15.492 -12.266 -12.289 1 97.19 171 LYS B O 1
ATOM 3095 N N . TYR B 1 172 ? -14.336 -10.32 -12.273 1 97.88 172 TYR B N 1
ATOM 3096 C CA . TYR B 1 172 ? -15.461 -9.547 -11.758 1 97.88 172 TYR B CA 1
ATOM 3097 C C . TYR B 1 172 ? -16.234 -8.891 -12.891 1 97.88 172 TYR B C 1
ATOM 3099 O O . TYR B 1 172 ? -17.062 -8 -12.656 1 97.88 172 TYR B O 1
ATOM 3107 N N . GLY B 1 173 ? -15.898 -9.227 -14.102 1 98 173 GLY B N 1
ATOM 3108 C CA . GLY B 1 173 ? -16.734 -8.859 -15.234 1 98 173 GLY B CA 1
ATOM 3109 C C . GLY B 1 173 ? -16.469 -7.453 -15.742 1 98 173 GLY B C 1
ATOM 3110 O O . GLY B 1 173 ? -17.328 -6.852 -16.391 1 98 173 GLY B O 1
ATOM 3111 N N . VAL B 1 174 ? -15.367 -6.895 -15.438 1 98.56 174 VAL B N 1
ATOM 3112 C CA . VAL B 1 174 ? -14.992 -5.594 -15.977 1 98.56 174 VAL B CA 1
ATOM 3113 C C . VAL B 1 174 ? -14.664 -5.727 -17.469 1 98.56 174 VAL B C 1
ATOM 3115 O O . VAL B 1 174 ? -14.016 -6.691 -17.875 1 98.56 174 VAL B O 1
ATOM 3118 N N . ASN B 1 175 ? -15.164 -4.816 -18.312 1 98.5 175 ASN B N 1
ATOM 3119 C CA . ASN B 1 175 ? -14.805 -4.797 -19.719 1 98.5 175 ASN B CA 1
ATOM 3120 C C . ASN B 1 175 ? -13.359 -4.344 -19.922 1 98.5 175 ASN B C 1
ATOM 3122 O O . ASN B 1 175 ? -13.102 -3.15 -20.094 1 98.5 175 ASN B O 1
ATOM 3126 N N . VAL B 1 176 ? -12.461 -5.258 -20.031 1 98.56 176 VAL B N 1
ATOM 3127 C CA . VAL B 1 176 ? -11.039 -4.961 -20 1 98.56 176 VAL B CA 1
ATOM 3128 C C . VAL B 1 176 ? -10.602 -4.422 -21.359 1 98.56 176 VAL B C 1
ATOM 3130 O O . VAL B 1 176 ? -9.508 -3.865 -21.5 1 98.56 176 VAL B O 1
ATOM 3133 N N . GLU B 1 177 ? -11.414 -4.496 -22.406 1 98.44 177 GLU B N 1
ATOM 3134 C CA . GLU B 1 177 ? -11.102 -3.953 -23.719 1 98.44 177 GLU B CA 1
ATOM 3135 C C . GLU B 1 177 ? -10.969 -2.434 -23.672 1 98.44 177 GLU B C 1
ATOM 3137 O O . GLU B 1 177 ? -10.383 -1.829 -24.578 1 98.44 177 GLU B O 1
ATOM 3142 N N . LYS B 1 178 ? -11.484 -1.821 -22.656 1 98.31 178 LYS B N 1
ATOM 3143 C CA . LYS B 1 178 ? -11.422 -0.374 -22.484 1 98.31 178 LYS B CA 1
ATOM 3144 C C . LYS B 1 178 ? -10.016 0.067 -22.062 1 98.31 178 LYS B C 1
ATOM 3146 O O . LYS B 1 178 ? -9.719 1.262 -22.062 1 98.31 178 LYS B O 1
ATOM 3151 N N . TYR B 1 179 ? -9.172 -0.886 -21.859 1 98.44 179 TYR B N 1
ATOM 3152 C CA . TYR B 1 179 ? -7.82 -0.598 -21.391 1 98.44 179 TYR B CA 1
ATOM 3153 C C . TYR B 1 179 ? -6.781 -1.265 -22.281 1 98.44 179 TYR B C 1
ATOM 3155 O O . TYR B 1 179 ? -6.059 -2.162 -21.828 1 98.44 179 TYR B O 1
ATOM 3163 N N . PRO B 1 180 ? -6.613 -0.732 -23.453 1 98.31 180 PRO B N 1
ATOM 3164 C CA . PRO B 1 180 ? -5.758 -1.395 -24.438 1 98.31 180 PRO B CA 1
ATOM 3165 C C . PRO B 1 180 ? -4.285 -1.409 -24.047 1 98.31 180 PRO B C 1
ATOM 3167 O O . PRO B 1 180 ? -3.557 -2.34 -24.391 1 98.31 180 PRO B O 1
ATOM 3170 N N . LYS B 1 181 ? -3.799 -0.369 -23.406 1 98.5 181 LYS B N 1
ATOM 3171 C CA . LYS B 1 181 ? -2.4 -0.371 -22.984 1 98.5 181 LYS B CA 1
ATOM 3172 C C . LYS B 1 181 ? -2.139 -1.445 -21.938 1 98.5 181 LYS B C 1
ATOM 3174 O O . LYS B 1 181 ? -1.112 -2.125 -21.969 1 98.5 181 LYS B O 1
ATOM 3179 N N . ILE B 1 182 ? -3.08 -1.604 -20.953 1 98.81 182 ILE B N 1
ATOM 3180 C CA . ILE B 1 182 ? -2.965 -2.654 -19.953 1 98.81 182 ILE B CA 1
ATOM 3181 C C . ILE B 1 182 ? -2.963 -4.02 -20.625 1 98.81 182 ILE B C 1
ATOM 3183 O O . ILE B 1 182 ? -2.139 -4.879 -20.297 1 98.81 182 ILE B O 1
ATOM 3187 N N . LEU B 1 183 ? -3.846 -4.215 -21.562 1 98.69 183 LEU B N 1
ATOM 3188 C CA . LEU B 1 183 ? -3.938 -5.484 -22.281 1 98.69 183 LEU B CA 1
ATOM 3189 C C . LEU B 1 183 ? -2.639 -5.785 -23.016 1 98.69 183 LEU B C 1
ATOM 3191 O O . LEU B 1 183 ? -2.15 -6.918 -22.984 1 98.69 183 LEU B O 1
ATOM 3195 N N . ARG B 1 184 ? -2.111 -4.801 -23.672 1 98.44 184 ARG B N 1
ATOM 3196 C CA . ARG B 1 184 ? -0.86 -4.98 -24.391 1 98.44 184 ARG B CA 1
ATOM 3197 C C . ARG B 1 184 ? 0.261 -5.422 -23.469 1 98.44 184 ARG B C 1
ATOM 3199 O O . ARG B 1 184 ? 1.011 -6.348 -23.781 1 98.44 184 ARG B O 1
ATOM 3206 N N . VAL B 1 185 ? 0.392 -4.707 -22.375 1 98.81 185 VAL B N 1
ATOM 3207 C CA . VAL B 1 185 ? 1.415 -5.051 -21.391 1 98.81 185 VAL B CA 1
ATOM 3208 C C . VAL B 1 185 ? 1.258 -6.508 -20.969 1 98.81 185 VAL B C 1
ATOM 3210 O O . VAL B 1 185 ? 2.229 -7.27 -20.969 1 98.81 185 VAL B O 1
ATOM 3213 N N . CYS B 1 186 ? 0.041 -6.91 -20.641 1 98.81 186 CYS B N 1
ATOM 3214 C CA . CYS B 1 186 ? -0.208 -8.25 -20.125 1 98.81 186 CYS B CA 1
ATOM 3215 C C . CYS B 1 186 ? 0.015 -9.305 -21.203 1 98.81 186 CYS B C 1
ATOM 3217 O O . CYS B 1 186 ? 0.492 -10.406 -20.922 1 98.81 186 CYS B O 1
ATOM 3219 N N . GLU B 1 187 ? -0.329 -9.016 -22.438 1 98.56 187 GLU B N 1
ATOM 3220 C CA . GLU B 1 187 ? -0.067 -9.914 -23.547 1 98.56 187 GLU B CA 1
ATOM 3221 C C . GLU B 1 187 ? 1.428 -10.188 -23.703 1 98.56 187 GLU B C 1
ATOM 3223 O O . GLU B 1 187 ? 1.831 -11.289 -24.062 1 98.56 187 GLU B O 1
ATOM 3228 N N . ASN B 1 188 ? 2.215 -9.188 -23.484 1 98.75 188 ASN B N 1
ATOM 3229 C CA . ASN B 1 188 ? 3.664 -9.352 -23.562 1 98.75 188 ASN B CA 1
ATOM 3230 C C . ASN B 1 188 ? 4.199 -10.125 -22.359 1 98.75 188 ASN B C 1
ATOM 3232 O O . ASN B 1 188 ? 5.137 -10.906 -22.484 1 98.75 188 ASN B O 1
ATOM 3236 N N . LEU B 1 189 ? 3.596 -9.906 -21.203 1 98.88 189 LEU B N 1
ATOM 3237 C CA . LEU B 1 189 ? 4.066 -10.523 -19.969 1 98.88 189 LEU B CA 1
ATOM 3238 C C . LEU B 1 189 ? 3.891 -12.039 -20.031 1 98.88 189 LEU B C 1
ATOM 3240 O O . LEU B 1 189 ? 4.77 -12.781 -19.578 1 98.88 189 LEU B O 1
ATOM 3244 N N . ILE B 1 190 ? 2.84 -12.523 -20.578 1 98.44 190 ILE B N 1
ATOM 3245 C CA . ILE B 1 190 ? 2.52 -13.938 -20.516 1 98.44 190 ILE B CA 1
ATOM 3246 C C . ILE B 1 190 ? 3.363 -14.711 -21.531 1 98.44 190 ILE B C 1
ATOM 3248 O O . ILE B 1 190 ? 3.182 -15.914 -21.703 1 98.44 190 ILE B O 1
ATOM 3252 N N . LYS B 1 191 ? 4.301 -14.039 -22.172 1 98.44 191 LYS B N 1
ATOM 3253 C CA . LYS B 1 191 ? 5.266 -14.68 -23.047 1 98.44 191 LYS B CA 1
ATOM 3254 C C . LYS B 1 191 ? 6.59 -14.93 -22.328 1 98.44 191 LYS B C 1
ATOM 3256 O O . LYS B 1 191 ? 7.469 -15.617 -22.859 1 98.44 191 LYS B O 1
ATOM 3261 N N . VAL B 1 192 ? 6.73 -14.406 -21.188 1 98.62 192 VAL B N 1
ATOM 3262 C CA . VAL B 1 192 ? 7.949 -14.547 -20.406 1 98.62 192 VAL B CA 1
ATOM 3263 C C . VAL B 1 192 ? 7.883 -15.82 -19.578 1 98.62 192 VAL B C 1
ATOM 3265 O O . VAL B 1 192 ? 6.938 -16.031 -18.812 1 98.62 192 VAL B O 1
ATOM 3268 N N . GLN B 1 193 ? 8.883 -16.641 -19.594 1 98.69 193 GLN B N 1
ATOM 3269 C CA . GLN B 1 193 ? 8.883 -17.953 -18.953 1 98.69 193 GLN B CA 1
ATOM 3270 C C . GLN B 1 193 ? 8.672 -17.844 -17.453 1 98.69 193 GLN B C 1
ATOM 3272 O O . GLN B 1 193 ? 7.891 -18.594 -16.859 1 98.69 193 GLN B O 1
ATOM 3277 N N . GLU B 1 194 ? 9.383 -16.922 -16.812 1 98.75 194 GLU B N 1
ATOM 3278 C CA . GLU B 1 194 ? 9.281 -16.719 -15.367 1 98.75 194 GLU B CA 1
ATOM 3279 C C . GLU B 1 194 ? 7.859 -16.344 -14.961 1 98.75 194 GLU B C 1
ATOM 3281 O O . GLU B 1 194 ? 7.41 -16.672 -13.867 1 98.75 194 GLU B O 1
ATOM 3286 N N . ILE B 1 195 ? 7.148 -15.625 -15.828 1 98.88 195 ILE B N 1
ATOM 3287 C CA . ILE B 1 195 ? 5.781 -15.195 -15.562 1 98.88 195 ILE B CA 1
ATOM 3288 C C . ILE B 1 195 ? 4.82 -16.359 -15.805 1 98.88 195 ILE B C 1
ATOM 3290 O O . ILE B 1 195 ? 3.891 -16.578 -15.023 1 98.88 195 ILE B O 1
ATOM 3294 N N . ILE B 1 196 ? 5.066 -17.141 -16.844 1 98.81 196 ILE B N 1
ATOM 3295 C CA . ILE B 1 196 ? 4.262 -18.328 -17.109 1 98.81 196 ILE B CA 1
ATOM 3296 C C . ILE B 1 196 ? 4.312 -19.266 -15.914 1 98.81 196 ILE B C 1
ATOM 3298 O O . ILE B 1 196 ? 3.277 -19.766 -15.469 1 98.81 196 ILE B O 1
ATOM 3302 N N . GLU B 1 197 ? 5.453 -19.438 -15.383 1 98.69 197 GLU B N 1
ATOM 3303 C CA . GLU B 1 197 ? 5.645 -20.344 -14.25 1 98.69 197 GLU B CA 1
ATOM 3304 C C . GLU B 1 197 ? 4.898 -19.844 -13.016 1 98.69 197 GLU B C 1
ATOM 3306 O O . GLU B 1 197 ? 4.527 -20.641 -12.148 1 98.69 197 GLU B O 1
ATOM 3311 N N . ALA B 1 198 ? 4.652 -18.562 -12.938 1 98.81 198 ALA B N 1
ATOM 3312 C CA . ALA B 1 198 ? 4.016 -17.953 -11.766 1 98.81 198 ALA B CA 1
ATOM 3313 C C . ALA B 1 198 ? 2.496 -17.938 -11.922 1 98.81 198 ALA B C 1
ATOM 3315 O O . ALA B 1 198 ? 1.774 -17.609 -10.984 1 98.81 198 ALA B O 1
ATOM 3316 N N . MET B 1 199 ? 1.969 -18.297 -13.094 1 98.75 199 MET B N 1
ATOM 3317 C CA . MET B 1 199 ? 0.536 -18.25 -13.367 1 98.75 199 MET B CA 1
ATOM 3318 C C . MET B 1 199 ? -0.235 -19.156 -12.422 1 98.75 199 MET B C 1
ATOM 3320 O O . MET B 1 199 ? 0.249 -20.234 -12.062 1 98.75 199 MET B O 1
ATOM 3324 N N . PRO B 1 200 ? -1.451 -18.719 -12.023 1 98.19 200 PRO B N 1
ATOM 3325 C CA . PRO B 1 200 ? -2.25 -19.5 -11.078 1 98.19 200 PRO B CA 1
ATOM 3326 C C . PRO B 1 200 ? -2.402 -20.953 -11.508 1 98.19 200 PRO B C 1
ATOM 3328 O O . PRO B 1 200 ? -2.225 -21.875 -10.695 1 98.19 200 PRO B O 1
ATOM 3331 N N . GLU B 1 201 ? -2.609 -21.219 -12.742 1 97.81 201 GLU B N 1
ATOM 3332 C CA . GLU B 1 201 ? -2.893 -22.562 -13.227 1 97.81 201 GLU B CA 1
ATOM 3333 C C . GLU B 1 201 ? -1.646 -23.453 -13.172 1 97.81 201 GLU B C 1
ATOM 3335 O O . GLU B 1 201 ? -1.738 -24.672 -13.281 1 97.81 201 GLU B O 1
ATOM 3340 N N . ASN B 1 202 ? -0.49 -22.859 -13.016 1 98.31 202 ASN B N 1
ATOM 3341 C CA . ASN B 1 202 ? 0.767 -23.609 -13 1 98.31 202 ASN B CA 1
ATOM 3342 C C . ASN B 1 202 ? 1.279 -23.812 -11.578 1 98.31 202 ASN B C 1
ATOM 3344 O O . ASN B 1 202 ? 2.406 -24.281 -11.383 1 98.31 202 ASN B O 1
ATOM 3348 N N . GLN B 1 203 ? 0.483 -23.453 -10.555 1 98.5 203 GLN B N 1
ATOM 3349 C CA . GLN B 1 203 ? 0.903 -23.625 -9.164 1 98.5 203 GLN B CA 1
ATOM 3350 C C . GLN B 1 203 ? 0.512 -25 -8.633 1 98.5 203 GLN B C 1
ATOM 3352 O O . GLN B 1 203 ? -0.435 -25.609 -9.125 1 98.5 203 GLN B O 1
ATOM 3357 N N . PRO B 1 204 ? 1.269 -25.453 -7.629 1 97.31 204 PRO B N 1
ATOM 3358 C CA . PRO B 1 204 ? 1.063 -26.828 -7.145 1 97.31 204 PRO B CA 1
ATOM 3359 C C . PRO B 1 204 ? -0.326 -27.047 -6.547 1 97.31 204 PRO B C 1
ATOM 3361 O O . PRO B 1 204 ? -0.824 -28.172 -6.52 1 97.31 204 PRO B O 1
ATOM 3364 N N . ASP B 1 205 ? -0.984 -25.984 -6.059 1 97.25 205 ASP B N 1
ATOM 3365 C CA . ASP B 1 205 ? -2.279 -26.109 -5.402 1 97.25 205 ASP B CA 1
ATOM 3366 C C . ASP B 1 205 ? -3.416 -25.703 -6.336 1 97.25 205 ASP B C 1
ATOM 3368 O O . ASP B 1 205 ? -4.559 -25.531 -5.898 1 97.25 205 ASP B O 1
ATOM 3372 N N . ALA B 1 206 ? -3.057 -25.5 -7.633 1 96 206 ALA B N 1
ATOM 3373 C CA . ALA B 1 206 ? -4.102 -25.156 -8.602 1 96 206 ALA B CA 1
ATOM 3374 C C . ALA B 1 206 ? -5.09 -26.312 -8.758 1 96 206 ALA B C 1
ATOM 3376 O O . ALA B 1 206 ? -4.695 -27.484 -8.727 1 96 206 ALA B O 1
ATOM 3377 N N . LYS B 1 207 ? -6.277 -25.969 -8.719 1 86.56 207 LYS B N 1
ATOM 3378 C CA . LYS B 1 207 ? -7.262 -27.031 -8.93 1 86.56 207 LYS B CA 1
ATOM 3379 C C . LYS B 1 207 ? -7.195 -27.562 -10.359 1 86.56 207 LYS B C 1
ATOM 3381 O O . LYS B 1 207 ? -7.152 -26.781 -11.312 1 86.56 207 LYS B O 1
ATOM 3386 N N . LYS B 1 208 ? -6.609 -28.891 -10.5 1 67.19 208 LYS B N 1
ATOM 3387 C CA . LYS B 1 208 ? -6.496 -29.609 -11.773 1 67.19 208 LYS B CA 1
ATOM 3388 C C . LYS B 1 208 ? -7.867 -29.891 -12.375 1 67.19 208 LYS B C 1
ATOM 3390 O O . LYS B 1 208 ? -8.852 -30.047 -11.648 1 67.19 208 LYS B O 1
#

Nearest PDB structures (foldseek):
  2jl4-assembly1_B  TM=9.688E-01  e=3.366E-18  Ralstonia sp. U2
  1e6b-assembly1_A-2  TM=9.272E-01  e=1.292E-16  Arabidopsis thaliana
  9f7k-assembly1_B  TM=8.075E-01  e=6.388E-11  Drosophila melanogaster American nodavirus (ANV) SW-2009a
  3wyw-assembly1_A  TM=8.286E-01  e=2.272E-10  Nilaparvata lugens
  8z3b-assembly1_A  TM=8.139E-01  e=2.525E-10  Plutella xylostella

Foldseek 3Di:
DEKEWEDALLDLLSLLQLLLCLQLVPHYHYDYQDVVVLSLPDPVNCVQPVVSDDTWIDDPVHIDHDSVVSNVVCCVVRVPPHQADPDPVLRVLLVVLLCCQRPQQDVQLDPVNLVVCVVVVHHSLVSNQVSLVVSLVVQLVSADPVEQAGRHVDHHSSLSNLQSSVVVCVVSPHPCVVRVNSVRRNVSQCVDPSSVCSHSCNDPPRDD/DEKEWEDALLDLLSLLQLLLCLQLVPHYHYDYQDVVVLSLPDPVNCVQPVVSDDTWIDDPVHIDHDSVVSNVVCCVVRVPPHQADPDPVLRVLLVVLLCCQRPQQDVQLPPVNLVVCVVVVHHSLVSNQVSLVVSLVVQLVSADPVEQAGRHVDHHSSLSNLQSSVVVCVVSPHPCVVRVNSVRRNVSQCVDPSSVCSHSCNDPPRDD

Secondary structure (DSSP, 8-state):
--EEEEE-TT-HHHHHHHHHHHHTT--EEEEE--TTTTGGGSHHHHHH-TT--S-EEE-SS-EEESHHHHHHHHHHH--SS--S-SSHHHHHHHHHHHHHHHTTTHHHH-HHHHHHHHHTT--HHHHHHHHHHHHHHHHHHHS-TTSSSSSSSS--HHHHHHHHHHHHHHHTT--GGG-HHHHHHHHHHTTSHHHHHHSGGGSTTS--/--EEEEE-TT-HHHHHHHHHHHHTT--EEEEE--TTTTGGGSHHHHHH-TT--S-EEE-SS-EEESHHHHHHHHHHH--SS--S-SSHHHHHHHHHHHHHHHTTTHHHH-HHHHHHHHHTT--HHHHHHHHHHHHHHHHHHHS-TTSSSSSSSS--HHHHHHHHHHHHHHHTT--GGG-HHHHHHHHHHTTSHHHHHHSGGGSTTS--

pLDDT: mean 96.11, std 5.19, range [58.91, 98.94]

Radius of gyration: 20.14 Å; Cα contacts (8 Å, |Δi|>4): 717; chains: 2; bounding box: 48×57×51 Å

Solvent-accessible surface area (backbone atoms only — not comparable to full-atom values): 21806 Å² total; per-residue (Å²): 136,72,31,36,35,36,27,37,44,81,37,46,52,20,36,25,43,40,27,50,35,40,64,42,67,50,71,63,42,82,41,80,42,50,68,88,82,44,44,38,68,33,69,73,46,29,72,76,35,76,82,48,66,61,32,34,42,32,49,94,86,51,70,44,43,52,50,70,19,42,49,51,34,47,48,68,74,41,62,62,60,60,45,66,61,88,49,61,70,57,31,26,52,35,38,28,49,33,41,39,41,54,29,59,22,47,55,69,51,30,68,74,53,32,53,52,36,39,75,40,71,42,58,39,52,60,51,31,33,54,38,45,53,57,40,49,55,52,46,46,69,66,46,37,86,90,31,65,31,46,83,34,80,55,73,34,59,33,45,33,45,48,46,42,46,51,54,51,36,53,74,50,67,41,74,62,80,82,32,59,64,54,49,49,23,42,62,53,45,67,69,36,67,44,41,45,58,33,33,40,84,59,33,94,71,28,86,128,136,72,31,35,34,36,28,37,44,80,37,47,50,22,35,25,44,40,26,52,35,41,64,41,68,50,72,63,43,84,40,79,41,50,67,87,81,43,45,36,69,33,68,74,47,28,70,76,35,75,82,48,65,62,30,34,41,34,49,92,86,51,71,42,43,51,50,71,19,42,49,52,35,47,48,70,74,39,61,61,61,60,44,66,61,88,50,60,70,55,30,25,50,34,39,28,48,32,41,39,42,54,30,59,18,45,55,69,51,31,67,74,52,32,52,53,36,39,72,41,70,44,58,40,52,60,51,31,32,54,38,44,53,57,40,48,55,52,44,46,70,67,46,38,86,90,31,63,31,46,81,32,82,56,73,33,60,33,44,35,44,48,47,43,48,52,53,50,36,52,74,50,67,42,74,62,79,81,32,59,64,54,49,49,24,43,62,52,45,66,70,36,67,43,42,45,60,34,33,38,83,60,34,95,74,30,87,127

Organism: NCBI:txid5963

InterPro domains:
  IPR004045 Glutathione S-transferase, N-terminal [PF02798] (1-75)
  IPR004045 Glutathione S-transferase, N-terminal [PS50404] (1-82)
  IPR005955 Glutathione S-transferases, class Zeta [TIGR01262] (4-206)
  IPR010987 Glutathione S-transferase, C-terminal-like [PS50405] (87-208)
  IPR036249 Thioredoxin-like superfamily [SSF52833] (1-85)
  IPR036282 Glutathione S-transferase, C-terminal domain superfamily [SSF47616] (84-205)
  IPR040079 Glutathione transferase family [SFLDS00019] (4-189)